Protein 4B0H (pdb70)

Radius of gyration: 20.7 Å; Cα contacts (8 Å, |Δi|>4): 1231; chains: 3; bounding box: 52×52×49 Å

Nearest PDB structures (foldseek):
  4aoo-assembly2_A  TM=1.004E+00  e=1.352E-23  Bacillus subtilis
  4aoz-assembly1_C  TM=9.860E-01  e=5.280E-23  Bacillus subtilis
  2xce-assembly2_E  TM=9.740E-01  e=2.600E-23  Bacillus subtilis
  2xx6-assembly1_C  TM=9.817E-01  e=6.566E-23  Bacillus subtilis
  2xy3-assembly1_C  TM=9.755E-01  e=2.565E-22  Bacillus subtilis

Organism: Bacillus subtilis (strain 168) (NCBI:txid224308)

B-factor: mean 17.42, std 17.68, range [3.16, 179.74]

Secondary structure (DSSP, 8-state):
-EEEEEEESSTTSPPP---TT-SSEEEE-SS-EEE-TT-EEEEE--EEEEPPTTEEEEEEE-TTHHHHH-EEETTSSEEE-TT--BTT---EEEEEESS-EEE-TT-EEEEEEEEEPPPPEEEEE-SS--/-EEEEEEESSTTSPPP---TT-SSEEEE-SS-EEE-TT-EEEEE--EEEEPPTTEEEEEEE-TTHHHHH-EEETTSSEEEETT--STT---EEEEEESS-EEE-TT-EEEEEEEEEPPPPEEEEE-S---------SSTT---/-EEEEEEESSTTSPP--S--SSS-EEEE-SS-EEE-TT-EEEEE--EEEEPPTTEEEEEEE-TTHHHHH-EEETTSSEEE-TT--STT---EEEEEESS-EEE-TT-EEEEEEEEEPPPPEEEEE-S---BPP---SSTT---

CATH classification: 2.70.40.10

Foldseek 3Di:
DFDKAKDFQDPPADDWDDDPPDPWTFFWFQFKDKDAAQDKDWGFRGIAIQGPPQKKKKKAWDPCLCVQFQWHQVVHIDIGDNVLHDPPSTDTGIIGHNHTGMGGGGDGTMTMDMDRDDDDDDDDDDPDDD/DFDKDKDFQDPPADDWDDDPPDPWTFFWFQAKDKDAAQDKDWGFRRMAIQGPPQKKKKKAWDPCLCVQFQWHQPVHIDIGDNVLHDPPSTHTTIIGGNHTGIGHRGDGTMTMDMDGDDDDDDDDDDPDDPDDDPDDDQPVPDD/DFDKDKDFQDPPADDFDDDDDPDWGWFWFQAKDWAAAQDKDWGFRGMAIQGGPQKKKKKAWDPCQCVQFQWHQPVHIDIGDNVLHDPPSTDTGIIGHNHTGMGHRHDTTMTMDMDGDDDDDDDDDDDDPPDDDPDDDQPVPDD

InterPro domains:
  IPR008181 Deoxyuridine triphosphate nucleotidohydrolase [PTHR11241] (4-143)
  IPR029054 dUTPase-like [PF00692] (27-140)
  IPR033704 dUTPase, trimeric [cd07557] (25-115)
  IPR036157 dUTPase-like superfamily [G3DSA:2.70.40.10] (1-144)
  IPR036157 dUTPase-like superfamily [SSF51283] (6-143)

Sequence (416 aa):
TMQIKKIIKYLDEETQTRISSKIEQQQGDWIDLRAAEDVTIKKDEFKKLLVPLGVAMELPEGYEAHVVPRSSTYKNFGVIQTNSMGVIDESYKGDNDFWFFFPAYALRDTEIKKKGDRICQFRIMMMKKKMPAVELVEVEHLGTMQQIKKIIKYLDEETQTRISKIEQQGDWIDLRAAEDVTIKKDEFKLLVPLGVAMELPEGYEAHVVPRSSTYKNFGVIQTNSMGVIDESYKGDNDFWFFPAYALRRDTEIKKGDRICQFRIMMKKMMPAVELVEVEHLGNEDRGGLGSTGTKKTMMQQIKKIIKYLDEETQTRISKIEQQGDWIDLRAAEDVTIKKDEFKLLVPLGVAMELPEGYEAHVVPRSSTYYKNFGVIQTNSSMGVIDESYKGDNDFWFFPAYALRRDTEIKKGDRRICQQFRIMMKKKKMPAVELLVEVEEEHHLGNEDRGGLGSTGTKK

Solvent-accessible surface area: 17444 Å² total; per-residue (Å²): 139,71,82,0,72,3,27,20,87,59,158,88,13,64,74,14,73,93,74,162,78,7,4,4,1,20,0,38,2,3,91,102,10,52,2,114,117,65,97,45,91,45,0,25,4,2,2,0,1,42,9,17,156,28,26,0,0,13,2,0,2,17,27,2,2,29,111,45,14,0,1,7,6,3,6,6,5,5,21,19,19,16,38,30,48,0,20,108,3,31,2,85,0,4,0,7,0,18,96,84,8,109,1,126,89,10,3,26,0,0,23,0,14,1,27,134,52,9,74,82,29,100,52,41,90,26,152,122,12,120,121,56,80,0,62,3,26,16,90,61,146,78,14,65,89,14,61,94,62,173,64,6,2,5,1,20,0,29,2,5,76,90,9,93,6,123,113,72,80,80,76,95,0,18,4,1,2,0,1,52,9,22,152,23,27,1,0,10,6,0,1,19,36,2,2,31,129,53,10,0,0,10,8,4,14,5,6,7,36,25,33,37,78,84,103,31,38,124,39,24,4,101,0,15,0,13,0,18,90,98,8,102,0,93,96,8,3,28,0,0,23,0,9,1,17,133,28,6,51,42,3,68,15,60,90,31,174,125,13,56,43,164,70,42,27,26,49,20,67,57,33,23,147,118,60,85,0,75,2,32,14,87,50,144,68,14,66,92,36,52,75,103,29,164,0,79,28,5,45,2,70,2,5,94,87,8,76,3,117,123,76,88,59,86,58,0,38,4,1,5,0,1,38,9,13,153,22,22,0,0,11,3,0,2,34,90,29,0,35,152,62,17,0,0,10,6,2,9,8,6,6,22,20,18,17,30,23,40,0,19,104,2,36,3,38,0,2,0,9,0,21,97,101,7,93,0,103,95,14,43,109,0,0,27,0,10,0,18,141,58,8,77,83,23,84,50,38,88,21,166,123,16,59,47,166,72,55,29,28,63,23,68,42,30,27,154

Structure (mmCIF, N/CA/C/O backbone):
data_4B0H
#
_entry.id   4B0H
#
_cell.length_a   70.030
_cell.length_b   71.310
_cell.length_c   91.880
_cell.angle_alpha   90.00
_cell.angle_beta   90.00
_cell.angle_gamma   90.00
#
_symmetry.space_group_name_H-M   'P 21 21 21'
#
loop_
_entity.id
_entity.type
_entity.pdbx_description
1 polymer "PROBABLE DEOXYURIDINE 5'-TRIPHOSPHATE NUCLEOTIDOHYDROLASE YNCF"
2 non-polymer "2'-DEOXYURIDINE"
3 non-polymer 'CHLORIDE ION'
4 non-polymer 'TETRAETHYLENE GLYCOL'
5 non-polymer 'PYROPHOSPHATE 2-'
6 non-polymer 'MAGNESIUM ION'
7 water water
#
loop_
_atom_site.group_PDB
_atom_site.id
_atom_site.type_symbol
_atom_site.label_atom_id
_atom_site.label_alt_id
_atom_site.label_comp_id
_atom_site.label_asym_id
_atom_site.label_entity_id
_atom_site.label_seq_id
_atom_site.pdbx_PDB_ins_code
_atom_site.Cartn_x
_atom_site.Cartn_y
_atom_site.Cartn_z
_atom_site.occupancy
_atom_site.B_iso_or_equiv
_atom_site.auth_seq_id
_atom_site.auth_comp_id
_atom_site.auth_asym_id
_atom_site.auth_atom_id
_atom_site.pdbx_PDB_model_num
ATOM 1 N N . THR A 1 2 ? -4.059 -8.115 -0.597 1.00 48.78 2 THR A N 1
ATOM 2 C CA . THR A 1 2 ? -3.783 -7.214 0.589 1.00 30.51 2 THR A CA 1
ATOM 3 C C . THR A 1 2 ? -3.176 -7.974 1.705 1.00 30.10 2 THR A C 1
ATOM 4 O O . THR A 1 2 ? -3.750 -8.919 2.225 1.00 39.78 2 THR A O 1
ATOM 8 N N . MET A 1 3 ? -2.000 -7.558 2.095 1.00 21.14 3 MET A N 1
ATOM 9 C CA . MET A 1 3 ? -1.328 -8.163 3.202 1.00 14.97 3 MET A CA 1
ATOM 10 C C . MET A 1 3 ? -1.965 -7.830 4.514 1.00 13.35 3 MET A C 1
ATOM 11 O O . MET A 1 3 ? -2.515 -6.788 4.698 1.00 17.02 3 MET A O 1
ATOM 16 N N . GLN A 1 4 ? -1.822 -8.764 5.443 1.00 13.36 4 GLN A N 1
ATOM 17 C CA . GLN A 1 4 ? -2.329 -8.637 6.808 1.00 12.61 4 GLN A CA 1
ATOM 18 C C . GLN A 1 4 ? -1.218 -8.477 7.815 1.00 10.46 4 GLN A C 1
ATOM 19 O O . GLN A 1 4 ? -0.194 -9.146 7.683 1.00 12.74 4 GLN A O 1
ATOM 25 N N . ILE A 1 5 ? -1.439 -7.626 8.804 1.00 9.73 5 ILE A N 1
ATOM 26 C CA . ILE A 1 5 ? -0.622 -7.574 9.984 1.00 9.63 5 ILE A CA 1
ATOM 27 C C . ILE A 1 5 ? -1.494 -8.006 11.156 1.00 10.19 5 ILE A C 1
ATOM 28 O O . ILE A 1 5 ? -2.542 -7.389 11.360 1.00 12.02 5 ILE A O 1
ATOM 33 N N . LYS A 1 6 ? -1.074 -9.048 11.863 1.00 10.27 6 LYS A N 1
ATOM 34 C CA A LYS A 1 6 ? -1.792 -9.556 13.020 0.50 9.28 6 LYS A CA 1
ATOM 35 C CA B LYS A 1 6 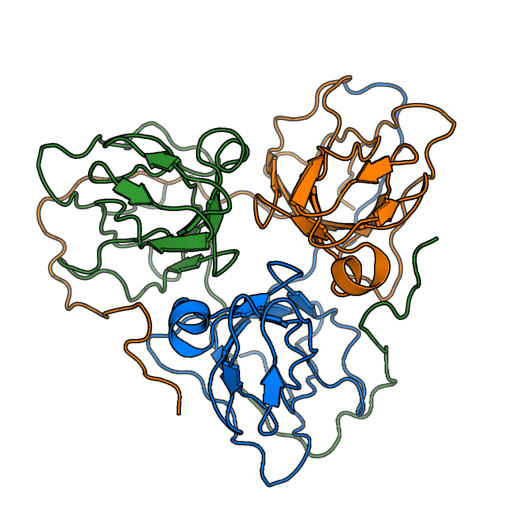? -1.807 -9.532 12.984 0.50 9.64 6 LYS A CA 1
ATOM 36 C C . LYS A 1 6 ? -1.275 -8.828 14.238 1.00 8.50 6 LYS A C 1
ATOM 37 O O . LYS A 1 6 ? -0.050 -8.814 14.457 1.00 10.35 6 LYS A O 1
ATOM 48 N N . ILE A 1 7 ? -2.156 -8.190 15.006 1.00 8.24 7 ILE A N 1
ATOM 49 C CA A ILE A 1 7 ? -1.757 -7.393 16.142 0.80 8.41 7 ILE A CA 1
ATOM 50 C CA B ILE A 1 7 ? -1.783 -7.361 16.138 0.20 9.05 7 ILE A CA 1
ATOM 51 C C . ILE A 1 7 ? -2.449 -7.909 17.390 1.00 7.75 7 ILE A C 1
ATOM 52 O O . ILE A 1 7 ? -3.682 -8.057 17.442 1.00 8.60 7 ILE A O 1
ATOM 61 N N . LYS A 1 8 ? -1.644 -8.163 18.392 1.00 7.42 8 LYS A N 1
ATOM 62 C CA . LYS A 1 8 ? -2.135 -8.594 19.699 1.00 9.31 8 LYS A CA 1
ATOM 63 C C . LYS A 1 8 ? -1.822 -7.466 20.679 1.00 9.94 8 LYS A C 1
ATOM 64 O O . LYS A 1 8 ? -0.656 -7.072 20.833 1.00 11.17 8 LYS A O 1
ATOM 70 N N . TYR A 1 9 ? -2.802 -6.932 21.364 1.00 8.46 9 TYR A N 1
ATOM 71 C CA . TYR A 1 9 ? -2.611 -5.890 22.322 1.00 7.90 9 TYR A CA 1
ATOM 72 C C . TYR A 1 9 ? -2.306 -6.437 23.722 1.00 9.16 9 TYR A C 1
ATOM 73 O O . TYR A 1 9 ? -2.761 -7.514 24.090 1.00 11.37 9 TYR A O 1
ATOM 82 N N . LEU A 1 10 ? -1.581 -5.642 24.475 1.00 9.41 10 LEU A N 1
ATOM 83 C CA . LEU A 1 10 ? -1.235 -5.992 25.861 1.00 9.83 10 LEU A CA 1
ATOM 84 C C . LEU A 1 10 ? -2.457 -6.249 26.687 1.00 11.15 10 LEU A C 1
ATOM 85 O O . LEU A 1 10 ? -2.478 -7.215 27.454 1.00 13.36 10 LEU A O 1
ATOM 90 N N . ASP A 1 11 ? -3.479 -5.432 26.543 1.00 11.19 11 ASP A N 1
ATOM 91 C CA . ASP A 1 11 ? -4.691 -5.558 27.310 1.00 11.67 11 ASP A CA 1
ATOM 92 C C . ASP A 1 11 ? -5.755 -4.703 26.680 1.00 12.20 11 ASP A C 1
ATOM 93 O O . ASP A 1 11 ? -5.529 -4.014 25.696 1.00 12.42 11 ASP A O 1
ATOM 98 N N . GLU A 1 12 ? -6.957 -4.750 27.251 1.00 14.51 12 GLU A N 1
ATOM 99 C CA A GLU A 1 12 ? -8.129 -4.120 26.679 0.60 14.42 12 GLU A CA 1
ATOM 100 C CA B GLU A 1 12 ? -8.096 -4.094 26.649 0.40 15.22 12 GLU A CA 1
ATOM 101 C C . GLU A 1 12 ? -8.027 -2.567 26.793 1.00 13.08 12 GLU A C 1
ATOM 102 O O . GLU A 1 12 ? -8.783 -1.852 26.113 1.00 16.80 12 GLU A O 1
ATOM 113 N N . THR A 1 13 ? -7.148 -2.048 27.666 1.00 13.41 13 THR A N 1
ATOM 114 C CA . THR A 1 13 ? -7.058 -0.626 27.865 1.00 13.51 13 THR A CA 1
ATOM 115 C C . THR A 1 13 ? -6.192 0.056 26.805 1.00 11.66 13 THR A C 1
ATOM 116 O O . THR A 1 13 ? -6.111 1.283 26.754 1.00 13.17 13 THR A O 1
ATOM 120 N N . GLN A 1 14 ? -5.418 -0.739 26.042 1.00 11.19 14 GLN A N 1
ATOM 121 C CA . GLN A 1 14 ? -4.588 -0.154 24.976 1.00 9.21 14 GLN A CA 1
ATOM 122 C C . GLN A 1 14 ? -5.526 0.479 23.932 1.00 9.04 14 GLN A C 1
ATOM 123 O O . GLN A 1 14 ? -6.551 -0.081 23.565 1.00 9.93 14 GLN A O 1
ATOM 129 N N . THR A 1 15 ? -5.135 1.631 23.418 1.00 9.47 15 THR A N 1
ATOM 130 C CA . THR A 1 15 ? -5.894 2.243 22.312 1.00 10.17 15 THR A CA 1
ATOM 131 C C . THR A 1 15 ? -5.506 1.603 21.002 1.00 9.57 15 THR A C 1
ATOM 132 O O . THR A 1 15 ? -4.330 1.597 20.623 1.00 10.41 15 THR A O 1
ATOM 136 N N . ARG A 1 16 ? -6.473 1.042 20.312 1.00 9.39 16 ARG A N 1
ATOM 137 C CA . ARG A 1 16 ? -6.223 0.326 19.074 1.00 8.93 16 ARG A CA 1
ATOM 138 C C . ARG A 1 16 ? -5.657 1.284 18.041 1.00 10.95 16 ARG A C 1
ATOM 139 O O . ARG A 1 16 ? -6.105 2.399 17.919 1.00 12.78 16 ARG A O 1
ATOM 147 N N . ILE A 1 17 ? -4.625 0.834 17.345 1.00 9.92 17 ILE A N 1
ATOM 148 C CA . ILE A 1 17 ? -3.950 1.663 16.382 1.00 8.12 17 ILE A CA 1
ATOM 149 C C . ILE A 1 17 ? -4.726 1.717 15.104 1.00 10.35 17 ILE A C 1
ATOM 150 O O . ILE A 1 17 ? -5.577 0.874 14.821 1.00 12.28 17 ILE A O 1
ATOM 155 N N . SER A 1 18 ? -4.460 2.767 14.317 1.00 8.85 18 SER A N 1
ATOM 156 C CA A SER A 1 18 ? -5.198 2.982 13.055 0.40 10.97 18 SER A CA 1
ATOM 157 C CA B SER A 1 18 ? -5.196 2.960 13.054 0.60 9.46 18 SER A CA 1
ATOM 158 C C . SER A 1 18 ? -4.340 3.684 12.017 1.00 8.93 18 SER A C 1
ATOM 159 O O . SER A 1 18 ? -3.534 4.497 12.378 1.00 10.20 18 SER A O 1
ATOM 164 N N . LYS A 1 19 ? -4.608 3.406 10.787 1.00 10.16 19 LYS A N 1
ATOM 165 C CA . LYS A 1 19 ? -4.080 4.097 9.604 1.00 9.25 19 LYS A CA 1
ATOM 166 C C . LYS A 1 19 ? -4.867 5.329 9.353 1.00 9.85 19 LYS A C 1
ATOM 167 O O . LYS A 1 19 ? -6.101 5.309 9.426 1.00 13.06 19 LYS A O 1
ATOM 173 N N . ILE A 1 20 ? -4.189 6.451 9.087 1.00 8.46 20 ILE A N 1
ATOM 174 C CA . ILE A 1 20 ? -4.817 7.631 8.659 1.00 9.22 20 ILE A CA 1
ATOM 175 C C . ILE A 1 20 ? -4.446 7.946 7.211 1.00 9.13 20 ILE A C 1
ATOM 176 O O . ILE A 1 20 ? -3.344 7.597 6.756 1.00 9.02 20 ILE A O 1
ATOM 181 N N . GLU A 1 21 ? -5.338 8.640 6.512 1.00 11.13 21 GLU A N 1
ATOM 182 C CA . GLU A 1 21 ? -5.170 8.784 5.071 1.00 11.69 21 GLU A CA 1
ATOM 183 C C . GLU A 1 21 ? -3.863 9.500 4.710 1.00 9.29 21 GLU A C 1
ATOM 184 O O . GLU A 1 21 ? -3.258 9.133 3.753 1.00 10.28 21 GLU A O 1
ATOM 190 N N . GLN A 1 22 ? -3.493 10.506 5.489 1.00 7.93 22 GLN A N 1
ATOM 191 C CA A GLN A 1 22 ? -2.315 11.277 5.139 0.50 7.22 22 GLN A CA 1
ATOM 192 C CA B GLN A 1 22 ? -2.354 11.389 5.234 0.25 7.36 22 GLN A CA 1
ATOM 193 C CA C GLN A 1 22 ? -2.403 11.446 5.309 0.25 8.47 22 GLN A CA 1
ATOM 194 C C . GLN A 1 22 ? -1.092 10.924 5.969 1.00 7.13 22 GLN A C 1
ATOM 195 O O . GLN A 1 22 ? -0.114 11.648 5.952 1.00 7.03 22 GLN A O 1
ATOM 211 N N . GLY A 1 23 ? -1.132 9.729 6.539 1.00 6.55 23 GLY A N 1
ATOM 212 C CA . GLY A 1 23 ? 0.025 9.198 7.253 1.00 6.61 23 GLY A CA 1
ATOM 213 C C . GLY A 1 23 ? 0.523 7.956 6.554 1.00 6.60 23 GLY A C 1
ATOM 214 O O . GLY A 1 23 ? -0.102 6.880 6.654 1.00 7.93 23 GLY A O 1
ATOM 215 N N . ASP A 1 24 ? 1.677 8.030 5.905 1.00 6.10 24 ASP A N 1
ATOM 216 C CA . ASP A 1 24 ? 2.191 6.893 5.208 1.00 6.66 24 ASP A CA 1
ATOM 217 C C . ASP A 1 24 ? 2.743 5.813 6.129 1.00 5.51 24 ASP A C 1
ATOM 218 O O . ASP A 1 24 ? 2.849 4.666 5.695 1.00 5.99 24 ASP A O 1
ATOM 223 N N . TRP A 1 25 ? 3.119 6.181 7.317 1.00 5.59 25 TRP A N 1
ATOM 224 C CA . TRP A 1 25 ? 3.474 5.234 8.391 1.00 5.01 25 TRP A CA 1
ATOM 225 C C . TRP A 1 25 ? 2.388 5.311 9.432 1.00 5.44 25 TRP A C 1
ATOM 226 O O . TRP A 1 25 ? 1.594 6.262 9.464 1.00 6.98 25 TRP A O 1
ATOM 237 N N . ILE A 1 26 ? 2.281 4.263 10.259 1.00 5.09 26 ILE A N 1
ATOM 238 C CA . ILE A 1 26 ? 1.187 4.127 11.232 1.00 5.69 26 ILE A CA 1
ATOM 239 C C . ILE A 1 26 ? 1.692 4.477 12.621 1.00 5.08 26 ILE A C 1
ATOM 240 O O . ILE A 1 26 ? 2.706 3.992 13.092 1.00 5.48 26 ILE A O 1
ATOM 245 N N . ASP A 1 27 ? 0.890 5.327 13.329 1.00 5.77 27 ASP A N 1
ATOM 246 C CA . ASP A 1 27 ? 1.279 5.779 14.639 1.00 6.06 27 ASP A CA 1
ATOM 247 C C . ASP A 1 27 ? 1.079 4.717 15.750 1.00 5.34 27 ASP A C 1
ATOM 248 O O . ASP A 1 27 ? 0.023 4.074 15.803 1.00 7.32 27 ASP A O 1
ATOM 253 N N . LEU A 1 28 ? 2.092 4.597 16.590 1.00 5.20 28 LEU A N 1
ATOM 254 C CA . LEU A 1 28 ? 2.070 3.732 17.745 1.00 4.97 28 LEU A CA 1
ATOM 255 C C . LEU A 1 28 ? 2.011 4.529 19.023 1.00 5.56 28 LEU A C 1
ATOM 256 O O . LEU A 1 28 ? 2.423 5.707 19.050 1.00 6.66 28 LEU A O 1
ATOM 261 N N . ARG A 1 29 ? 1.541 3.907 20.093 1.00 5.47 29 ARG A N 1
ATOM 262 C CA . ARG A 1 29 ? 1.054 4.590 21.269 1.00 5.82 29 ARG A CA 1
ATOM 263 C C . ARG A 1 29 ? 1.700 4.083 22.535 1.00 6.66 29 ARG A C 1
ATOM 264 O O . ARG A 1 29 ? 1.866 2.889 22.729 1.00 5.96 29 ARG A O 1
ATOM 272 N N . ALA A 1 30 ? 1.937 4.999 23.481 1.00 6.26 30 ALA A N 1
ATOM 273 C CA . ALA A 1 30 ? 2.406 4.584 24.806 1.00 6.19 30 ALA A CA 1
ATOM 274 C C . ALA A 1 30 ? 1.412 3.730 25.538 1.00 5.79 30 ALA A C 1
ATOM 275 O O . ALA A 1 30 ? 0.209 4.032 25.605 1.00 6.80 30 ALA A O 1
ATOM 277 N N . ALA A 1 31 ? 1.909 2.604 26.060 1.00 6.07 31 ALA A N 1
ATOM 278 C CA . ALA A 1 31 ? 1.000 1.609 26.750 1.00 6.93 31 ALA A CA 1
ATOM 279 C C . ALA A 1 31 ? 0.561 1.995 28.109 1.00 7.47 31 ALA A C 1
ATOM 280 O O . ALA A 1 31 ? -0.350 1.382 28.670 1.00 9.27 31 ALA A O 1
ATOM 282 N N . GLU A 1 32 ? 1.263 2.950 28.697 1.00 7.27 32 GLU A N 1
ATOM 283 C CA . GLU A 1 32 ? 1.017 3.437 30.068 1.00 7.70 32 GLU A CA 1
ATOM 284 C C . GLU A 1 32 ? 1.621 4.800 30.207 1.00 7.57 32 GLU A C 1
ATOM 285 O O . GLU A 1 32 ? 2.434 5.214 29.350 1.00 8.06 32 GLU A O 1
ATOM 291 N N . ASP A 1 33 ? 1.314 5.526 31.273 1.00 7.67 33 ASP A N 1
ATOM 292 C CA . ASP A 1 33 ? 1.974 6.787 31.588 1.00 8.64 33 ASP A CA 1
ATOM 293 C C . ASP A 1 33 ? 3.456 6.495 31.876 1.00 8.68 33 ASP A C 1
ATOM 294 O O . ASP A 1 33 ? 3.769 5.496 32.583 1.00 10.10 33 ASP A O 1
ATOM 299 N N . VAL A 1 34 ? 4.350 7.337 31.380 1.00 8.12 34 VAL A N 1
ATOM 300 C CA . VAL A 1 34 ? 5.764 7.210 31.592 1.00 8.39 34 VAL A CA 1
ATOM 301 C C . VAL A 1 34 ? 6.313 8.585 31.965 1.00 8.52 34 VAL A C 1
ATOM 302 O O . VAL A 1 34 ? 6.088 9.527 31.250 1.00 10.95 34 VAL A O 1
ATOM 306 N N . THR A 1 35 ? 7.105 8.621 33.022 1.00 7.41 35 THR A N 1
ATOM 307 C CA . THR A 1 35 ? 7.868 9.800 33.421 1.00 8.03 35 THR A CA 1
ATOM 308 C C . THR A 1 35 ? 9.336 9.502 33.132 1.00 7.44 35 THR A C 1
ATOM 309 O O . THR A 1 35 ? 9.855 8.453 33.502 1.00 9.33 35 THR A O 1
ATOM 313 N N . ILE A 1 36 ? 10.025 10.437 32.469 1.00 7.71 36 ILE A N 1
ATOM 314 C CA . ILE A 1 36 ? 11.460 10.281 32.235 1.00 7.56 36 ILE A CA 1
ATOM 315 C C . ILE A 1 36 ? 12.126 11.577 32.646 1.00 7.87 36 ILE A C 1
ATOM 316 O O . ILE A 1 36 ? 11.641 12.666 32.270 1.00 9.44 36 ILE A O 1
ATOM 321 N N . LYS A 1 37 ? 13.162 11.503 33.451 1.00 7.84 37 LYS A N 1
ATOM 322 C CA . LYS A 1 37 ? 13.886 12.677 33.873 1.00 9.31 37 LYS A CA 1
ATOM 323 C C . LYS A 1 37 ? 14.971 13.028 32.849 1.00 8.39 37 LYS A C 1
ATOM 324 O O . LYS A 1 37 ? 15.420 12.189 32.061 1.00 8.30 37 LYS A O 1
ATOM 330 N N . LYS A 1 38 ? 15.390 14.264 32.872 1.00 7.91 38 LYS A N 1
ATOM 331 C CA . LYS A 1 38 ? 16.452 14.801 32.008 1.00 8.92 38 LYS A CA 1
ATOM 332 C C . LYS A 1 38 ? 17.667 13.934 32.046 1.00 9.25 38 LYS A C 1
ATOM 333 O O . LYS A 1 38 ? 18.132 13.543 33.130 1.00 9.23 38 LYS A O 1
ATOM 339 N N . ASP A 1 39 ? 18.176 13.585 30.866 1.00 8.81 39 ASP A N 1
ATOM 340 C CA . ASP A 1 39 ? 19.397 12.797 30.704 1.00 9.20 39 ASP A CA 1
ATOM 341 C C . ASP A 1 39 ? 19.274 11.390 31.213 1.00 9.08 39 ASP A C 1
ATOM 342 O O . ASP A 1 39 ? 20.262 10.772 31.603 1.00 12.84 39 ASP A O 1
ATOM 347 N N . GLU A 1 40 ? 18.092 10.826 31.108 1.00 9.39 40 GLU A N 1
ATOM 348 C CA . GLU A 1 40 ? 17.827 9.435 31.476 1.00 9.21 40 GLU A CA 1
ATOM 349 C C . GLU A 1 40 ? 17.160 8.746 30.295 1.00 7.69 40 GLU A C 1
ATOM 350 O O . GLU A 1 40 ? 16.534 9.340 29.427 1.00 8.12 40 GLU A O 1
ATOM 356 N N . PHE A 1 41 ? 17.305 7.438 30.288 1.00 10.87 41 PHE A N 1
ATOM 357 C CA . PHE A 1 41 ? 16.776 6.526 29.298 1.00 9.84 41 PHE A CA 1
ATOM 358 C C . PHE A 1 41 ? 15.628 5.742 29.844 1.00 9.28 41 PHE A C 1
ATOM 359 O O . PHE A 1 41 ? 15.694 5.264 31.032 1.00 10.38 41 PHE A O 1
ATOM 367 N N . LYS A 1 42 ? 14.599 5.428 29.048 1.00 7.98 42 LYS A N 1
ATOM 368 C CA A LYS A 1 42 ? 13.565 4.509 29.426 0.50 8.24 42 LYS A CA 1
ATOM 369 C CA B LYS A 1 42 ? 13.584 4.511 29.449 0.50 8.38 42 LYS A CA 1
ATOM 370 C C . LYS A 1 42 ? 13.005 3.882 28.165 1.00 9.53 42 LYS A C 1
ATOM 371 O O . LYS A 1 42 ? 12.766 4.543 27.161 1.00 10.50 42 LYS A O 1
ATOM 382 N N A LEU A 1 43 ? 12.787 2.580 28.214 0.50 9.48 43 LEU A N 1
ATOM 383 N N B LEU A 1 43 ? 12.795 2.585 28.235 0.50 9.28 43 LEU A N 1
ATOM 384 C CA A LEU A 1 43 ? 12.108 1.814 27.155 0.50 12.16 43 LEU A CA 1
ATOM 385 C CA B LEU A 1 43 ? 11.975 1.894 27.280 0.50 12.11 43 LEU A CA 1
ATOM 386 C C A LEU A 1 43 ? 10.608 2.007 27.297 0.50 13.69 43 LEU A C 1
ATOM 387 C C B LEU A 1 43 ? 10.526 2.458 27.488 0.50 12.66 43 LEU A C 1
ATOM 388 O O A LEU A 1 43 ? 10.062 1.296 28.197 0.50 18.32 43 LEU A O 1
ATOM 389 O O B LEU A 1 43 ? 9.896 2.636 28.585 0.50 17.53 43 LEU A O 1
ATOM 398 N N . VAL A 1 44 ? 9.947 2.845 26.397 1.00 9.04 44 VAL A N 1
ATOM 399 C CA . VAL A 1 44 ? 8.555 3.211 26.455 1.00 9.22 44 VAL A CA 1
ATOM 400 C C . VAL A 1 44 ? 7.798 2.047 25.831 1.00 6.83 44 VAL A C 1
ATOM 401 O O . VAL A 1 44 ? 7.933 1.776 24.634 1.00 7.29 44 VAL A O 1
ATOM 405 N N . PRO A 1 45 ? 6.957 1.346 26.615 1.00 6.35 45 PRO A N 1
ATOM 406 C CA . PRO A 1 45 ? 6.223 0.225 26.049 1.00 5.85 45 PRO A CA 1
ATOM 407 C C . PRO A 1 45 ? 5.172 0.723 25.079 1.00 6.00 45 PRO A C 1
ATOM 408 O O . PRO A 1 45 ? 4.502 1.725 25.322 1.00 6.21 45 PRO A O 1
ATOM 412 N N . LEU A 1 46 ? 4.985 0.002 23.983 1.00 6.29 46 LEU A N 1
ATOM 413 C CA . LEU A 1 46 ? 4.000 0.335 22.975 1.00 6.04 46 LEU A CA 1
ATOM 414 C C . LEU A 1 46 ? 2.742 -0.531 22.957 1.00 6.33 46 LEU A C 1
ATOM 415 O O . LEU A 1 46 ? 1.774 -0.265 22.269 1.00 6.80 46 LEU A O 1
ATOM 420 N N . GLY A 1 47 ? 2.747 -1.580 23.789 1.00 6.95 47 GLY A N 1
ATOM 421 C CA . GLY A 1 47 ? 1.472 -2.311 24.046 1.00 8.24 47 GLY A CA 1
ATOM 422 C C . GLY A 1 47 ? 0.982 -3.195 22.951 1.00 6.93 47 GLY A C 1
ATOM 423 O O . GLY A 1 47 ? -0.164 -3.641 23.002 1.00 7.73 47 GLY A O 1
ATOM 424 N N . VAL A 1 48 ? 1.831 -3.492 21.948 1.00 7.01 48 VAL A N 1
ATOM 425 C CA . VAL A 1 48 ? 1.537 -4.265 20.797 1.00 6.50 48 VAL A CA 1
ATOM 426 C C . VAL A 1 48 ? 2.595 -5.340 20.569 1.00 6.81 48 VAL A C 1
ATOM 427 O O . VAL A 1 48 ? 3.770 -5.052 20.712 1.00 6.77 48 VAL A O 1
ATOM 431 N N . ALA A 1 49 ? 2.122 -6.506 20.154 1.00 7.05 49 ALA A N 1
ATOM 432 C CA . ALA A 1 49 ? 2.945 -7.573 19.578 1.00 7.56 49 ALA A CA 1
ATOM 433 C C . ALA A 1 49 ? 2.313 -7.890 18.231 1.00 6.46 49 ALA A C 1
ATOM 434 O O . ALA A 1 49 ? 1.082 -7.799 18.098 1.00 8.57 49 ALA A O 1
ATOM 436 N N . MET A 1 50 ? 3.120 -8.160 17.211 1.00 6.80 50 MET A N 1
ATOM 437 C CA . MET A 1 50 ? 2.572 -8.363 15.889 1.00 7.47 50 MET A CA 1
ATOM 438 C C . MET A 1 50 ? 3.240 -9.536 15.193 1.00 6.99 50 MET A C 1
ATOM 439 O O . MET A 1 50 ? 4.408 -9.850 15.449 1.00 7.89 50 MET A O 1
ATOM 444 N N . GLU A 1 51 ? 2.489 -10.143 14.269 1.00 7.56 51 GLU A N 1
ATOM 445 C CA . GLU A 1 51 ? 3.060 -11.036 13.267 1.00 7.35 51 GLU A CA 1
ATOM 446 C C . GLU A 1 51 ? 2.917 -10.370 11.907 1.00 7.67 51 GLU A C 1
ATOM 447 O O . GLU A 1 51 ? 1.798 -10.080 11.467 1.00 8.51 51 GLU A O 1
ATOM 453 N N . LEU A 1 52 ? 4.049 -10.027 11.332 1.00 8.13 52 LEU A N 1
ATOM 454 C CA . LEU A 1 52 ? 4.105 -9.357 10.054 1.00 8.98 52 LEU A CA 1
ATOM 455 C C . LEU A 1 52 ? 3.964 -10.374 8.932 1.00 9.35 52 LEU A C 1
ATOM 456 O O . LEU A 1 52 ? 4.165 -11.588 9.121 1.00 10.38 52 LEU A O 1
ATOM 461 N N . PRO A 1 53 ? 3.647 -9.916 7.728 1.00 10.14 53 PRO A N 1
ATOM 462 C CA . PRO A 1 53 ? 3.610 -10.815 6.589 1.00 10.32 53 PRO A CA 1
ATOM 463 C C . PRO A 1 53 ? 4.932 -11.530 6.375 1.00 10.46 53 PRO A C 1
ATOM 464 O O . PRO A 1 53 ? 5.997 -11.038 6.701 1.00 10.30 53 PRO A O 1
ATOM 468 N N . GLU A 1 54 ? 4.846 -12.732 5.845 1.00 11.54 54 GLU A N 1
ATOM 469 C CA . GLU A 1 54 ? 6.008 -13.549 5.603 1.00 12.18 54 GLU A CA 1
ATOM 470 C C . GLU A 1 54 ? 7.077 -12.772 4.821 1.00 10.53 54 GLU A C 1
ATOM 471 O O . GLU A 1 54 ? 6.806 -12.242 3.761 1.00 11.79 54 GLU A O 1
ATOM 477 N N . GLY A 1 55 ? 8.273 -12.800 5.344 1.00 10.56 55 GLY A N 1
ATOM 478 C CA . GLY A 1 55 ? 9.387 -12.103 4.672 1.00 10.52 55 GLY A CA 1
ATOM 479 C C . GLY A 1 55 ? 9.578 -10.608 4.948 1.00 9.13 55 GLY A C 1
ATOM 480 O O . GLY A 1 55 ? 10.412 -9.969 4.336 1.00 9.70 55 GLY A O 1
ATOM 481 N N . TYR A 1 56 ? 8.774 -10.084 5.866 1.00 8.16 56 TYR A N 1
ATOM 482 C CA . TYR A 1 56 ? 8.838 -8.647 6.182 1.00 7.80 56 TYR A CA 1
ATOM 483 C C . TYR A 1 56 ? 9.373 -8.355 7.569 1.00 7.56 56 TYR A C 1
ATOM 484 O O . TYR A 1 56 ? 9.228 -9.144 8.493 1.00 10.19 56 TYR A O 1
ATOM 493 N N . GLU A 1 57 ? 10.077 -7.208 7.670 1.00 5.88 57 GLU A N 1
ATOM 494 C CA . GLU A 1 57 ? 10.458 -6.571 8.900 1.00 5.45 57 GLU A CA 1
ATOM 495 C C . GLU A 1 57 ? 9.667 -5.300 9.075 1.00 5.29 57 GLU A C 1
ATOM 496 O O . GLU A 1 57 ? 8.970 -4.859 8.166 1.00 7.09 57 GLU A O 1
ATOM 502 N N . ALA A 1 58 ? 9.757 -4.709 10.222 1.00 5.53 58 ALA A N 1
ATOM 503 C CA . ALA A 1 58 ? 9.176 -3.361 10.446 1.00 5.23 58 ALA A CA 1
ATOM 504 C C . ALA A 1 58 ? 10.243 -2.397 10.870 1.00 4.62 58 ALA A C 1
ATOM 505 O O . ALA A 1 58 ? 11.259 -2.772 11.456 1.00 4.91 58 ALA A O 1
ATOM 507 N N . HIS A 1 59 ? 10.007 -1.112 10.596 1.00 5.37 59 HIS A N 1
ATOM 508 C CA . HIS A 1 59 ? 10.874 -0.018 10.993 1.00 4.79 59 HIS A CA 1
ATOM 509 C C . HIS A 1 59 ? 10.046 0.937 11.820 1.00 5.03 59 HIS A C 1
ATOM 510 O O . HIS A 1 59 ? 8.876 1.188 11.538 1.00 5.99 59 HIS A O 1
ATOM 517 N N . VAL A 1 60 ? 10.648 1.474 12.888 1.00 5.08 60 VAL A N 1
ATOM 518 C CA . VAL A 1 60 ? 10.033 2.391 13.818 1.00 5.42 60 VAL A CA 1
ATOM 519 C C . VAL A 1 60 ? 10.885 3.629 13.977 1.00 5.16 60 VAL A C 1
ATOM 520 O O . VAL A 1 60 ? 12.086 3.494 14.250 1.00 5.43 60 VAL A O 1
ATOM 524 N N . VAL A 1 61 ? 10.290 4.793 13.761 1.00 4.58 61 VAL A N 1
ATOM 525 C CA . VAL A 1 61 ? 10.999 6.051 13.982 1.00 5.03 61 VAL A CA 1
ATOM 526 C C . VAL A 1 61 ? 10.088 7.000 14.792 1.00 4.61 61 VAL A C 1
ATOM 527 O O . VAL A 1 61 ? 8.877 6.799 14.875 1.00 5.14 61 VAL A O 1
ATOM 531 N N . PRO A 1 62 ? 10.654 8.047 15.388 1.00 4.80 62 PRO A N 1
ATOM 532 C CA . PRO A 1 62 ? 9.794 9.047 16.032 1.00 5.41 62 PRO A CA 1
ATOM 533 C C . PRO A 1 62 ? 8.887 9.727 15.067 1.00 5.57 62 PRO A C 1
ATOM 534 O O . PRO A 1 62 ? 9.108 9.766 13.864 1.00 7.00 62 PRO A O 1
ATOM 538 N N . ARG A 1 63 ? 7.834 10.315 15.580 1.00 6.07 63 ARG A N 1
ATOM 539 C CA . ARG A 1 63 ? 7.124 11.357 14.854 1.00 6.44 63 ARG A CA 1
ATOM 540 C C . ARG A 1 63 ? 7.952 12.601 14.866 1.00 6.74 63 ARG A C 1
ATOM 541 O O . ARG A 1 63 ? 8.755 12.834 15.785 1.00 8.36 63 ARG A O 1
ATOM 549 N N . SER A 1 64 ? 7.744 13.485 13.890 1.00 7.81 64 SER A N 1
ATOM 550 C CA . SER A 1 64 ? 8.463 14.743 13.910 1.00 7.61 64 SER A CA 1
ATOM 551 C C . SER A 1 64 ? 8.153 15.621 15.168 1.00 7.37 64 SER A C 1
ATOM 552 O O . SER A 1 64 ? 9.052 16.390 15.539 1.00 9.28 64 SER A O 1
ATOM 555 N N . SER A 1 65 ? 6.957 15.458 15.677 1.00 6.68 65 SER A N 1
ATOM 556 C CA . SER A 1 65 ? 6.555 16.255 16.835 1.00 8.93 65 SER A CA 1
ATOM 557 C C . SER A 1 65 ? 6.933 15.596 18.166 1.00 7.64 65 SER A C 1
ATOM 558 O O . SER A 1 65 ? 6.723 16.216 19.215 1.00 9.08 65 SER A O 1
ATOM 561 N N . THR A 1 66 ? 7.516 14.389 18.153 1.00 7.21 66 THR A N 1
ATOM 562 C CA . THR A 1 66 ? 7.864 13.739 19.407 1.00 7.22 66 THR A CA 1
ATOM 563 C C . THR A 1 66 ? 8.829 14.541 20.278 1.00 6.14 66 THR A C 1
ATOM 564 O O . THR A 1 66 ? 8.678 14.622 21.488 1.00 5.96 66 THR A O 1
ATOM 568 N N . TYR A 1 67 ? 9.826 15.127 19.679 1.00 6.90 67 TYR A N 1
ATOM 569 C CA . TYR A 1 67 ? 10.780 15.903 20.454 1.00 6.59 67 TYR A CA 1
ATOM 570 C C . TYR A 1 67 ? 10.107 17.140 21.063 1.00 7.19 67 TYR A C 1
ATOM 571 O O . TYR A 1 67 ? 10.262 17.397 22.297 1.00 6.87 67 TYR A O 1
ATOM 580 N N . LYS A 1 68 ? 9.394 17.926 20.290 1.00 8.78 68 LYS A N 1
ATOM 581 C CA . LYS A 1 68 ? 8.719 19.098 20.922 1.00 11.75 68 LYS A CA 1
ATOM 582 C C . LYS A 1 68 ? 7.780 18.660 21.977 1.00 9.31 68 LYS A C 1
ATOM 583 O O . LYS A 1 68 ? 7.719 19.280 23.086 1.00 13.39 68 LYS A O 1
ATOM 589 N N . ASN A 1 69 ? 6.946 17.660 21.707 1.00 6.92 69 ASN A N 1
ATOM 590 C CA . ASN A 1 69 ? 5.903 17.310 22.656 1.00 7.52 69 ASN A CA 1
ATOM 591 C C . ASN A 1 69 ? 6.410 16.613 23.877 1.00 8.29 69 ASN A C 1
ATOM 592 O O . ASN A 1 69 ? 5.858 16.829 24.960 1.00 9.72 69 ASN A O 1
ATOM 597 N N . PHE A 1 70 ? 7.389 15.778 23.702 1.00 6.37 70 PHE A N 1
ATOM 598 C CA . PHE A 1 70 ? 7.820 14.875 24.740 1.00 7.54 70 PHE A CA 1
ATOM 599 C C . PHE A 1 70 ? 9.289 14.922 25.114 1.00 7.67 70 PHE A C 1
ATOM 600 O O . PHE A 1 70 ? 9.684 14.276 26.100 1.00 10.31 70 PHE A O 1
ATOM 608 N N . GLY A 1 71 ? 10.104 15.635 24.411 1.00 6.80 71 GLY A N 1
ATOM 609 C CA . GLY A 1 71 ? 11.466 15.893 24.814 1.00 8.09 71 GLY A CA 1
ATOM 610 C C . GLY A 1 71 ? 12.428 14.707 24.764 1.00 6.15 71 GLY A C 1
ATOM 611 O O . GLY A 1 71 ? 13.418 14.730 25.439 1.00 8.04 71 GLY A O 1
ATOM 612 N N . VAL A 1 72 ? 12.075 13.725 23.923 1.00 5.00 72 VAL A N 1
ATOM 613 C CA . VAL A 1 72 ? 12.876 12.518 23.775 1.00 5.29 72 VAL A CA 1
ATOM 614 C C . VAL A 1 72 ? 13.347 12.303 22.371 1.00 4.92 72 VAL A C 1
ATOM 615 O O . VAL A 1 72 ? 12.713 12.754 21.406 1.00 5.51 72 VAL A O 1
ATOM 619 N N . ILE A 1 73 ? 14.512 11.635 22.294 1.00 4.91 73 ILE A N 1
ATOM 620 C CA . ILE A 1 73 ? 15.051 11.082 21.031 1.00 4.66 73 ILE A CA 1
ATOM 621 C C . ILE A 1 73 ? 15.012 9.574 21.170 1.00 4.66 73 ILE A C 1
ATOM 622 O O . ILE A 1 73 ? 14.908 8.996 22.262 1.00 6.22 73 ILE A O 1
ATOM 627 N N . GLN A 1 74 ? 15.068 8.914 20.001 1.00 4.94 74 GLN A N 1
ATOM 628 C CA . GLN A 1 74 ? 15.039 7.446 19.924 1.00 5.13 74 GLN A CA 1
ATOM 629 C C . GLN A 1 74 ? 16.487 6.995 19.789 1.00 5.72 74 GLN A C 1
ATOM 630 O O . GLN A 1 74 ? 17.179 7.298 18.800 1.00 6.85 74 GLN A O 1
ATOM 636 N N . THR A 1 75 ? 17.002 6.271 20.789 1.00 6.36 75 THR A N 1
ATOM 637 C CA . THR A 1 75 ? 18.434 6.008 20.813 1.00 6.68 75 THR A CA 1
ATOM 638 C C . THR A 1 75 ? 18.966 5.184 19.677 1.00 6.75 75 THR A C 1
ATOM 639 O O . THR A 1 75 ? 20.133 5.321 19.307 1.00 7.34 75 THR A O 1
ATOM 643 N N . ASN A 1 76 ? 18.166 4.290 19.137 1.00 6.35 76 ASN A N 1
ATOM 644 C CA . ASN A 1 76 ? 18.570 3.477 18.018 1.00 7.75 76 ASN A CA 1
ATOM 645 C C . ASN A 1 76 ? 18.245 4.043 16.663 1.00 7.50 76 ASN A C 1
ATOM 646 O O . ASN A 1 76 ? 18.360 3.298 15.655 1.00 9.26 76 ASN A O 1
ATOM 651 N N . SER A 1 77 ? 17.814 5.321 16.601 1.00 7.08 77 SER A N 1
ATOM 652 C CA . SER A 1 77 ? 17.566 6.061 15.370 1.00 8.35 77 SER A CA 1
ATOM 653 C C . SER A 1 77 ? 16.322 5.562 14.698 1.00 8.44 77 SER A C 1
ATOM 654 O O . SER A 1 77 ? 15.296 6.238 14.663 1.00 10.40 77 SER A O 1
ATOM 657 N N . MET A 1 78 ? 16.444 4.396 14.057 1.00 9.36 78 MET A N 1
ATOM 658 C CA . MET A 1 78 ? 15.308 3.711 13.413 1.00 10.45 78 MET A CA 1
ATOM 659 C C . MET A 1 78 ? 15.341 2.309 13.995 1.00 9.24 78 MET A C 1
ATOM 660 O O . MET A 1 78 ? 16.335 1.576 13.795 1.00 11.78 78 MET A O 1
ATOM 665 N N . GLY A 1 79 ? 14.305 1.892 14.707 1.00 7.35 79 GLY A N 1
ATOM 666 C CA . GLY A 1 79 ? 14.251 0.599 15.230 1.00 7.49 79 GLY A CA 1
ATOM 667 C C . GLY A 1 79 ? 13.874 -0.413 14.167 1.00 6.57 79 GLY A C 1
ATOM 668 O O . GLY A 1 79 ? 13.085 -0.102 13.276 1.00 8.84 79 GLY A O 1
ATOM 669 N N . VAL A 1 80 ? 14.454 -1.581 14.240 1.00 5.87 80 VAL A N 1
ATOM 670 C CA . VAL A 1 80 ? 14.166 -2.667 13.343 1.00 6.41 80 VAL A CA 1
ATOM 671 C C . VAL A 1 80 ? 13.492 -3.774 14.141 1.00 5.83 80 VAL A C 1
ATOM 672 O O . VAL A 1 80 ? 14.078 -4.336 15.064 1.00 7.43 80 VAL A O 1
ATOM 676 N N . ILE A 1 81 ? 12.282 -4.085 13.728 1.00 6.36 81 ILE A N 1
ATOM 677 C CA . ILE A 1 81 ? 11.525 -5.201 14.320 1.00 6.09 81 ILE A CA 1
ATOM 678 C C . ILE A 1 81 ? 11.763 -6.417 13.386 1.00 5.88 81 ILE A C 1
ATOM 679 O O . ILE A 1 81 ? 11.335 -6.426 12.243 1.00 6.77 81 ILE A O 1
ATOM 684 N N . ASP A 1 82 ? 12.554 -7.338 13.899 1.00 6.71 82 ASP A N 1
ATOM 685 C CA . ASP A 1 82 ? 12.825 -8.515 13.130 1.00 7.60 82 ASP A CA 1
ATOM 686 C C . ASP A 1 82 ? 11.574 -9.339 12.941 1.00 7.36 82 ASP A C 1
ATOM 687 O O . ASP A 1 82 ? 10.720 -9.439 13.801 1.00 7.92 82 ASP A O 1
ATOM 692 N N . GLU A 1 83 ? 11.470 -10.025 11.812 1.00 8.71 83 GLU A N 1
ATOM 693 C CA . GLU A 1 83 ? 10.279 -10.840 11.485 1.00 8.05 83 GLU A CA 1
ATOM 694 C C . GLU A 1 83 ? 10.031 -11.880 12.620 1.00 8.11 83 GLU A C 1
ATOM 695 O O . GLU A 1 83 ? 8.882 -12.192 12.944 1.00 9.42 83 GLU A O 1
ATOM 701 N N . SER A 1 84 ? 11.104 -12.413 13.183 1.00 7.74 84 SER A N 1
ATOM 702 C CA . SER A 1 84 ? 10.976 -13.423 14.212 1.00 7.41 84 SER A CA 1
ATOM 703 C C . SER A 1 84 ? 10.442 -12.922 15.534 1.00 6.54 84 SER A C 1
ATOM 704 O O . SER A 1 84 ? 10.114 -13.709 16.429 1.00 7.64 84 SER A O 1
ATOM 707 N N . TYR A 1 85 ? 10.360 -11.600 15.719 1.00 7.15 85 TYR A N 1
ATOM 708 C CA . TYR A 1 85 ? 9.807 -10.974 16.950 1.00 6.57 85 TYR A CA 1
ATOM 709 C C . TYR A 1 85 ? 8.322 -10.966 16.853 1.00 7.09 85 TYR A C 1
ATOM 710 O O . TYR A 1 85 ? 7.692 -9.932 16.618 1.00 7.42 85 TYR A O 1
ATOM 719 N N . LYS A 1 86 ? 7.699 -12.158 17.002 1.00 6.97 86 LYS A N 1
ATOM 720 C CA . LYS A 1 86 ? 6.299 -12.331 16.763 1.00 7.36 86 LYS A CA 1
ATOM 721 C C . LYS A 1 86 ? 5.696 -13.284 17.820 1.00 6.66 86 LYS A C 1
ATOM 722 O O . LYS A 1 86 ? 4.598 -13.807 17.612 1.00 8.34 86 LYS A O 1
ATOM 728 N N . GLY A 1 87 ? 6.388 -13.494 18.929 1.00 7.35 87 GLY A N 1
ATOM 729 C CA . GLY A 1 87 ? 5.838 -14.274 20.032 1.00 8.57 87 GLY A CA 1
ATOM 730 C C . GLY A 1 87 ? 4.807 -13.475 20.820 1.00 8.42 87 GLY A C 1
ATOM 731 O O . GLY A 1 87 ? 4.731 -12.253 20.800 1.00 8.55 87 GLY A O 1
ATOM 732 N N . ASP A 1 88 ? 4.017 -14.172 21.631 1.00 9.54 88 ASP A N 1
ATOM 733 C CA . ASP A 1 88 ? 3.028 -13.592 22.491 1.00 10.37 88 ASP A CA 1
ATOM 734 C C . ASP A 1 88 ? 3.561 -12.676 23.589 1.00 9.70 88 ASP A C 1
ATOM 735 O O . ASP A 1 88 ? 2.758 -11.893 24.097 1.00 11.88 88 ASP A O 1
ATOM 740 N N . ASN A 1 89 ? 4.846 -12.721 23.914 1.00 9.05 89 ASN A N 1
ATOM 741 C CA . ASN A 1 89 ? 5.431 -11.784 24.830 1.00 9.83 89 ASN A CA 1
ATOM 742 C C . ASN A 1 89 ? 6.392 -10.802 24.160 1.00 7.98 89 ASN A C 1
ATOM 743 O O . ASN A 1 89 ? 7.047 -10.019 24.830 1.00 10.30 89 ASN A O 1
ATOM 748 N N . ASP A 1 90 ? 6.455 -10.821 22.835 1.00 7.82 90 ASP A N 1
ATOM 749 C CA . ASP A 1 90 ? 7.337 -9.930 22.076 1.00 6.98 90 ASP A CA 1
ATOM 750 C C . ASP A 1 90 ? 6.678 -8.586 21.831 1.00 7.29 90 ASP A C 1
ATOM 751 O O . ASP A 1 90 ? 6.237 -8.231 20.720 1.00 8.28 90 ASP A O 1
ATOM 756 N N . PHE A 1 91 ? 6.500 -7.822 22.877 1.00 7.83 91 PHE A N 1
ATOM 757 C CA . PHE A 1 91 ? 5.825 -6.519 22.787 1.00 7.64 91 PHE A CA 1
ATOM 758 C C . PHE A 1 91 ? 6.861 -5.483 22.337 1.00 6.23 91 PHE A C 1
ATOM 759 O O . PHE A 1 91 ? 7.996 -5.462 22.754 1.00 7.78 91 PHE A O 1
ATOM 767 N N . TRP A 1 92 ? 6.423 -4.586 21.491 1.00 6.23 92 TRP A N 1
ATOM 768 C CA . TRP A 1 92 ? 7.298 -3.532 20.914 1.00 5.63 92 TRP A CA 1
ATOM 769 C C . TRP A 1 92 ? 7.540 -2.437 21.943 1.00 5.23 92 TRP A C 1
ATOM 770 O O . TRP A 1 92 ? 6.684 -2.131 22.787 1.00 5.79 92 TRP A O 1
ATOM 781 N N . PHE A 1 93 ? 8.716 -1.830 21.832 1.00 5.75 93 PHE A N 1
ATOM 782 C CA A PHE A 1 93 ? 9.149 -0.749 22.731 0.40 5.48 93 PHE A CA 1
ATOM 783 C CA B PHE A 1 93 ? 9.046 -0.699 22.668 0.60 5.54 93 PHE A CA 1
ATOM 784 C C . PHE A 1 93 ? 9.724 0.391 21.857 1.00 5.51 93 PHE A C 1
ATOM 785 O O . PHE A 1 93 ? 10.240 0.181 20.759 1.00 6.75 93 PHE A O 1
ATOM 800 N N . PHE A 1 94 ? 9.694 1.602 22.431 1.00 5.35 94 PHE A N 1
ATOM 801 C CA . PHE A 1 94 ? 10.359 2.767 21.877 1.00 5.13 94 PHE A CA 1
ATOM 802 C C . PHE A 1 94 ? 11.503 3.144 22.810 1.00 5.15 94 PHE A C 1
ATOM 803 O O . PHE A 1 94 ? 11.244 3.544 23.955 1.00 6.30 94 PHE A O 1
ATOM 811 N N . PRO A 1 95 ? 12.772 3.016 22.438 1.00 5.46 95 PRO A N 1
ATOM 812 C CA . PRO A 1 95 ? 13.884 3.283 23.346 1.00 5.78 95 PRO A CA 1
ATOM 813 C C . PRO A 1 95 ? 14.181 4.776 23.402 1.00 5.63 95 PRO A C 1
ATOM 814 O O . PRO A 1 95 ? 14.723 5.383 22.475 1.00 7.73 95 PRO A O 1
ATOM 818 N N . ALA A 1 96 ? 13.739 5.441 24.478 1.00 5.72 96 ALA A N 1
ATOM 819 C CA . ALA A 1 96 ? 13.747 6.905 24.604 1.00 6.03 96 ALA A CA 1
ATOM 820 C C . ALA A 1 96 ? 14.839 7.393 25.485 1.00 6.10 96 ALA A C 1
ATOM 821 O O . ALA A 1 96 ? 15.051 6.877 26.600 1.00 9.16 96 ALA A O 1
ATOM 823 N N . TYR A 1 97 ? 15.492 8.469 25.073 1.00 5.07 97 TYR A N 1
ATOM 824 C CA . TYR A 1 97 ? 16.408 9.203 25.896 1.00 5.62 97 TYR A CA 1
ATOM 825 C C . TYR A 1 97 ? 15.832 10.615 26.030 1.00 6.00 97 TYR A C 1
ATOM 826 O O . TYR A 1 97 ? 15.600 11.268 25.010 1.00 5.51 97 TYR A O 1
ATOM 835 N N . ALA A 1 98 ? 15.638 11.069 27.261 1.00 5.08 98 ALA A N 1
ATOM 836 C CA . ALA A 1 98 ? 15.047 12.385 27.510 1.00 5.42 98 ALA A CA 1
ATOM 837 C C . ALA A 1 98 ? 16.111 13.458 27.615 1.00 6.11 98 ALA A C 1
ATOM 838 O O . ALA A 1 98 ? 17.024 13.353 28.391 1.00 7.26 98 ALA A O 1
ATOM 840 N N . LEU A 1 99 ? 15.889 14.531 26.834 1.00 7.08 99 LEU A N 1
ATOM 841 C CA . LEU A 1 99 ? 16.743 15.725 26.891 1.00 7.93 99 LEU A CA 1
ATOM 842 C C . LEU A 1 99 ? 16.205 16.771 27.841 1.00 8.40 99 LEU A C 1
ATOM 843 O O . LEU A 1 99 ? 16.936 17.756 28.100 1.00 11.37 99 LEU A O 1
ATOM 848 N N . ARG A 1 100 ? 15.037 16.554 28.445 1.00 8.37 100 ARG A N 1
ATOM 849 C CA . ARG A 1 100 ? 14.457 17.370 29.477 1.00 8.83 100 ARG A CA 1
ATOM 850 C C . ARG A 1 100 ? 13.512 16.455 30.267 1.00 8.15 100 ARG A C 1
ATOM 851 O O . ARG A 1 100 ? 13.128 15.406 29.776 1.00 8.67 100 ARG A O 1
ATOM 859 N N . ASP A 1 101 ? 13.154 16.901 31.468 1.00 8.71 101 ASP A N 1
ATOM 860 C CA . ASP A 1 101 ? 12.121 16.151 32.214 1.00 8.40 101 ASP A CA 1
ATOM 861 C C . ASP A 1 101 ? 10.879 16.108 31.347 1.00 7.37 101 ASP A C 1
ATOM 862 O O . ASP A 1 101 ? 10.459 17.121 30.728 1.00 9.59 101 ASP A O 1
ATOM 867 N N . THR A 1 102 ? 10.203 15.005 31.371 1.00 7.64 102 THR A N 1
ATOM 868 C CA . THR A 1 102 ? 9.043 14.774 30.556 1.00 8.31 102 THR A CA 1
ATOM 869 C C . THR A 1 102 ? 8.048 13.775 31.173 1.00 7.66 102 THR A C 1
ATOM 870 O O . THR A 1 102 ? 8.422 12.956 32.026 1.00 8.66 102 THR A O 1
ATOM 874 N N . GLU A 1 103 ? 6.822 13.869 30.692 1.00 7.89 103 GLU A N 1
ATOM 875 C CA . GLU A 1 103 ? 5.745 12.983 30.957 1.00 8.65 103 GLU A CA 1
ATOM 876 C C . GLU A 1 103 ? 5.058 12.596 29.658 1.00 7.47 103 GLU A C 1
ATOM 877 O O . GLU A 1 103 ? 4.716 13.457 28.845 1.00 10.25 103 GLU A O 1
ATOM 883 N N . ILE A 1 104 ? 4.862 11.318 29.457 1.00 7.12 104 ILE A N 1
ATOM 884 C CA . ILE A 1 104 ? 4.148 10.767 28.319 1.00 7.54 104 ILE A CA 1
ATOM 885 C C . ILE A 1 104 ? 2.909 10.113 28.917 1.00 7.68 104 ILE A C 1
ATOM 886 O O . ILE A 1 104 ? 2.969 9.440 29.937 1.00 10.26 104 ILE A O 1
ATOM 891 N N . LYS A 1 105 ? 1.768 10.269 28.313 1.00 7.14 105 LYS A N 1
ATOM 892 C CA . LYS A 1 105 ? 0.519 9.731 28.811 1.00 8.19 105 LYS A CA 1
ATOM 893 C C . LYS A 1 105 ? 0.118 8.471 28.004 1.00 7.37 105 LYS A C 1
ATOM 894 O O . LYS A 1 105 ? 0.340 8.366 26.785 1.00 7.11 105 LYS A O 1
ATOM 900 N N . LYS A 1 106 ? -0.516 7.521 28.681 1.00 7.74 106 LYS A N 1
ATOM 901 C CA A LYS A 1 106 ? -1.091 6.370 28.083 0.50 7.40 106 LYS A CA 1
ATOM 902 C CA B LYS A 1 106 ? -1.055 6.366 28.071 0.50 7.46 106 LYS A CA 1
ATOM 903 C C . LYS A 1 106 ? -1.892 6.742 26.860 1.00 7.37 106 LYS A C 1
ATOM 904 O O . LYS A 1 106 ? -2.743 7.613 26.934 1.00 7.91 106 LYS A O 1
ATOM 915 N N . GLY A 1 107 ? -1.652 6.100 25.736 1.00 7.44 107 GLY A N 1
ATOM 916 C CA . GLY A 1 107 ? -2.366 6.364 24.520 1.00 6.82 107 GLY A CA 1
ATOM 917 C C . GLY A 1 107 ? -1.744 7.370 23.555 1.00 6.74 107 GLY A C 1
ATOM 918 O O . GLY A 1 107 ? -2.142 7.465 22.436 1.00 8.18 107 GLY A O 1
ATOM 919 N N . ASP A 1 108 ? -0.795 8.132 24.055 1.00 6.99 108 ASP A N 1
ATOM 920 C CA . ASP A 1 108 ? -0.195 9.166 23.225 1.00 7.13 108 ASP A CA 1
ATOM 921 C C . ASP A 1 108 ? 0.571 8.576 22.047 1.00 6.43 108 ASP A C 1
ATOM 922 O O . ASP A 1 108 ? 1.333 7.574 22.212 1.00 6.55 108 ASP A O 1
ATOM 927 N N . ARG A 1 109 ? 0.381 9.138 20.880 1.00 6.20 109 ARG A N 1
ATOM 928 C CA . ARG A 1 109 ? 1.061 8.732 19.663 1.00 6.00 109 ARG A CA 1
ATOM 929 C C . ARG A 1 109 ? 2.451 9.292 19.652 1.00 5.32 109 ARG A C 1
ATOM 930 O O . ARG A 1 109 ? 2.646 10.528 19.481 1.00 7.40 109 ARG A O 1
ATOM 938 N N . ILE A 1 110 ? 3.471 8.469 19.826 1.00 5.88 110 ILE A N 1
ATOM 939 C CA . ILE A 1 110 ? 4.811 8.921 20.013 1.00 7.27 110 ILE A CA 1
ATOM 940 C C . ILE A 1 110 ? 5.800 8.497 18.922 1.00 7.22 110 ILE A C 1
ATOM 941 O O . ILE A 1 110 ? 6.915 9.019 18.840 1.00 8.75 110 ILE A O 1
ATOM 946 N N . CYS A 1 111 ? 5.453 7.511 18.152 1.00 5.65 111 CYS A N 1
ATOM 947 C CA . CYS A 1 111 ? 6.322 7.031 17.064 1.00 4.97 111 CYS A CA 1
ATOM 948 C C . CYS A 1 111 ? 5.434 6.440 15.992 1.00 5.03 111 CYS A C 1
ATOM 949 O O . CYS A 1 111 ? 4.240 6.435 16.091 1.00 5.44 111 CYS A O 1
ATOM 952 N N . GLN A 1 112 ? 6.074 6.019 14.893 1.00 4.88 112 GLN A N 1
ATOM 953 C CA . GLN A 1 112 ? 5.389 5.551 13.729 1.00 4.58 112 GLN A CA 1
ATOM 954 C C . GLN A 1 112 ? 6.168 4.395 13.129 1.00 4.59 112 GLN A C 1
ATOM 955 O O . GLN A 1 112 ? 7.382 4.316 13.230 1.00 5.37 112 GLN A O 1
ATOM 961 N N . PHE A 1 113 ? 5.451 3.504 12.446 1.00 4.69 113 PHE A N 1
ATOM 962 C CA . PHE A 1 113 ? 6.058 2.323 11.855 1.00 4.86 113 PHE A CA 1
ATOM 963 C C . PHE A 1 113 ? 5.551 2.050 10.451 1.00 4.98 113 PHE A C 1
ATOM 964 O O . PHE A 1 113 ? 4.454 2.446 10.039 1.00 5.14 113 PHE A O 1
ATOM 972 N N . ARG A 1 114 ? 6.374 1.277 9.727 1.00 5.01 114 ARG A N 1
ATOM 973 C CA . ARG A 1 114 ? 5.969 0.673 8.477 1.00 5.28 114 ARG A CA 1
ATOM 974 C C . ARG A 1 114 ? 6.625 -0.695 8.376 1.00 5.05 114 ARG A C 1
ATOM 975 O O . ARG A 1 114 ? 7.549 -0.995 9.098 1.00 6.03 114 ARG A O 1
ATOM 983 N N . ILE A 1 115 ? 6.140 -1.475 7.403 1.00 5.79 115 ILE A N 1
ATOM 984 C CA . ILE A 1 115 ? 6.758 -2.723 7.065 1.00 6.25 115 ILE A CA 1
ATOM 985 C C . ILE A 1 115 ? 7.562 -2.594 5.782 1.00 6.92 115 ILE A C 1
ATOM 986 O O . ILE A 1 115 ? 7.310 -1.680 4.970 1.00 8.61 115 ILE A O 1
ATOM 991 N N . MET A 1 116 ? 8.492 -3.493 5.583 1.00 7.30 116 MET A N 1
ATOM 992 C CA A MET A 1 116 ? 9.307 -3.532 4.361 0.25 8.20 116 MET A CA 1
ATOM 993 C CA B MET A 1 116 ? 9.097 -3.646 4.263 0.25 7.53 116 MET A CA 1
ATOM 994 C CA C MET A 1 116 ? 9.465 -3.473 4.493 0.50 8.92 116 MET A CA 1
ATOM 995 C C . MET A 1 116 ? 9.853 -4.959 4.225 1.00 7.19 116 MET A C 1
ATOM 996 O O . MET A 1 116 ? 10.148 -5.614 5.215 1.00 7.62 116 MET A O 1
ATOM 1009 N N . LYS A 1 117 ? 10.034 -5.398 3.004 1.00 8.14 117 LYS A N 1
ATOM 1010 C CA . LYS A 1 117 ? 10.670 -6.667 2.762 1.00 8.36 117 LYS A CA 1
ATOM 1011 C C . LYS A 1 117 ? 12.046 -6.675 3.381 1.00 7.22 117 LYS A C 1
ATOM 1012 O O . LYS A 1 117 ? 12.790 -5.715 3.230 1.00 7.65 117 LYS A O 1
ATOM 1018 N N . LYS A 1 118 ? 12.413 -7.759 4.052 1.00 8.20 118 LYS A N 1
ATOM 1019 C CA A LYS A 1 118 ? 13.746 -7.971 4.565 0.50 8.84 118 LYS A CA 1
ATOM 1020 C CA B LYS A 1 118 ? 13.748 -7.849 4.615 0.50 7.57 118 LYS A CA 1
ATOM 1021 C C . LYS A 1 118 ? 14.749 -8.057 3.462 1.00 7.92 118 LYS A C 1
ATOM 1022 O O . LYS A 1 118 ? 14.419 -8.446 2.327 1.00 9.51 118 LYS A O 1
ATOM 1033 N N . MET A 1 119 ? 16.011 -7.799 3.772 1.00 7.82 119 MET A N 1
ATOM 1034 C CA . MET A 1 119 ? 17.070 -8.137 2.873 1.00 10.19 119 MET A CA 1
ATOM 1035 C C . MET A 1 119 ? 16.999 -9.656 2.566 1.00 8.30 119 MET A C 1
ATOM 1036 O O . MET A 1 119 ? 16.943 -10.416 3.507 1.00 10.29 119 MET A O 1
ATOM 1041 N N . PRO A 1 120 ? 17.121 -10.039 1.331 1.00 11.12 120 PRO A N 1
ATOM 1042 C CA . PRO A 1 120 ? 17.226 -11.464 0.972 1.00 12.90 120 PRO A CA 1
ATOM 1043 C C . PRO A 1 120 ? 18.479 -12.084 1.541 1.00 11.08 120 PRO A C 1
ATOM 1044 O O . PRO A 1 120 ? 19.410 -11.358 1.927 1.00 11.67 120 PRO A O 1
ATOM 1048 N N . ALA A 1 121 ? 18.513 -13.402 1.476 1.00 13.96 121 ALA A N 1
ATOM 1049 C CA . ALA A 1 121 ? 19.703 -14.089 1.828 1.00 13.77 121 ALA A CA 1
ATOM 1050 C C . ALA A 1 121 ? 20.853 -13.514 0.929 1.00 14.07 121 ALA A C 1
ATOM 1051 O O . ALA A 1 121 ? 20.697 -13.377 -0.289 1.00 18.47 121 ALA A O 1
ATOM 1053 N N . VAL A 1 122 ? 22.008 -13.289 1.504 1.00 13.38 122 VAL A N 1
ATOM 1054 C CA . VAL A 1 122 ? 23.166 -12.829 0.756 1.00 13.57 122 VAL A CA 1
ATOM 1055 C C . VAL A 1 122 ? 24.387 -13.685 1.151 1.00 14.27 122 VAL A C 1
ATOM 1056 O O . VAL A 1 122 ? 24.388 -14.260 2.231 1.00 15.74 122 VAL A O 1
ATOM 1060 N N . GLU A 1 123 ? 25.346 -13.794 0.268 1.00 13.52 123 GLU A N 1
ATOM 1061 C CA . GLU A 1 123 ? 26.625 -14.455 0.569 1.00 13.21 123 GLU A CA 1
ATOM 1062 C C . GLU A 1 123 ? 27.676 -13.454 0.881 1.00 13.65 123 GLU A C 1
ATOM 1063 O O . GLU A 1 123 ? 27.952 -12.637 0.081 1.00 16.51 123 GLU A O 1
ATOM 1069 N N . LEU A 1 124 ? 28.236 -13.544 2.072 1.00 13.59 124 LEU A N 1
ATOM 1070 C CA . LEU A 1 124 ? 29.386 -12.705 2.483 1.00 15.86 124 LEU A CA 1
ATOM 1071 C C . LEU A 1 124 ? 30.673 -13.404 2.075 1.00 15.11 124 LEU A C 1
ATOM 1072 O O . LEU A 1 124 ? 31.006 -14.469 2.639 1.00 21.86 124 LEU A O 1
ATOM 1077 N N . VAL A 1 125 ? 31.338 -12.886 1.065 1.00 16.37 125 VAL A N 1
ATOM 1078 C CA . VAL A 1 125 ? 32.540 -13.527 0.515 1.00 17.33 125 VAL A CA 1
ATOM 1079 C C . VAL A 1 125 ? 33.756 -12.664 0.941 1.00 16.34 125 VAL A C 1
ATOM 1080 O O . VAL A 1 125 ? 33.830 -11.520 0.524 1.00 18.25 125 VAL A O 1
ATOM 1084 N N . GLU A 1 126 ? 34.601 -13.206 1.816 1.00 15.39 126 GLU A N 1
ATOM 1085 C CA . GLU A 1 126 ? 35.725 -12.541 2.224 1.00 14.53 126 GLU A CA 1
ATOM 1086 C C . GLU A 1 126 ? 36.756 -12.523 1.140 1.00 15.01 126 GLU A C 1
ATOM 1087 O O . GLU A 1 126 ? 37.039 -13.572 0.537 1.00 16.57 126 GLU A O 1
ATOM 1093 N N . VAL A 1 127 ? 37.355 -11.378 0.883 1.00 14.45 127 VAL A N 1
ATOM 1094 C CA . VAL A 1 127 ? 38.361 -11.173 -0.116 1.00 13.77 127 VAL A CA 1
ATOM 1095 C C . VAL A 1 127 ? 39.578 -10.485 0.508 1.00 13.22 127 VAL A C 1
ATOM 1096 O O . VAL A 1 127 ? 39.470 -9.771 1.461 1.00 13.38 127 VAL A O 1
ATOM 1100 N N . GLU A 1 128 ? 40.746 -10.720 -0.059 1.00 14.53 128 GLU A N 1
ATOM 1101 C CA . GLU A 1 128 ? 41.950 -10.035 0.368 1.00 18.20 128 GLU A CA 1
ATOM 1102 C C . GLU A 1 128 ? 42.073 -8.594 -0.055 1.00 17.63 128 GLU A C 1
ATOM 1103 O O . GLU A 1 128 ? 42.636 -7.764 0.681 1.00 19.67 128 GLU A O 1
ATOM 1109 N N . HIS A 1 129 ? 41.579 -8.305 -1.247 1.00 17.00 129 HIS A N 1
ATOM 1110 C CA . HIS A 1 129 ? 41.541 -6.936 -1.774 1.00 17.05 129 HIS A CA 1
ATOM 1111 C C . HIS A 1 129 ? 40.282 -6.692 -2.536 1.00 17.75 129 HIS A C 1
ATOM 1112 O O . HIS A 1 129 ? 39.733 -7.613 -3.190 1.00 19.89 129 HIS A O 1
ATOM 1119 N N . LEU A 1 130 ? 39.858 -5.430 -2.521 1.00 18.06 130 LEU A N 1
ATOM 1120 C CA . LEU A 1 130 ? 38.751 -5.021 -3.347 1.00 17.73 130 LEU A CA 1
ATOM 1121 C C . LEU A 1 130 ? 39.385 -4.322 -4.575 1.00 27.87 130 LEU A C 1
ATOM 1122 O O . LEU A 1 130 ? 40.562 -3.886 -4.548 1.00 32.59 130 LEU A O 1
ATOM 1127 N N . GLY A 1 131 ? 38.597 -4.323 -5.656 1.00 40.15 131 GLY A N 1
ATOM 1128 C CA . GLY A 1 131 ? 38.980 -4.662 -7.120 1.00 44.38 131 GLY A CA 1
ATOM 1129 C C . GLY A 1 131 ? 40.184 -4.096 -7.850 1.00 43.13 131 GLY A C 1
ATOM 1130 O O . GLY A 1 131 ? 40.072 -3.471 -8.967 1.00 42.61 131 GLY A O 1
ATOM 1131 N N . THR B 1 2 ? 22.755 -15.664 -2.405 1.00 33.58 2 THR B N 1
ATOM 1132 C CA . THR B 1 2 ? 22.278 -15.421 -3.865 1.00 29.55 2 THR B CA 1
ATOM 1133 C C . THR B 1 2 ? 23.040 -14.217 -4.532 1.00 18.73 2 THR B C 1
ATOM 1134 O O . THR B 1 2 ? 23.843 -14.427 -5.416 1.00 21.22 2 THR B O 1
ATOM 1136 N N . MET B 1 3 ? 22.742 -12.991 -4.153 1.00 17.86 3 MET B N 1
ATOM 1137 C CA . MET B 1 3 ? 23.681 -11.901 -4.312 1.00 15.51 3 MET B CA 1
ATOM 1138 C C . MET B 1 3 ? 24.824 -12.022 -3.310 1.00 14.12 3 MET B C 1
ATOM 1139 O O . MET B 1 3 ? 24.740 -12.597 -2.218 1.00 19.88 3 MET B O 1
ATOM 1144 N N . GLN B 1 4 ? 25.918 -11.522 -3.730 1.00 15.35 4 GLN B N 1
ATOM 1145 C CA A GLN B 1 4 ? 27.228 -11.571 -3.105 0.50 15.94 4 GLN B CA 1
ATOM 1146 C CA B GLN B 1 4 ? 27.124 -11.563 -2.920 0.50 14.25 4 GLN B CA 1
ATOM 1147 C C . GLN B 1 4 ? 27.563 -10.165 -2.533 1.00 15.44 4 GLN B C 1
ATOM 1148 O O . GLN B 1 4 ? 27.387 -9.193 -3.258 1.00 16.52 4 GLN B O 1
ATOM 1159 N N . ILE B 1 5 ? 28.087 -10.096 -1.333 1.00 13.50 5 ILE B N 1
ATOM 1160 C CA . ILE B 1 5 ? 28.750 -8.918 -0.814 1.00 13.33 5 ILE B CA 1
ATOM 1161 C C . ILE B 1 5 ? 30.207 -9.352 -0.579 1.00 14.10 5 ILE B C 1
ATOM 1162 O O . ILE B 1 5 ? 30.474 -10.312 0.108 1.00 15.60 5 ILE B O 1
ATOM 1167 N N . LYS B 1 6 ? 31.141 -8.689 -1.248 1.00 14.26 6 LYS B N 1
ATOM 1168 C CA A LYS B 1 6 ? 32.589 -8.922 -1.097 0.50 12.84 6 LYS B CA 1
ATOM 1169 C CA B LYS B 1 6 ? 32.525 -8.975 -0.960 0.50 11.65 6 LYS B CA 1
ATOM 1170 C C . LYS B 1 6 ? 32.999 -8.089 0.150 1.00 11.97 6 LYS B C 1
ATOM 1171 O O . LYS B 1 6 ? 32.705 -6.905 0.193 1.00 11.78 6 LYS B O 1
ATOM 1182 N N . ILE B 1 7 ? 33.665 -8.706 1.110 1.00 11.72 7 ILE B N 1
ATOM 1183 C CA A ILE B 1 7 ? 34.101 -8.070 2.323 0.50 10.34 7 ILE B CA 1
ATOM 1184 C CA B ILE B 1 7 ? 34.108 -8.032 2.296 0.50 10.79 7 ILE B CA 1
ATOM 1185 C C . ILE B 1 7 ? 35.594 -8.199 2.500 1.00 8.73 7 ILE B C 1
ATOM 1186 O O . ILE B 1 7 ? 36.113 -9.309 2.473 1.00 11.87 7 ILE B O 1
ATOM 1195 N N . LYS B 1 8 ? 36.217 -7.126 2.799 1.00 8.89 8 LYS B N 1
ATOM 1196 C CA . LYS B 1 8 ? 37.633 -7.060 3.098 1.00 8.38 8 LYS B CA 1
ATOM 1197 C C . LYS B 1 8 ? 37.806 -6.557 4.539 1.00 8.74 8 LYS B C 1
ATOM 1198 O O . LYS B 1 8 ? 37.297 -5.495 4.873 1.00 10.46 8 LYS B O 1
ATOM 1204 N N . TYR B 1 9 ? 38.501 -7.271 5.392 1.00 8.82 9 TYR B N 1
ATOM 1205 C CA . TYR B 1 9 ? 38.760 -6.898 6.737 1.00 8.56 9 TYR B CA 1
ATOM 1206 C C . TYR B 1 9 ? 40.034 -6.095 6.848 1.00 8.93 9 TYR B C 1
ATOM 1207 O O . TYR B 1 9 ? 40.992 -6.251 6.106 1.00 10.44 9 TYR B O 1
ATOM 1216 N N . LEU B 1 10 ? 40.059 -5.215 7.876 1.00 8.90 10 LEU B N 1
ATOM 1217 C CA . LEU B 1 10 ? 41.205 -4.390 8.093 1.00 10.95 10 LEU B CA 1
ATOM 1218 C C . LEU B 1 10 ? 42.465 -5.241 8.286 1.00 11.09 10 LEU B C 1
ATOM 1219 O O . LEU B 1 10 ? 43.529 -4.832 7.822 1.00 13.62 10 LEU B O 1
ATOM 1224 N N . ASP B 1 11 ? 42.335 -6.335 9.017 1.00 11.43 11 ASP B N 1
ATOM 1225 C CA . ASP B 1 11 ? 43.428 -7.246 9.275 1.00 12.78 11 ASP B CA 1
ATOM 1226 C C . ASP B 1 11 ? 42.855 -8.551 9.814 1.00 12.39 11 ASP B C 1
ATOM 1227 O O . ASP B 1 11 ? 41.641 -8.722 10.013 1.00 11.34 11 ASP B O 1
ATOM 1232 N N . GLU B 1 12 ? 43.751 -9.492 10.069 1.00 12.99 12 GLU B N 1
ATOM 1233 C CA A GLU B 1 12 ? 43.391 -10.815 10.473 0.50 14.45 12 GLU B CA 1
ATOM 1234 C CA B GLU B 1 12 ? 43.361 -10.795 10.440 0.50 13.35 12 GLU B CA 1
ATOM 1235 C C . GLU B 1 12 ? 42.765 -10.871 11.865 1.00 15.47 12 GLU B C 1
ATOM 1236 O O . GLU B 1 12 ? 42.076 -11.859 12.238 1.00 16.89 12 GLU B O 1
ATOM 1247 N N . THR B 1 13 ? 43.016 -9.857 12.647 1.00 12.75 13 THR B N 1
ATOM 1248 C CA . THR B 1 13 ? 42.511 -9.819 14.024 1.00 12.41 13 THR B CA 1
ATOM 1249 C C . THR B 1 13 ? 41.037 -9.374 14.169 1.00 9.83 13 THR B C 1
ATOM 1250 O O . THR B 1 13 ? 40.477 -9.493 15.261 1.00 11.17 13 THR B O 1
ATOM 1254 N N . GLN B 1 14 ? 40.466 -8.782 13.130 1.00 10.19 14 GLN B N 1
ATOM 1255 C CA . GLN B 1 14 ? 39.060 -8.437 13.140 1.00 8.96 14 GLN B CA 1
ATOM 1256 C C . GLN B 1 14 ? 38.224 -9.685 13.311 1.00 8.71 14 GLN B C 1
ATOM 1257 O O . GLN B 1 14 ? 38.485 -10.733 12.702 1.00 10.67 14 GLN B O 1
ATOM 1263 N N . THR B 1 15 ? 37.166 -9.576 14.107 1.00 9.07 15 THR B N 1
ATOM 1264 C CA . THR B 1 15 ? 36.193 -10.642 14.236 1.00 9.10 15 THR B CA 1
ATOM 1265 C C . THR B 1 15 ? 35.259 -10.683 13.034 1.00 8.73 15 THR B C 1
ATOM 1266 O O . THR B 1 15 ? 34.563 -9.716 12.767 1.00 10.62 15 THR B O 1
ATOM 1270 N N . ARG B 1 16 ? 35.274 -11.779 12.287 1.00 10.14 16 ARG B N 1
ATOM 1271 C CA . ARG B 1 16 ? 34.431 -11.863 11.118 1.00 10.29 16 ARG B CA 1
ATOM 1272 C C . ARG B 1 16 ? 32.937 -11.784 11.444 1.00 9.48 16 ARG B C 1
ATOM 1273 O O . ARG B 1 16 ? 32.503 -12.333 12.443 1.00 11.06 16 ARG B O 1
ATOM 1281 N N . ILE B 1 17 ? 32.243 -10.989 10.652 1.00 9.11 17 ILE B N 1
ATOM 1282 C CA . ILE B 1 17 ? 30.787 -10.761 10.842 1.00 8.61 17 ILE B CA 1
ATOM 1283 C C . ILE B 1 17 ? 30.016 -11.945 10.345 1.00 9.55 17 ILE B C 1
ATOM 1284 O O . ILE B 1 17 ? 30.510 -12.717 9.505 1.00 12.46 17 ILE B O 1
ATOM 1289 N N . SER B 1 18 ? 28.774 -12.088 10.845 1.00 10.32 18 SER B N 1
ATOM 1290 C CA . SER B 1 18 ? 27.951 -13.221 10.499 1.00 11.66 18 SER B CA 1
ATOM 1291 C C . SER B 1 18 ? 26.490 -12.859 10.582 1.00 9.39 18 SER B C 1
ATOM 1292 O O . SER B 1 18 ? 26.081 -12.018 11.389 1.00 11.05 18 SER B O 1
ATOM 1295 N N . LYS B 1 19 ? 25.670 -13.512 9.756 1.00 10.50 19 LYS B N 1
ATOM 1296 C CA . LYS B 1 19 ? 24.192 -13.480 9.798 1.00 10.13 19 LYS B CA 1
ATOM 1297 C C . LYS B 1 19 ? 23.706 -14.450 10.812 1.00 10.79 19 LYS B C 1
ATOM 1298 O O . LYS B 1 19 ? 24.175 -15.580 10.835 1.00 15.38 19 LYS B O 1
ATOM 1304 N N . ILE B 1 20 ? 22.794 -14.060 11.703 1.00 9.93 20 ILE B N 1
ATOM 1305 C CA . ILE B 1 20 ? 22.088 -14.924 12.596 1.00 10.85 20 ILE B CA 1
ATOM 1306 C C . ILE B 1 20 ? 20.657 -15.071 12.177 1.00 10.57 20 ILE B C 1
ATOM 1307 O O . ILE B 1 20 ? 20.057 -14.181 11.597 1.00 10.39 20 ILE B O 1
ATOM 1312 N N . GLU B 1 21 ? 20.081 -16.212 12.479 1.00 11.59 21 GLU B N 1
ATOM 1313 C CA . GLU B 1 21 ? 18.764 -16.583 11.968 1.00 11.63 21 GLU B CA 1
ATOM 1314 C C . GLU B 1 21 ? 17.685 -15.572 12.350 1.00 11.01 21 GLU B C 1
ATOM 1315 O O . GLU B 1 21 ? 16.784 -15.282 11.521 1.00 13.01 21 GLU B O 1
ATOM 1321 N N . GLN B 1 22 ? 17.737 -15.037 13.560 1.00 9.92 22 GLN B N 1
ATOM 1322 C CA A GLN B 1 22 ? 16.726 -14.169 14.115 0.50 8.31 22 GLN B CA 1
ATOM 1323 C CA B GLN B 1 22 ? 16.676 -14.171 14.045 0.50 9.47 22 GLN B CA 1
ATOM 1324 C C . GLN B 1 22 ? 17.052 -12.697 13.938 1.00 8.87 22 GLN B C 1
ATOM 1325 O O . GLN B 1 22 ? 16.336 -11.835 14.468 1.00 8.95 22 GLN B O 1
ATOM 1336 N N . GLY B 1 23 ? 18.125 -12.383 13.198 1.00 8.16 23 GLY B N 1
ATOM 1337 C CA . GLY B 1 23 ? 18.520 -11.024 12.902 1.00 8.98 23 GLY B CA 1
ATOM 1338 C C . GLY B 1 23 ? 18.380 -10.702 11.445 1.00 8.84 23 GLY B C 1
ATOM 1339 O O . GLY B 1 23 ? 19.151 -11.170 10.609 1.00 9.23 23 GLY B O 1
ATOM 1340 N N . ASP B 1 24 ? 17.405 -9.832 11.126 1.00 7.40 24 ASP B N 1
ATOM 1341 C CA . ASP B 1 24 ? 17.150 -9.462 9.752 1.00 8.04 24 ASP B CA 1
ATOM 1342 C C . ASP B 1 24 ? 18.236 -8.537 9.175 1.00 6.84 24 ASP B C 1
ATOM 1343 O O . ASP B 1 24 ? 18.413 -8.499 7.954 1.00 7.35 24 ASP B O 1
ATOM 1348 N N . TRP B 1 25 ? 18.919 -7.820 10.049 1.00 7.30 25 TRP B N 1
ATOM 1349 C CA . TRP B 1 25 ? 20.139 -7.004 9.702 1.00 6.64 25 TRP B CA 1
ATOM 1350 C C . TRP B 1 25 ? 21.326 -7.725 10.284 1.00 6.37 25 TRP B C 1
ATOM 1351 O O . TRP B 1 25 ? 21.203 -8.568 11.194 1.00 8.92 25 TRP B O 1
ATOM 1362 N N . ILE B 1 26 ? 22.537 -7.361 9.821 1.00 5.63 26 ILE B N 1
ATOM 1363 C CA . ILE B 1 26 ? 23.771 -8.055 10.210 1.00 6.21 26 ILE B CA 1
ATOM 1364 C C . ILE B 1 26 ? 24.579 -7.127 11.117 1.00 6.11 26 ILE B C 1
ATOM 1365 O O . ILE B 1 26 ? 24.808 -5.939 10.798 1.00 6.19 26 ILE B O 1
ATOM 1370 N N . ASP B 1 27 ? 24.988 -7.659 12.256 1.00 6.55 27 ASP B N 1
ATOM 1371 C CA . ASP B 1 27 ? 25.764 -6.865 13.217 1.00 6.51 27 ASP B CA 1
ATOM 1372 C C . ASP B 1 27 ? 27.204 -6.624 12.805 1.00 6.42 27 ASP B C 1
ATOM 1373 O O . ASP B 1 27 ? 27.901 -7.504 12.360 1.00 7.95 27 ASP B O 1
ATOM 1378 N N . LEU B 1 28 ? 27.610 -5.365 12.966 1.00 6.15 28 LEU B N 1
ATOM 1379 C CA . LEU B 1 28 ? 28.949 -4.902 12.786 1.00 5.86 28 LEU B CA 1
ATOM 1380 C C . LEU B 1 28 ? 29.664 -4.643 14.088 1.00 5.94 28 LEU B C 1
ATOM 1381 O O . LEU B 1 28 ? 29.024 -4.401 15.107 1.00 7.81 28 LEU B O 1
ATOM 1386 N N . ARG B 1 29 ? 31.007 -4.687 14.038 1.00 6.12 29 ARG B N 1
ATOM 1387 C CA . ARG B 1 29 ? 31.824 -4.798 15.236 1.00 6.35 29 ARG B CA 1
ATOM 1388 C C . ARG B 1 29 ? 32.910 -3.749 15.322 1.00 6.73 29 ARG B C 1
ATOM 1389 O O . ARG B 1 29 ? 33.525 -3.413 14.329 1.00 6.62 29 ARG B O 1
ATOM 1397 N N . ALA B 1 30 ? 33.194 -3.272 16.547 1.00 7.03 30 ALA B N 1
ATOM 1398 C CA . ALA B 1 30 ? 34.268 -2.382 16.763 1.00 6.64 30 ALA B CA 1
ATOM 1399 C C . ALA B 1 30 ? 35.624 -2.980 16.358 1.00 7.53 30 ALA B C 1
ATOM 1400 O O . ALA B 1 30 ? 35.958 -4.087 16.789 1.00 8.42 30 ALA B O 1
ATOM 1402 N N . ALA B 1 31 ? 36.416 -2.237 15.643 1.00 7.15 31 ALA B N 1
ATOM 1403 C CA . ALA B 1 31 ? 37.706 -2.702 15.138 1.00 7.04 31 ALA B CA 1
ATOM 1404 C C . ALA B 1 31 ? 38.821 -2.614 16.124 1.00 7.37 31 ALA B C 1
ATOM 1405 O O . ALA B 1 31 ? 39.889 -3.190 15.892 1.00 9.10 31 ALA B O 1
ATOM 1407 N N . GLU B 1 32 ? 38.589 -1.946 17.223 1.00 8.96 32 GLU B N 1
ATOM 1408 C CA . GLU B 1 32 ? 39.593 -1.688 18.272 1.00 9.62 32 GLU B CA 1
ATOM 1409 C C . GLU B 1 32 ? 38.815 -1.325 19.554 1.00 8.01 32 GLU B C 1
ATOM 1410 O O . GLU B 1 32 ? 37.673 -0.919 19.477 1.00 9.08 32 GLU B O 1
ATOM 1416 N N . ASP B 1 33 ? 39.491 -1.399 20.673 1.00 8.99 33 ASP B N 1
ATOM 1417 C CA . ASP B 1 33 ? 38.954 -0.836 21.904 1.00 8.89 33 ASP B CA 1
ATOM 1418 C C . ASP B 1 33 ? 38.849 0.708 21.736 1.00 10.62 33 ASP B C 1
ATOM 1419 O O . ASP B 1 33 ? 39.762 1.344 21.201 1.00 11.28 33 ASP B O 1
ATOM 1424 N N . VAL B 1 34 ? 37.763 1.290 22.239 1.00 10.33 34 VAL B N 1
ATOM 1425 C CA . VAL B 1 34 ? 37.539 2.721 22.210 1.00 11.87 34 VAL B CA 1
ATOM 1426 C C . VAL B 1 34 ? 37.001 3.138 23.564 1.00 13.00 34 VAL B C 1
ATOM 1427 O O . VAL B 1 34 ? 36.100 2.535 24.109 1.00 15.68 34 VAL B O 1
ATOM 1431 N N . THR B 1 35 ? 37.570 4.208 24.082 1.00 11.28 35 THR B N 1
ATOM 1432 C CA . THR B 1 35 ? 37.143 4.942 25.262 1.00 11.36 35 THR B CA 1
ATOM 1433 C C . THR B 1 35 ? 36.600 6.297 24.812 1.00 11.31 35 THR B C 1
ATOM 1434 O O . THR B 1 35 ? 37.297 7.017 24.098 1.00 13.05 35 THR B O 1
ATOM 1438 N N . ILE B 1 36 ? 35.365 6.623 25.217 1.00 10.03 36 ILE B N 1
ATOM 1439 C CA . ILE B 1 36 ? 34.778 7.889 24.905 1.00 9.09 36 ILE B CA 1
ATOM 1440 C C . ILE B 1 36 ? 34.295 8.529 26.208 1.00 10.92 36 ILE B C 1
ATOM 1441 O O . ILE B 1 36 ? 33.639 7.870 27.029 1.00 12.26 36 ILE B O 1
ATOM 1446 N N . LYS B 1 37 ? 34.661 9.792 26.427 1.00 10.67 37 LYS B N 1
ATOM 1447 C CA . LYS B 1 37 ? 34.164 10.533 27.606 1.00 11.22 37 LYS B CA 1
ATOM 1448 C C . LYS B 1 37 ? 32.707 11.016 27.346 1.00 9.96 37 LYS B C 1
ATOM 1449 O O . LYS B 1 37 ? 32.335 11.300 26.205 1.00 9.97 37 LYS B O 1
ATOM 1455 N N . LYS B 1 38 ? 31.975 11.161 28.405 1.00 10.56 38 LYS B N 1
ATOM 1456 C CA . LYS B 1 38 ? 30.713 11.823 28.334 1.00 10.97 38 LYS B CA 1
ATOM 1457 C C . LYS B 1 38 ? 30.737 13.109 27.559 1.00 10.86 38 LYS B C 1
ATOM 1458 O O . LYS B 1 38 ? 31.580 13.962 27.763 1.00 12.36 38 LYS B O 1
ATOM 1464 N N . ASP B 1 39 ? 29.778 13.249 26.664 1.00 10.08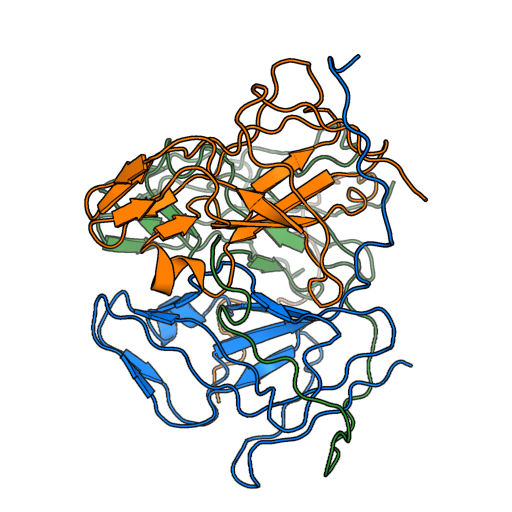 39 ASP B N 1
ATOM 1465 C CA . ASP B 1 39 ? 29.598 14.401 25.847 1.00 10.76 39 ASP B CA 1
ATOM 1466 C C . ASP B 1 39 ? 30.747 14.660 24.899 1.00 10.58 39 ASP B C 1
ATOM 1467 O O . ASP B 1 39 ? 30.972 15.780 24.514 1.00 12.76 39 ASP B O 1
ATOM 1472 N N . GLU B 1 40 ? 31.389 13.591 24.442 1.00 10.55 40 GLU B N 1
ATOM 1473 C CA . GLU B 1 40 ? 32.388 13.679 23.433 1.00 9.93 40 GLU B CA 1
ATOM 1474 C C . GLU B 1 40 ? 32.054 12.694 22.298 1.00 8.96 40 GLU B C 1
ATOM 1475 O O . GLU B 1 40 ? 31.214 11.809 22.441 1.00 8.60 40 GLU B O 1
ATOM 1481 N N . PHE B 1 41 ? 32.735 12.880 21.184 1.00 10.43 41 PHE B N 1
ATOM 1482 C CA . PHE B 1 41 ? 32.488 12.205 19.944 1.00 9.84 41 PHE B CA 1
ATOM 1483 C C . PHE B 1 41 ? 33.658 11.346 19.507 1.00 10.11 41 PHE B C 1
ATOM 1484 O O . PHE B 1 41 ? 34.828 11.732 19.723 1.00 13.15 41 PHE B O 1
ATOM 1492 N N . LYS B 1 42 ? 33.410 10.220 18.858 1.00 9.43 42 LYS B N 1
ATOM 1493 C CA . LYS B 1 42 ? 34.424 9.418 18.235 1.00 9.64 42 LYS B CA 1
ATOM 1494 C C . LYS B 1 42 ? 33.908 8.679 17.054 1.00 7.67 42 LYS B C 1
ATOM 1495 O O . LYS B 1 42 ? 32.838 8.076 17.110 1.00 9.98 42 LYS B O 1
ATOM 1501 N N A LEU B 1 43 ? 34.682 8.696 15.957 0.50 9.33 43 LEU B N 1
ATOM 1502 N N B LEU B 1 43 ? 34.731 8.694 15.980 0.50 9.33 43 LEU B N 1
ATOM 1503 C CA A LEU B 1 43 ? 34.379 7.862 14.767 0.50 10.43 43 LEU B CA 1
ATOM 1504 C CA B LEU B 1 43 ? 34.456 7.855 14.791 0.50 10.98 43 LEU B CA 1
ATOM 1505 C C A LEU B 1 43 ? 34.931 6.474 14.995 0.50 8.97 43 LEU B C 1
ATOM 1506 C C B LEU B 1 43 ? 34.979 6.488 15.171 0.50 11.98 43 LEU B C 1
ATOM 1507 O O A LEU B 1 43 ? 36.181 6.282 14.875 0.50 8.89 43 LEU B O 1
ATOM 1508 O O B LEU B 1 43 ? 36.237 6.318 15.362 0.50 16.51 43 LEU B O 1
ATOM 1517 N N . VAL B 1 44 ? 34.071 5.522 15.379 1.00 7.64 44 VAL B N 1
ATOM 1518 C CA . VAL B 1 44 ? 34.516 4.155 15.775 1.00 7.28 44 VAL B CA 1
ATOM 1519 C C . VAL B 1 44 ? 34.744 3.348 14.515 1.00 6.32 44 VAL B C 1
ATOM 1520 O O . VAL B 1 44 ? 33.815 3.105 13.736 1.00 7.03 44 VAL B O 1
ATOM 1524 N N . PRO B 1 45 ? 35.971 2.875 14.281 1.00 5.75 45 PRO B N 1
ATOM 1525 C CA . PRO B 1 45 ? 36.182 2.030 13.108 1.00 5.69 45 PRO B CA 1
ATOM 1526 C C . PRO B 1 45 ? 35.398 0.680 13.246 1.00 6.36 45 PRO B C 1
ATOM 1527 O O . PRO B 1 45 ? 35.435 0.092 14.322 1.00 6.68 45 PRO B O 1
ATOM 1531 N N . LEU B 1 46 ? 34.855 0.218 12.138 1.00 5.61 46 LEU B N 1
ATOM 1532 C CA . LEU B 1 46 ? 34.178 -1.072 12.054 1.00 6.09 46 LEU B CA 1
ATOM 1533 C C . LEU B 1 46 ? 35.036 -2.160 11.393 1.00 6.23 46 LEU B C 1
ATOM 1534 O O . LEU B 1 46 ? 34.680 -3.306 11.429 1.00 7.21 46 LEU B O 1
ATOM 1539 N N . GLY B 1 47 ? 36.162 -1.751 10.768 1.00 6.53 47 GLY B N 1
ATOM 1540 C CA . GLY B 1 47 ? 37.162 -2.710 10.306 1.00 7.24 47 GLY B CA 1
ATOM 1541 C C . GLY B 1 47 ? 36.752 -3.527 9.066 1.00 7.05 47 GLY B C 1
ATOM 1542 O O . GLY B 1 47 ? 37.429 -4.509 8.792 1.00 8.29 47 GLY B O 1
ATOM 1543 N N . VAL B 1 48 ? 35.762 -3.083 8.339 1.00 6.78 48 VAL B N 1
ATOM 1544 C CA . VAL B 1 48 ? 35.262 -3.701 7.134 1.00 6.60 48 VAL B CA 1
ATOM 1545 C C . VAL B 1 48 ? 35.204 -2.680 6.011 1.00 6.11 48 VAL B C 1
ATOM 1546 O O . VAL B 1 48 ? 34.827 -1.536 6.224 1.00 6.54 48 VAL B O 1
ATOM 1550 N N . ALA B 1 49 ? 35.522 -3.176 4.808 1.00 6.61 49 ALA B N 1
ATOM 1551 C CA . ALA B 1 49 ? 35.284 -2.499 3.520 1.00 7.14 49 ALA B CA 1
ATOM 1552 C C . ALA B 1 49 ? 34.502 -3.513 2.698 1.00 7.03 49 ALA B C 1
ATOM 1553 O O . ALA B 1 49 ? 34.774 -4.720 2.789 1.00 8.36 49 ALA B O 1
ATOM 1555 N N . MET B 1 50 ? 33.573 -3.034 1.878 1.00 7.14 50 MET B N 1
ATOM 1556 C CA . MET B 1 50 ? 32.706 -3.940 1.116 1.00 7.21 50 MET B CA 1
ATOM 1557 C C . MET B 1 50 ? 32.491 -3.463 -0.297 1.00 8.11 50 MET B C 1
ATOM 1558 O O . MET B 1 50 ? 32.450 -2.270 -0.546 1.00 8.63 50 MET B O 1
ATOM 1563 N N . GLU B 1 51 ? 32.295 -4.427 -1.223 1.00 8.57 51 GLU B N 1
ATOM 1564 C CA . GLU B 1 51 ? 31.771 -4.162 -2.552 1.00 7.54 51 GLU B CA 1
ATOM 1565 C C . GLU B 1 51 ? 30.378 -4.722 -2.584 1.00 8.42 51 GLU B C 1
ATOM 1566 O O . GLU B 1 51 ? 30.148 -5.900 -2.561 1.00 10.22 51 GLU B O 1
ATOM 1572 N N . LEU B 1 52 ? 29.401 -3.826 -2.573 1.00 9.09 52 LEU B N 1
ATOM 1573 C CA . LEU B 1 52 ? 27.990 -4.150 -2.571 1.00 9.48 52 LEU B CA 1
ATOM 1574 C C . LEU B 1 52 ? 27.556 -4.515 -4.014 1.00 9.12 52 LEU B C 1
ATOM 1575 O O . LEU B 1 52 ? 28.183 -4.085 -4.967 1.00 9.65 52 LEU B O 1
ATOM 1580 N N . PRO B 1 53 ? 26.436 -5.207 -4.168 1.00 10.38 53 PRO B N 1
ATOM 1581 C CA . PRO B 1 53 ? 25.954 -5.414 -5.484 1.00 11.71 53 PRO B CA 1
ATOM 1582 C C . PRO B 1 53 ? 25.654 -4.112 -6.229 1.00 9.26 53 PRO B C 1
ATOM 1583 O O . PRO B 1 53 ? 25.210 -3.141 -5.635 1.00 10.27 53 PRO B O 1
ATOM 1587 N N . GLU B 1 54 ? 25.783 -4.118 -7.547 1.00 10.89 54 GLU B N 1
ATOM 1588 C CA . GLU B 1 54 ? 25.559 -2.920 -8.360 1.00 10.50 54 GLU B CA 1
ATOM 1589 C C . GLU B 1 54 ? 24.155 -2.483 -8.142 1.00 9.85 54 GLU B C 1
ATOM 1590 O O . GLU B 1 54 ? 23.242 -3.300 -8.144 1.00 9.58 54 GLU B O 1
ATOM 1596 N N . GLY B 1 55 ? 23.918 -1.205 -7.989 1.00 9.26 55 GLY B N 1
ATOM 1597 C CA . GLY B 1 55 ? 22.575 -0.657 -7.845 1.00 9.76 55 GLY B CA 1
ATOM 1598 C C . GLY B 1 55 ? 22.060 -0.652 -6.401 1.00 7.62 55 GLY B C 1
ATOM 1599 O O . GLY B 1 55 ? 20.931 -0.256 -6.199 1.00 8.68 55 GLY B O 1
ATOM 1600 N N . TYR B 1 56 ? 22.879 -1.096 -5.454 1.00 7.70 56 TYR B N 1
ATOM 1601 C CA . TYR B 1 56 ? 22.517 -1.166 -4.044 1.00 7.21 56 TYR B CA 1
ATOM 1602 C C . TYR B 1 56 ? 23.238 -0.175 -3.175 1.00 6.70 56 TYR B C 1
ATOM 1603 O O . TYR B 1 56 ? 24.324 0.342 -3.577 1.00 7.86 56 TYR B O 1
ATOM 1612 N N . GLU B 1 57 ? 22.702 0.085 -1.987 1.00 5.40 57 GLU B N 1
ATOM 1613 C CA . GLU B 1 57 ? 23.373 0.829 -0.943 1.00 5.19 57 GLU B CA 1
ATOM 1614 C C . GLU B 1 57 ? 23.186 0.073 0.356 1.00 4.94 57 GLU B C 1
ATOM 1615 O O . GLU B 1 57 ? 22.290 -0.745 0.487 1.00 5.72 57 GLU B O 1
ATOM 1621 N N . ALA B 1 58 ? 24.011 0.392 1.323 1.00 4.68 58 ALA B N 1
ATOM 1622 C CA . ALA B 1 58 ? 23.884 -0.123 2.682 1.00 4.52 58 ALA B CA 1
ATOM 1623 C C . ALA B 1 58 ? 23.433 0.974 3.601 1.00 3.96 58 ALA B C 1
ATOM 1624 O O . ALA B 1 58 ? 23.767 2.157 3.433 1.00 5.14 58 ALA B O 1
ATOM 1626 N N . HIS B 1 59 ? 22.645 0.577 4.613 1.00 4.35 59 HIS B N 1
ATOM 1627 C CA . HIS B 1 59 ? 22.247 1.462 5.715 1.00 4.25 59 HIS B CA 1
ATOM 1628 C C . HIS B 1 59 ? 22.775 0.889 7.002 1.00 4.70 59 HIS B C 1
ATOM 1629 O O . HIS B 1 59 ? 22.697 -0.341 7.209 1.00 5.40 59 HIS B O 1
ATOM 1636 N N . VAL B 1 60 ? 23.289 1.750 7.864 1.00 4.34 60 VAL B N 1
ATOM 1637 C CA . VAL B 1 60 ? 23.852 1.354 9.151 1.00 4.62 60 VAL B CA 1
ATOM 1638 C C . VAL B 1 60 ? 23.124 2.127 10.246 1.00 4.61 60 VAL B C 1
ATOM 1639 O O . VAL B 1 60 ? 23.021 3.380 10.211 1.00 5.17 60 VAL B O 1
ATOM 1643 N N . VAL B 1 61 ? 22.600 1.425 11.266 1.00 4.93 61 VAL B N 1
ATOM 1644 C CA . VAL B 1 61 ? 21.948 2.021 12.436 1.00 5.14 61 VAL B CA 1
ATOM 1645 C C . VAL B 1 61 ? 22.446 1.341 13.685 1.00 4.76 61 VAL B C 1
ATOM 1646 O O . VAL B 1 61 ? 22.972 0.228 13.622 1.00 5.85 61 VAL B O 1
ATOM 1650 N N . PRO B 1 62 ? 22.210 1.943 14.848 1.00 4.94 62 PRO B N 1
ATOM 1651 C CA . PRO B 1 62 ? 22.545 1.250 16.101 1.00 5.23 62 PRO B CA 1
ATOM 1652 C C . PRO B 1 62 ? 21.654 0.033 16.300 1.00 5.75 62 PRO B C 1
ATOM 1653 O O . PRO B 1 62 ? 20.606 -0.091 15.701 1.00 7.49 62 PRO B O 1
ATOM 1657 N N . ARG B 1 63 ? 22.059 -0.810 17.206 1.00 6.69 63 ARG B N 1
ATOM 1658 C CA . ARG B 1 63 ? 21.148 -1.802 17.824 1.00 6.60 63 ARG B CA 1
ATOM 1659 C C . ARG B 1 63 ? 20.271 -1.173 18.827 1.00 7.50 63 ARG B C 1
ATOM 1660 O O . ARG 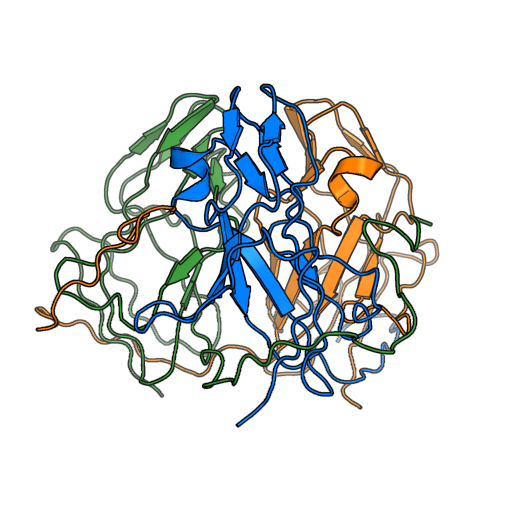B 1 63 ? 20.586 -0.120 19.383 1.00 8.95 63 ARG B O 1
ATOM 1668 N N . SER B 1 64 ? 19.129 -1.807 19.187 1.00 7.07 64 SER B N 1
ATOM 1669 C CA . SER B 1 64 ? 18.290 -1.262 20.232 1.00 7.79 64 SER B CA 1
ATOM 1670 C C . SER B 1 64 ? 19.025 -1.132 21.571 1.00 7.72 64 SER B C 1
ATOM 1671 O O . SER B 1 64 ? 18.721 -0.233 22.330 1.00 10.25 64 SER B O 1
ATOM 1674 N N . SER B 1 65 ? 19.917 -2.085 21.761 1.00 8.24 65 SER B N 1
ATOM 1675 C CA . SER B 1 65 ? 20.674 -2.165 23.020 1.00 9.03 65 SER B CA 1
ATOM 1676 C C . SER B 1 65 ? 21.946 -1.319 23.007 1.00 7.76 65 SER B C 1
ATOM 1677 O O . SER B 1 65 ? 22.704 -1.343 24.009 1.00 9.20 65 SER B O 1
ATOM 1680 N N . THR B 1 66 ? 22.260 -0.632 21.915 1.00 7.41 66 THR B N 1
ATOM 1681 C CA . THR B 1 66 ? 23.549 0.105 21.859 1.00 7.47 66 THR B CA 1
ATOM 1682 C C . THR B 1 66 ? 23.606 1.101 22.962 1.00 7.12 66 THR B C 1
ATOM 1683 O O . THR B 1 66 ? 24.715 1.289 23.569 1.00 8.00 66 THR B O 1
ATOM 1687 N N . TYR B 1 67 ? 22.585 1.849 23.256 1.00 7.45 67 TYR B N 1
ATOM 1688 C CA . TYR B 1 67 ? 22.679 2.814 24.310 1.00 6.85 67 TYR B CA 1
ATOM 1689 C C . TYR B 1 67 ? 22.844 2.157 25.658 1.00 7.82 67 TYR B C 1
ATOM 1690 O O . TYR B 1 67 ? 23.733 2.552 26.445 1.00 8.46 67 TYR B O 1
ATOM 1699 N N . LYS B 1 68 ? 22.004 1.179 25.986 1.00 8.75 68 LYS B N 1
ATOM 1700 C CA . LYS B 1 68 ? 22.138 0.516 27.283 1.00 10.63 68 LYS B CA 1
ATOM 1701 C C . LYS B 1 68 ? 23.544 -0.055 27.439 1.00 10.31 68 LYS B C 1
ATOM 1702 O O . LYS B 1 68 ? 24.125 0.014 28.524 1.00 12.78 68 LYS B O 1
ATOM 1708 N N . ASN B 1 69 ? 24.087 -0.707 26.429 1.00 8.46 69 ASN B N 1
ATOM 1709 C CA . ASN B 1 69 ? 25.354 -1.406 26.556 1.00 10.08 69 ASN B CA 1
ATOM 1710 C C . ASN B 1 69 ? 26.555 -0.486 26.453 1.00 9.44 69 ASN B C 1
ATOM 1711 O O . ASN B 1 69 ? 27.559 -0.705 27.103 1.00 12.28 69 ASN B O 1
ATOM 1716 N N . PHE B 1 70 ? 26.474 0.551 25.618 1.00 8.67 70 PHE B N 1
ATOM 1717 C CA . PHE B 1 70 ? 27.614 1.376 25.316 1.00 9.39 70 PHE B CA 1
ATOM 1718 C C . PHE B 1 70 ? 27.430 2.873 25.488 1.00 9.19 70 PHE B C 1
ATOM 1719 O O . PHE B 1 70 ? 28.465 3.596 25.340 1.00 12.67 70 PHE B O 1
ATOM 1727 N N . GLY B 1 71 ? 26.235 3.344 25.775 1.00 7.91 71 GLY B N 1
ATOM 1728 C CA . GLY B 1 71 ? 26.123 4.758 26.134 1.00 8.51 71 GLY B CA 1
ATOM 1729 C C . GLY B 1 71 ? 26.243 5.788 25.002 1.00 7.96 71 GLY B C 1
ATOM 1730 O O . GLY B 1 71 ? 26.422 6.936 25.307 1.00 8.45 71 GLY B O 1
ATOM 1731 N N . VAL B 1 72 ? 26.104 5.321 23.760 1.00 6.49 72 VAL B N 1
ATOM 1732 C CA . VAL B 1 72 ? 26.287 6.157 22.608 1.00 5.96 72 VAL B CA 1
ATOM 1733 C C . VAL B 1 72 ? 25.020 6.195 21.753 1.00 5.88 72 VAL B C 1
ATOM 1734 O O . VAL B 1 72 ? 24.237 5.250 21.729 1.00 6.78 72 VAL B O 1
ATOM 1738 N N . ILE B 1 73 ? 24.928 7.303 21.019 1.00 5.54 73 ILE B N 1
ATOM 1739 C CA . ILE B 1 73 ? 23.984 7.461 19.893 1.00 5.19 73 ILE B CA 1
ATOM 1740 C C . ILE B 1 73 ? 24.832 7.658 18.628 1.00 5.18 73 ILE B C 1
ATOM 1741 O O . ILE B 1 73 ? 26.011 8.007 18.669 1.00 6.28 73 ILE B O 1
ATOM 1746 N N . GLN B 1 74 ? 24.175 7.464 17.483 1.00 5.09 74 GLN B N 1
ATOM 1747 C CA . GLN B 1 74 ? 24.807 7.625 16.179 1.00 4.81 74 GLN B CA 1
ATOM 1748 C C . GLN B 1 74 ? 24.449 9.007 15.614 1.00 5.03 74 GLN B C 1
ATOM 1749 O O . GLN B 1 74 ? 23.301 9.312 15.351 1.00 5.73 74 GLN B O 1
ATOM 1755 N N . THR B 1 75 ? 25.465 9.855 15.464 1.00 4.94 75 THR B N 1
ATOM 1756 C CA . THR B 1 75 ? 25.190 11.285 15.225 1.00 5.94 75 THR B CA 1
ATOM 1757 C C . THR B 1 75 ? 24.557 11.552 13.856 1.00 5.36 75 THR B C 1
ATOM 1758 O O . THR B 1 75 ? 23.835 12.519 13.732 1.00 6.52 75 THR B O 1
ATOM 1762 N N . ASN B 1 76 ? 24.840 10.717 12.858 1.00 4.63 76 ASN B N 1
ATOM 1763 C CA . ASN B 1 76 ? 24.250 10.882 11.542 1.00 5.56 76 ASN B CA 1
ATOM 1764 C C . ASN B 1 76 ? 22.913 10.133 11.386 1.00 5.45 76 ASN B C 1
ATOM 1765 O O . ASN B 1 76 ? 22.379 10.054 10.275 1.00 5.85 76 ASN B O 1
ATOM 1770 N N . SER B 1 77 ? 22.402 9.593 12.488 1.00 5.76 77 SER B N 1
ATOM 1771 C CA . SER B 1 77 ? 21.136 8.842 12.545 1.00 6.07 77 SER B CA 1
ATOM 1772 C C . SER B 1 77 ? 21.268 7.467 11.939 1.00 5.10 77 SER B C 1
ATOM 1773 O O . SER B 1 77 ? 21.243 6.418 12.585 1.00 7.22 77 SER B O 1
ATOM 1776 N N . MET B 1 78 ? 21.372 7.475 10.619 1.00 6.10 78 MET B N 1
ATOM 1777 C CA . MET B 1 78 ? 21.538 6.290 9.792 1.00 5.89 78 MET B CA 1
ATOM 1778 C C . MET B 1 78 ? 22.622 6.606 8.772 1.00 5.40 78 MET B C 1
ATOM 1779 O O . MET B 1 78 ? 22.515 7.640 8.086 1.00 6.87 78 MET B O 1
ATOM 1784 N N . GLY B 1 79 ? 23.621 5.763 8.711 1.00 5.20 79 GLY B N 1
ATOM 1785 C CA . GLY B 1 79 ? 24.661 5.948 7.682 1.00 5.26 79 GLY B CA 1
ATOM 1786 C C . GLY B 1 79 ? 24.283 5.299 6.387 1.00 5.03 79 GLY B C 1
ATOM 1787 O O . GLY B 1 79 ? 23.717 4.220 6.355 1.00 6.88 79 GLY B O 1
ATOM 1788 N N . VAL B 1 80 ? 24.611 5.977 5.283 1.00 4.63 80 VAL B N 1
ATOM 1789 C CA . VAL B 1 80 ? 24.396 5.478 3.959 1.00 4.93 80 VAL B CA 1
ATOM 1790 C C . VAL B 1 80 ? 25.757 5.164 3.331 1.00 5.47 80 VAL B C 1
ATOM 1791 O O . VAL B 1 80 ? 26.624 6.028 3.292 1.00 6.31 80 VAL B O 1
ATOM 1795 N N . ILE B 1 81 ? 25.908 3.931 2.861 1.00 5.37 81 ILE B N 1
ATOM 1796 C CA . ILE B 1 81 ? 27.114 3.507 2.174 1.00 4.96 81 ILE B CA 1
ATOM 1797 C C . ILE B 1 81 ? 26.692 3.201 0.700 1.00 5.59 81 ILE B C 1
ATOM 1798 O O . ILE B 1 81 ? 25.998 2.231 0.436 1.00 6.26 81 ILE B O 1
ATOM 1803 N N . ASP B 1 82 ? 27.075 4.075 -0.204 1.00 6.08 82 ASP B N 1
ATOM 1804 C CA . ASP B 1 82 ? 26.759 3.909 -1.606 1.00 6.12 82 ASP B CA 1
ATOM 1805 C C . ASP B 1 82 ? 27.569 2.797 -2.191 1.00 6.59 82 ASP B C 1
ATOM 1806 O O . ASP B 1 82 ? 28.719 2.548 -1.765 1.00 7.78 82 ASP B O 1
ATOM 1811 N N . GLU B 1 83 ? 27.057 2.181 -3.268 1.00 7.73 83 GLU B N 1
ATOM 1812 C CA . GLU B 1 83 ? 27.800 1.181 -4.019 1.00 7.78 83 GLU B CA 1
ATOM 1813 C C . GLU B 1 83 ? 29.184 1.632 -4.447 1.00 7.89 83 GLU B C 1
ATOM 1814 O O . GLU B 1 83 ? 30.103 0.817 -4.553 1.00 9.58 83 GLU B O 1
ATOM 1820 N N . SER B 1 84 ? 29.389 2.905 -4.677 1.00 8.04 84 SER B N 1
ATOM 1821 C CA . SER B 1 84 ? 30.655 3.432 -5.130 1.00 8.40 84 SER B CA 1
ATOM 1822 C C . SER B 1 84 ? 31.725 3.422 -4.055 1.00 7.40 84 SER B C 1
ATOM 1823 O O . SER B 1 84 ? 32.898 3.617 -4.371 1.00 9.55 84 SER B O 1
ATOM 1826 N N . TYR B 1 85 ? 31.366 3.279 -2.797 1.00 7.48 85 TYR B N 1
ATOM 1827 C CA . TYR B 1 85 ? 32.327 3.283 -1.691 1.00 7.30 85 TYR B CA 1
ATOM 1828 C C . TYR B 1 85 ? 32.878 1.845 -1.536 1.00 7.83 85 TYR B C 1
ATOM 1829 O O . TYR B 1 85 ? 32.468 1.095 -0.659 1.00 7.89 85 TYR B O 1
ATOM 1838 N N . LYS B 1 86 ? 33.742 1.424 -2.454 1.00 8.23 86 LYS B N 1
ATOM 1839 C CA . LYS B 1 86 ? 34.114 0.017 -2.706 1.00 8.72 86 LYS B CA 1
ATOM 1840 C C . LYS B 1 86 ? 35.599 -0.165 -2.877 1.00 8.78 86 LYS B C 1
ATOM 1841 O O . LYS B 1 86 ? 36.036 -1.248 -3.276 1.00 12.29 86 LYS B O 1
ATOM 1847 N N . GLY B 1 87 ? 36.393 0.881 -2.613 1.00 9.36 87 GLY B N 1
ATOM 1848 C CA . GLY B 1 87 ? 37.807 0.761 -2.735 1.00 10.21 87 GLY B CA 1
ATOM 1849 C C . GLY B 1 87 ? 38.474 -0.071 -1.630 1.0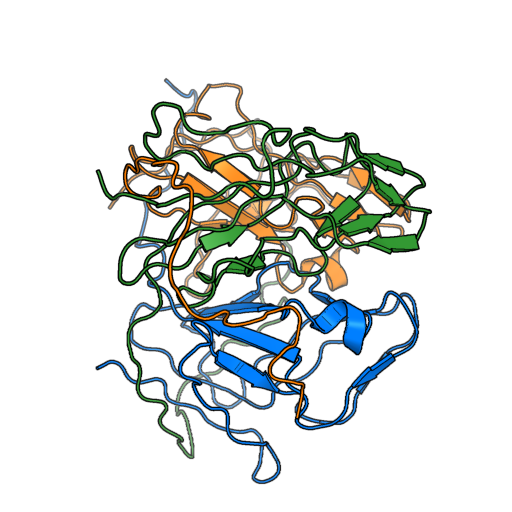0 10.39 87 GLY B C 1
ATOM 1850 O O . GLY B 1 87 ? 37.894 -0.311 -0.565 1.00 10.05 87 GLY B O 1
ATOM 1851 N N . ASP B 1 88 ? 39.696 -0.505 -1.908 1.00 11.10 88 ASP B N 1
ATOM 1852 C CA . ASP B 1 88 ? 40.481 -1.326 -1.019 1.00 11.91 88 ASP B CA 1
ATOM 1853 C C . ASP B 1 88 ? 40.740 -0.692 0.330 1.00 11.82 88 ASP B C 1
ATOM 1854 O O . ASP B 1 88 ? 41.021 -1.382 1.296 1.00 12.74 88 ASP B O 1
ATOM 1859 N N . ASN B 1 89 ? 40.597 0.621 0.410 1.00 10.77 89 ASN B N 1
ATOM 1860 C CA . ASN B 1 89 ? 40.828 1.336 1.672 1.00 9.80 89 ASN B CA 1
ATOM 1861 C C . ASN B 1 89 ? 39.579 2.080 2.105 1.00 9.34 89 ASN B C 1
ATOM 1862 O O . ASN B 1 89 ? 39.658 3.001 2.885 1.00 11.42 89 ASN B O 1
ATOM 1867 N N . ASP B 1 90 ? 38.386 1.707 1.633 1.00 7.24 90 ASP B N 1
ATOM 1868 C CA . ASP B 1 90 ? 37.122 2.333 1.993 1.00 5.95 90 ASP B CA 1
ATOM 1869 C C . ASP B 1 90 ? 36.450 1.605 3.150 1.00 5.82 90 ASP B C 1
ATOM 1870 O O . ASP B 1 90 ? 35.437 0.926 3.009 1.00 7.86 90 ASP B O 1
ATOM 1875 N N . PHE B 1 91 ? 37.030 1.778 4.329 1.00 6.83 91 PHE B N 1
ATOM 1876 C CA . PHE B 1 91 ? 36.537 1.189 5.551 1.00 6.59 91 PHE B CA 1
ATOM 1877 C C . PHE B 1 91 ? 35.365 1.971 6.123 1.00 6.14 91 PHE B C 1
ATOM 1878 O O . PHE B 1 91 ? 35.208 3.172 5.891 1.00 6.51 91 PHE B O 1
ATOM 1886 N N . TRP B 1 92 ? 34.496 1.234 6.833 1.00 5.53 92 TRP B N 1
ATOM 1887 C CA . TRP B 1 92 ? 33.295 1.807 7.422 1.00 5.14 92 TRP B CA 1
ATOM 1888 C C . TRP B 1 92 ? 33.525 2.250 8.852 1.00 5.09 92 TRP B C 1
ATOM 1889 O O . TRP B 1 92 ? 34.310 1.620 9.601 1.00 6.31 92 TRP B O 1
ATOM 1900 N N . PHE B 1 93 ? 32.854 3.306 9.262 1.00 5.45 93 PHE B N 1
ATOM 1901 C CA . PHE B 1 93 ? 32.963 3.889 10.617 1.00 5.32 93 PHE B CA 1
ATOM 1902 C C . PHE B 1 93 ? 31.569 4.192 11.143 1.00 5.27 93 PHE B C 1
ATOM 1903 O O . PHE B 1 93 ? 30.644 4.547 10.422 1.00 7.59 93 PHE B O 1
ATOM 1911 N N . PHE B 1 94 ? 31.507 4.096 12.488 1.00 5.54 94 PHE B N 1
ATOM 1912 C CA . PHE B 1 94 ? 30.279 4.408 13.203 1.00 5.28 94 PHE B CA 1
ATOM 1913 C C . PHE B 1 94 ? 30.491 5.706 13.979 1.00 5.53 94 PHE B C 1
ATOM 1914 O O . PHE B 1 94 ? 31.355 5.762 14.879 1.00 6.77 94 PHE B O 1
ATOM 1922 N N . PRO B 1 95 ? 29.739 6.774 13.679 1.00 5.34 95 PRO B N 1
ATOM 1923 C CA . PRO B 1 95 ? 29.922 8.060 14.342 1.00 5.49 95 PRO B CA 1
ATOM 1924 C C . PRO B 1 95 ? 29.164 8.105 15.665 1.00 6.09 95 PRO B C 1
ATOM 1925 O O . PRO B 1 95 ? 27.957 8.245 15.696 1.00 6.89 95 PRO B O 1
ATOM 1929 N N . ALA B 1 96 ? 29.910 8.007 16.759 1.00 6.18 96 ALA B N 1
ATOM 1930 C CA . ALA B 1 96 ? 29.343 7.837 18.094 1.00 6.09 96 ALA B CA 1
ATOM 1931 C C . ALA B 1 96 ? 29.478 9.122 18.919 1.00 6.85 96 ALA B C 1
ATOM 1932 O O . ALA B 1 96 ? 30.574 9.671 19.072 1.00 9.15 96 ALA B O 1
ATOM 1934 N N . TYR B 1 97 ? 28.399 9.544 19.522 1.00 5.81 97 TYR B N 1
ATOM 1935 C CA . TYR B 1 97 ? 28.372 10.569 20.582 1.00 5.84 97 TYR B CA 1
ATOM 1936 C C . TYR B 1 97 ? 28.008 9.863 21.878 1.00 5.56 97 TYR B C 1
ATOM 1937 O O . TYR B 1 97 ? 26.972 9.227 21.963 1.00 6.17 97 TYR B O 1
ATOM 1946 N N . ALA B 1 98 ? 28.862 10.036 22.888 1.00 6.22 98 ALA B N 1
ATOM 1947 C CA . ALA B 1 98 ? 28.658 9.393 24.166 1.00 6.57 98 ALA B CA 1
ATOM 1948 C C . ALA B 1 98 ? 27.863 10.274 25.069 1.00 6.88 98 ALA B C 1
ATOM 1949 O O . ALA B 1 98 ? 28.219 11.403 25.366 1.00 8.37 98 ALA B O 1
ATOM 1951 N N . LEU B 1 99 ? 26.794 9.719 25.606 1.00 7.74 99 LEU B N 1
ATOM 1952 C CA . LEU B 1 99 ? 25.964 10.368 26.605 1.00 9.12 99 LEU B CA 1
ATOM 1953 C C . LEU B 1 99 ? 26.406 10.046 28.053 1.00 11.57 99 LEU B C 1
ATOM 1954 O O . LEU B 1 99 ? 25.912 10.641 28.987 1.00 13.93 99 LEU B O 1
ATOM 1959 N N . ARG B 1 100 ? 27.358 9.135 28.168 1.00 11.26 100 ARG B N 1
ATOM 1960 C CA A ARG B 1 100 ? 28.031 8.796 29.435 0.50 13.03 100 ARG B CA 1
ATOM 1961 C CA B ARG B 1 100 ? 28.036 8.849 29.434 0.50 13.24 100 ARG B CA 1
ATOM 1962 C C . ARG B 1 100 ? 29.399 8.315 29.119 1.00 11.86 100 ARG B C 1
ATOM 1963 O O . ARG B 1 100 ? 29.685 7.922 27.955 1.00 13.78 100 ARG B O 1
ATOM 1978 N N . ASP B 1 101 ? 30.290 8.349 30.097 1.00 12.23 101 ASP B N 1
ATOM 1979 C CA . ASP B 1 101 ? 31.629 7.774 29.861 1.00 12.95 101 ASP B CA 1
ATOM 1980 C C . ASP B 1 101 ? 31.417 6.308 29.486 1.00 12.16 101 ASP B C 1
ATOM 1981 O O . ASP B 1 101 ? 30.574 5.571 30.053 1.00 15.17 101 ASP B O 1
ATOM 1986 N N . THR B 1 102 ? 32.183 5.843 28.492 1.00 11.51 102 THR B N 1
ATOM 1987 C CA . THR B 1 102 ? 32.007 4.463 27.977 1.00 12.10 102 THR B CA 1
ATOM 1988 C C . THR B 1 102 ? 33.308 3.843 27.476 1.00 12.03 102 THR B C 1
ATOM 1989 O O . THR B 1 102 ? 34.215 4.543 27.058 1.00 11.79 102 THR B O 1
ATOM 1993 N N . GLU B 1 103 ? 33.309 2.540 27.526 1.00 12.06 103 GLU B N 1
ATOM 1994 C CA . GLU B 1 103 ? 34.356 1.672 26.964 1.00 14.96 103 GLU B CA 1
ATOM 1995 C C . GLU B 1 103 ? 33.633 0.707 25.987 1.00 13.30 103 GLU B C 1
ATOM 1996 O O . GLU B 1 103 ? 32.657 0.052 26.328 1.00 18.02 103 GLU B O 1
ATOM 2002 N N . ILE B 1 104 ? 34.139 0.708 24.769 1.00 10.33 104 ILE B N 1
ATOM 2003 C CA . ILE B 1 104 ? 33.756 -0.271 23.765 1.00 9.11 104 ILE B CA 1
ATOM 2004 C C . ILE B 1 104 ? 34.980 -1.178 23.550 1.00 8.61 104 ILE B C 1
ATOM 2005 O O . ILE B 1 104 ? 36.054 -0.699 23.453 1.00 10.50 104 ILE B O 1
ATOM 2010 N N . LYS B 1 105 ? 34.758 -2.460 23.498 1.00 8.77 105 LYS B N 1
ATOM 2011 C CA . LYS B 1 105 ?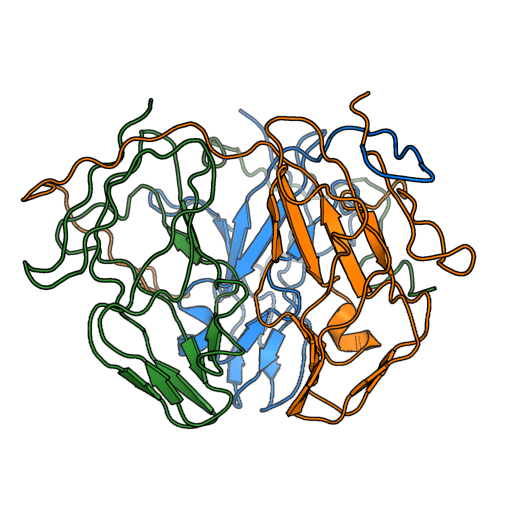 35.819 -3.403 23.296 1.00 8.64 105 LYS B CA 1
ATOM 2012 C C . LYS B 1 105 ? 35.872 -3.872 21.862 1.00 8.67 105 LYS B C 1
ATOM 2013 O O . LYS B 1 105 ? 34.863 -4.072 21.208 1.00 9.02 105 LYS B O 1
ATOM 2019 N N . LYS B 1 106 ? 37.086 -4.149 21.420 1.00 8.68 106 LYS B N 1
ATOM 2020 C CA . LYS B 1 106 ? 37.350 -4.757 20.124 1.00 8.54 106 LYS B CA 1
ATOM 2021 C C . LYS B 1 106 ? 36.496 -5.994 19.903 1.00 7.88 106 LYS B C 1
ATOM 2022 O O . LYS B 1 106 ? 36.424 -6.855 20.802 1.00 8.80 106 LYS B O 1
ATOM 2028 N N . GLY B 1 107 ? 35.736 -6.033 18.796 1.00 7.83 107 GLY B N 1
ATOM 2029 C CA . GLY B 1 107 ? 34.855 -7.078 18.504 1.00 7.52 107 GLY B CA 1
ATOM 2030 C C . GLY B 1 107 ? 33.405 -6.893 18.935 1.00 8.14 107 GLY B C 1
ATOM 2031 O O . GLY B 1 107 ? 32.514 -7.663 18.533 1.00 9.48 107 GLY B O 1
ATOM 2032 N N . ASP B 1 108 ? 33.103 -5.901 19.793 1.00 8.05 108 ASP B N 1
ATOM 2033 C CA . ASP B 1 108 ? 31.741 -5.696 20.258 1.00 7.66 108 ASP B CA 1
ATOM 2034 C C . ASP B 1 108 ? 30.816 -5.332 19.139 1.00 7.47 108 ASP B C 1
ATOM 2035 O O . ASP B 1 108 ? 31.136 -4.493 18.282 1.00 7.50 108 ASP B O 1
ATOM 2040 N N . ARG B 1 109 ? 29.637 -5.923 19.111 1.00 7.56 109 ARG B N 1
ATOM 2041 C CA . ARG B 1 109 ? 28.582 -5.672 18.149 1.00 7.14 109 ARG B CA 1
ATOM 2042 C C . ARG B 1 109 ? 27.789 -4.423 18.559 1.00 7.34 109 ARG B C 1
ATOM 2043 O O . ARG B 1 109 ? 26.921 -4.439 19.433 1.00 8.68 109 ARG B O 1
ATOM 2051 N N . ILE B 1 110 ? 28.125 -3.296 17.882 1.00 7.47 110 ILE B N 1
ATOM 2052 C CA . ILE B 1 110 ? 27.559 -1.974 18.250 1.00 6.97 110 ILE B CA 1
ATOM 2053 C C . ILE B 1 110 ? 26.542 -1.438 17.304 1.00 6.39 110 ILE B C 1
ATOM 2054 O O . ILE B 1 110 ? 25.883 -0.468 17.654 1.00 8.79 110 ILE B O 1
ATOM 2059 N N . CYS B 1 111 ? 26.422 -1.991 16.104 1.00 6.68 111 CYS B N 1
ATOM 2060 C CA . CYS B 1 111 ? 25.509 -1.449 15.101 1.00 5.74 111 CYS B CA 1
ATOM 2061 C C . CYS B 1 111 ? 25.114 -2.597 14.165 1.00 6.22 111 CYS B C 1
ATOM 2062 O O . CYS B 1 111 ? 25.663 -3.694 14.278 1.00 6.91 111 CYS B O 1
ATOM 2065 N N . GLN B 1 112 ? 24.236 -2.300 13.231 1.00 5.51 112 GLN B N 1
ATOM 2066 C CA . GLN B 1 112 ? 23.748 -3.305 12.295 1.00 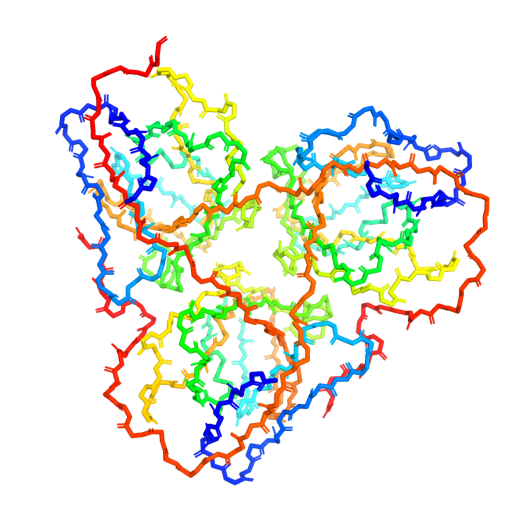5.58 112 GLN B CA 1
ATOM 2067 C C . GLN B 1 112 ? 23.529 -2.684 10.918 1.00 5.31 112 GLN B C 1
ATOM 2068 O O . GLN B 1 112 ? 23.286 -1.485 10.825 1.00 5.71 112 GLN B O 1
ATOM 2074 N N . PHE B 1 113 ? 23.594 -3.504 9.881 1.00 5.31 113 PHE B N 1
ATOM 2075 C CA . PHE B 1 113 ? 23.439 -3.045 8.512 1.00 4.65 113 PHE B CA 1
ATOM 2076 C C . PHE B 1 113 ? 22.580 -3.961 7.692 1.00 4.44 113 PHE B C 1
ATOM 2077 O O . PHE B 1 113 ? 22.460 -5.167 7.937 1.00 5.11 113 PHE B O 1
ATOM 2085 N N . ARG B 1 114 ? 22.031 -3.379 6.613 1.00 4.79 114 ARG B N 1
ATOM 2086 C CA . ARG B 1 114 ? 21.443 -4.152 5.542 1.00 4.89 114 ARG B CA 1
ATOM 2087 C C . ARG B 1 114 ? 21.722 -3.432 4.239 1.00 5.03 114 ARG B C 1
ATOM 2088 O O . ARG B 1 114 ? 22.130 -2.284 4.229 1.00 5.28 114 ARG B O 1
ATOM 2096 N N . ILE B 1 115 ? 21.463 -4.122 3.122 1.00 5.39 115 ILE B N 1
ATOM 2097 C CA . ILE B 1 115 ? 21.467 -3.522 1.806 1.00 5.46 115 ILE B CA 1
ATOM 2098 C C . ILE B 1 115 ? 20.044 -3.394 1.317 1.00 6.04 115 ILE B C 1
ATOM 2099 O O . ILE B 1 115 ? 19.108 -4.084 1.716 1.00 7.60 115 ILE B O 1
ATOM 2104 N N . MET B 1 116 ? 19.912 -2.475 0.340 1.00 6.91 116 MET B N 1
ATOM 2105 C CA A MET B 1 116 ? 18.669 -2.379 -0.406 0.50 8.10 116 MET B CA 1
ATOM 2106 C CA B MET B 1 116 ? 18.662 -2.148 -0.309 0.50 9.24 116 MET B CA 1
ATOM 2107 C C . MET B 1 116 ? 18.950 -1.546 -1.662 1.00 7.72 116 MET B C 1
ATOM 2108 O O . MET B 1 116 ? 19.960 -0.900 -1.825 1.00 7.35 116 MET B O 1
ATOM 2117 N N . LYS B 1 117 ? 18.013 -1.648 -2.593 1.00 7.96 117 LYS B N 1
ATOM 2118 C CA . LYS B 1 117 ? 18.211 -0.992 -3.842 1.00 7.93 117 LYS B CA 1
ATOM 2119 C C . LYS B 1 117 ? 18.253 0.530 -3.623 1.00 6.97 117 LYS B C 1
ATOM 2120 O O . LYS B 1 117 ? 17.518 1.074 -2.823 1.00 7.46 117 LYS B O 1
ATOM 2126 N N . LYS B 1 118 ? 19.076 1.180 -4.409 1.00 6.98 118 LYS B N 1
ATOM 2127 C CA . LYS B 1 118 ? 19.081 2.635 -4.488 1.00 6.87 118 LYS B CA 1
ATOM 2128 C C . LYS B 1 118 ? 17.742 3.099 -5.061 1.00 8.56 118 LYS B C 1
ATOM 2129 O O . LYS B 1 118 ? 17.052 2.387 -5.764 1.00 10.16 118 LYS B O 1
ATOM 2135 N N . MET B 1 119 ? 17.426 4.348 -4.777 1.00 8.43 119 MET B N 1
ATOM 2136 C CA A MET B 1 119 ? 16.228 4.954 -5.323 0.50 9.45 119 MET B CA 1
ATOM 2137 C CA B MET B 1 119 ? 16.179 4.871 -5.330 0.50 8.97 119 MET B CA 1
ATOM 2138 C C . MET B 1 119 ? 16.249 4.936 -6.831 1.00 10.74 119 MET B C 1
ATOM 2139 O O . MET B 1 119 ? 17.349 5.004 -7.421 1.00 11.84 119 MET B O 1
ATOM 2148 N N . PRO B 1 120 ? 15.005 4.933 -7.473 1.00 13.35 120 PRO B N 1
ATOM 2149 C CA . PRO B 1 120 ? 15.008 5.031 -8.874 1.00 16.28 120 PRO B CA 1
ATOM 2150 C C . PRO B 1 120 ? 15.609 6.339 -9.388 1.00 16.71 120 PRO B C 1
ATOM 2151 O O . PRO B 1 120 ? 15.653 7.310 -8.688 1.00 14.27 120 PRO B O 1
ATOM 2155 N N . ALA B 1 121 ? 16.014 6.399 -10.645 1.00 22.47 121 ALA B N 1
ATOM 2156 C CA . ALA B 1 121 ? 16.430 7.694 -11.297 1.00 19.87 121 ALA B CA 1
ATOM 2157 C C . ALA B 1 121 ? 15.306 8.678 -11.282 1.00 18.28 121 ALA B C 1
ATOM 2158 O O . ALA B 1 121 ? 14.170 8.316 -11.569 1.00 18.45 121 ALA B O 1
ATOM 2160 N N . VAL B 1 122 ? 15.608 9.923 -10.904 1.00 15.79 122 VAL B N 1
ATOM 2161 C CA . VAL B 1 122 ? 14.545 10.920 -10.805 1.00 14.21 122 VAL B CA 1
ATOM 2162 C C . VAL B 1 122 ? 14.981 12.105 -11.586 1.00 15.47 122 VAL B C 1
ATOM 2163 O O . VAL B 1 122 ? 16.169 12.297 -11.819 1.00 17.32 122 VAL B O 1
ATOM 2167 N N . GLU B 1 123 ? 14.014 12.911 -12.004 1.00 15.27 123 GLU B N 1
ATOM 2168 C CA . GLU B 1 123 ? 14.339 14.278 -12.427 1.00 19.33 123 GLU B CA 1
ATOM 2169 C C . GLU B 1 123 ? 13.561 15.327 -11.669 1.00 12.83 123 GLU B C 1
ATOM 2170 O O . GLU B 1 123 ? 12.341 15.151 -11.503 1.00 14.97 123 GLU B O 1
ATOM 2176 N N . LEU B 1 124 ? 14.297 16.304 -11.131 1.00 13.14 124 LEU B N 1
ATOM 2177 C CA . LEU B 1 124 ? 13.703 17.366 -10.363 1.00 14.77 124 LEU B CA 1
ATOM 2178 C C . LEU B 1 124 ? 13.320 18.439 -11.364 1.00 14.81 124 LEU B C 1
ATOM 2179 O O . LEU B 1 124 ? 14.204 18.932 -12.112 1.00 21.11 124 LEU B O 1
ATOM 2184 N N . VAL B 1 125 ? 12.032 18.787 -11.392 1.00 11.08 1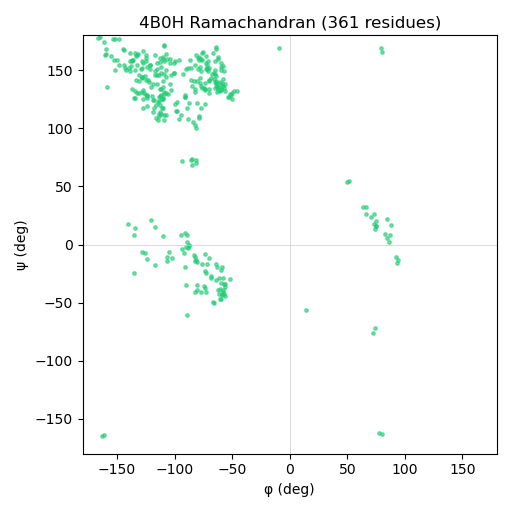25 VAL B N 1
ATOM 2185 C CA . VAL B 1 125 ? 11.548 19.802 -12.329 1.00 12.84 125 VAL B CA 1
ATOM 2186 C C . VAL B 1 125 ? 11.002 20.921 -11.512 1.00 9.32 125 VAL B C 1
ATOM 2187 O O . VAL B 1 125 ? 10.072 20.731 -10.703 1.00 10.03 125 VAL B O 1
ATOM 2191 N N . GLU B 1 126 ? 11.619 22.091 -11.644 1.00 10.17 126 GLU B N 1
ATOM 2192 C CA . GLU B 1 126 ? 11.157 23.279 -10.894 1.00 10.17 126 GLU B CA 1
ATOM 2193 C C . GLU B 1 126 ? 9.816 23.785 -11.401 1.00 9.22 126 GLU B C 1
ATOM 2194 O O . GLU B 1 126 ? 9.626 23.897 -12.633 1.00 11.59 126 GLU B O 1
ATOM 2200 N N . VAL B 1 127 ? 8.901 24.074 -10.490 1.00 9.07 127 VAL B N 1
ATOM 2201 C CA . VAL B 1 127 ? 7.623 24.675 -10.800 1.00 8.95 127 VAL B CA 1
ATOM 2202 C C . VAL B 1 127 ? 7.514 25.946 -9.952 1.00 7.73 127 VAL B C 1
ATOM 2203 O O . VAL B 1 127 ? 8.140 26.078 -8.885 1.00 9.48 127 VAL B O 1
ATOM 2207 N N . GLU B 1 128 ? 6.624 26.825 -10.393 1.00 8.28 128 GLU B N 1
ATOM 2208 C CA . GLU B 1 128 ? 6.346 28.048 -9.671 1.00 8.58 128 GLU B CA 1
ATOM 2209 C C . GLU B 1 128 ? 5.199 27.872 -8.662 1.00 7.44 128 GLU B C 1
ATOM 2210 O O . GLU B 1 128 ? 5.083 28.644 -7.744 1.00 9.18 128 GLU B O 1
ATOM 2216 N N . HIS B 1 129 ? 4.391 26.855 -8.838 1.00 7.06 129 HIS B N 1
ATOM 2217 C CA . HIS B 1 129 ? 3.192 26.676 -8.027 1.00 7.04 129 HIS B CA 1
ATOM 2218 C C . HIS B 1 129 ? 2.835 25.172 -8.123 1.00 7.52 129 HIS B C 1
ATOM 2219 O O . HIS B 1 129 ? 2.881 24.616 -9.215 1.00 9.03 129 HIS B O 1
ATOM 2226 N N . LEU B 1 130 ? 2.493 24.559 -6.987 1.00 7.91 130 LEU B N 1
ATOM 2227 C CA . LEU B 1 130 ? 2.111 23.159 -6.956 1.00 8.93 130 LEU B CA 1
ATOM 2228 C C . LEU B 1 130 ? 0.633 22.961 -7.152 1.00 8.85 130 LEU B C 1
ATOM 2229 O O . LEU B 1 130 ? 0.230 21.964 -7.784 1.00 11.23 130 LEU B O 1
ATOM 2234 N N . GLY B 1 131 ? -0.217 23.833 -6.664 1.00 10.53 131 GLY B N 1
ATOM 2235 C CA . GLY B 1 131 ? -1.693 23.735 -6.821 1.00 9.79 131 GLY B CA 1
ATOM 2236 C C . GLY B 1 131 ? -2.339 22.678 -5.989 1.00 9.99 131 GLY B C 1
ATOM 2237 O O . GLY B 1 131 ? -3.312 22.108 -6.451 1.00 13.40 131 GLY B O 1
ATOM 2238 N N . ASN B 1 132 ? -1.766 22.311 -4.880 1.00 9.93 132 ASN B N 1
ATOM 2239 C CA . ASN B 1 132 ? -2.291 21.335 -3.958 1.00 10.86 132 ASN B CA 1
ATOM 2240 C C . ASN B 1 132 ? -2.635 21.987 -2.625 1.00 10.06 132 ASN B C 1
ATOM 2241 O O . ASN B 1 132 ? -1.907 22.920 -2.196 1.00 9.72 132 ASN B O 1
ATOM 2246 N N . GLU B 1 133 ? -3.611 21.441 -1.930 1.00 11.84 133 GLU B N 1
ATOM 2247 C CA . GLU B 1 133 ? -3.930 21.799 -0.555 1.00 10.64 133 GLU B CA 1
ATOM 2248 C C . GLU B 1 133 ? -2.788 21.409 0.323 1.00 8.72 133 GLU B C 1
ATOM 2249 O O . GLU B 1 133 ? -2.127 20.411 0.083 1.00 12.07 133 GLU B O 1
ATOM 2255 N N . ASP B 1 134 ? -2.547 22.173 1.359 1.00 8.11 134 ASP B N 1
ATOM 2256 C CA . ASP B 1 134 ? -1.526 21.853 2.333 1.00 7.79 134 ASP B CA 1
ATOM 2257 C C . ASP B 1 134 ? -1.998 20.679 3.210 1.00 8.35 134 ASP B C 1
ATOM 2258 O O . ASP B 1 134 ? -3.113 20.667 3.747 1.00 11.55 134 ASP B O 1
ATOM 2263 N N . ARG B 1 135 ? -1.057 19.763 3.487 1.00 6.90 135 ARG B N 1
ATOM 2264 C CA . ARG B 1 135 ? -1.269 18.735 4.541 1.00 7.54 135 ARG B CA 1
ATOM 2265 C C . ARG B 1 135 ? -1.087 19.350 5.927 1.00 8.30 135 ARG B C 1
ATOM 2266 O O . ARG B 1 135 ? -1.784 18.958 6.876 1.00 9.41 135 ARG B O 1
ATOM 2274 N N . GLY B 1 136 ? -0.071 20.226 6.074 1.00 8.44 136 GLY B N 1
ATOM 2275 C CA . GLY B 1 136 ? 0.479 20.508 7.356 1.00 9.49 136 GLY B CA 1
ATOM 2276 C C . GLY B 1 136 ? 1.454 19.414 7.804 1.00 7.45 136 GLY B C 1
ATOM 2277 O O . GLY B 1 136 ? 1.506 18.335 7.201 1.00 7.92 136 GLY B O 1
ATOM 2278 N N . GLY B 1 137 ? 2.156 19.687 8.849 1.00 8.16 137 GLY B N 1
ATOM 2279 C CA . GLY B 1 137 ? 3.145 18.759 9.392 1.00 7.66 137 GLY B CA 1
ATOM 2280 C C . GLY B 1 137 ? 3.525 19.101 10.804 1.00 7.82 137 GLY B C 1
ATOM 2281 O O . GLY B 1 137 ? 2.847 19.856 11.479 1.00 9.81 137 GLY B O 1
ATOM 2282 N N . LEU B 1 138 ? 4.609 18.537 11.299 1.00 9.16 138 LEU B N 1
ATOM 2283 C CA . LEU B 1 138 ? 5.101 18.841 12.646 1.00 8.83 138 LEU B CA 1
ATOM 2284 C C . LEU B 1 138 ? 4.057 18.757 13.679 1.00 8.79 138 LEU B C 1
ATOM 2285 O O . LEU B 1 138 ? 3.841 19.674 14.478 1.00 11.90 138 LEU B O 1
ATOM 2290 N N . GLY B 1 139 ? 3.382 17.659 13.750 1.00 8.21 139 GLY B N 1
ATOM 2291 C CA . GLY B 1 139 ? 2.416 17.418 14.766 1.00 7.46 139 GLY B CA 1
ATOM 2292 C C . GLY B 1 139 ? 1.029 17.944 14.534 1.00 7.19 139 GLY B C 1
ATOM 2293 O O . GLY B 1 139 ? 0.189 18.023 15.459 1.00 10.17 139 GLY B O 1
ATOM 2294 N N . SER B 1 140 ? 0.684 18.187 13.263 1.00 8.16 140 SER B N 1
ATOM 2295 C CA . SER B 1 140 ? -0.631 18.642 12.846 1.00 8.12 140 SER B CA 1
ATOM 2296 C C . SER B 1 140 ? -1.724 17.733 13.241 1.00 9.81 140 SER B C 1
ATOM 2297 O O . SER B 1 140 ? -2.878 18.185 13.358 1.00 12.61 140 SER B O 1
ATOM 2300 N N . THR B 1 141 ? -1.465 16.444 13.372 1.00 8.06 141 THR B N 1
ATOM 2301 C CA . THR B 1 141 ? -2.503 15.467 13.690 1.00 9.27 141 THR B CA 1
ATOM 2302 C C . THR B 1 141 ? -2.656 15.354 15.210 1.00 9.16 141 THR B C 1
ATOM 2303 O O . THR B 1 141 ? -3.514 14.547 15.647 1.00 11.29 141 THR B O 1
ATOM 2307 N N . GLY B 1 142 ? -1.893 16.083 16.047 1.00 9.12 142 GLY B N 1
ATOM 2308 C CA . GLY B 1 142 ? -2.074 15.984 17.485 1.00 9.83 142 GLY B CA 1
ATOM 2309 C C . GLY B 1 142 ? -1.369 14.731 18.043 1.00 7.94 142 GLY B C 1
ATOM 2310 O O . GLY B 1 142 ? -0.519 14.135 17.417 1.00 10.31 142 GLY B O 1
ATOM 2311 N N . THR B 1 143 ? -1.764 14.378 19.257 1.00 8.91 143 THR B N 1
ATOM 2312 C CA . THR B 1 143 ? -1.137 13.245 19.933 1.00 9.01 143 THR B CA 1
ATOM 2313 C C . THR B 1 143 ? -2.106 12.207 20.469 1.00 8.02 143 THR B C 1
ATOM 2314 O O . THR B 1 143 ? -1.733 11.091 20.711 1.00 9.89 143 THR B O 1
ATOM 2318 N N A LYS B 1 144 ? -3.344 12.575 20.704 0.50 9.46 144 LYS B N 1
ATOM 2319 N N B LYS B 1 144 ? -3.350 12.578 20.662 0.50 9.60 144 LYS B N 1
ATOM 2320 C CA A LYS B 1 144 ? -4.281 11.669 21.359 0.50 8.80 144 LYS B CA 1
ATOM 2321 C CA B LYS B 1 144 ? -4.313 11.770 21.401 0.50 10.84 144 LYS B CA 1
ATOM 2322 C C A LYS B 1 144 ? -4.899 10.664 20.363 0.50 10.00 144 LYS B C 1
ATOM 2323 C C B LYS B 1 144 ? -4.904 10.689 20.508 0.50 12.80 144 LYS B C 1
ATOM 2324 O O A LYS B 1 144 ? -4.779 10.749 19.128 0.50 5.86 144 LYS B O 1
ATOM 2325 O O B LYS B 1 144 ? -5.532 9.719 20.972 0.50 5.24 144 LYS B O 1
ATOM 2336 N N . THR C 1 2 ? 12.937 8.208 -16.323 1.00 41.65 2 THR C N 1
ATOM 2337 C CA . THR C 1 2 ? 12.958 8.803 -14.988 1.00 33.57 2 THR C CA 1
ATOM 2338 C C . THR C 1 2 ? 11.527 9.218 -14.471 1.00 28.43 2 THR C C 1
ATOM 2339 O O . THR C 1 2 ? 10.570 9.526 -15.189 1.00 29.08 2 THR C O 1
ATOM 2343 N N . MET C 1 3 ? 11.414 9.155 -13.165 1.00 26.14 3 MET C N 1
ATOM 2344 C CA A MET C 1 3 ? 10.220 9.635 -12.497 0.50 16.23 3 MET C CA 1
ATOM 2345 C CA B MET C 1 3 ? 10.303 9.615 -12.370 0.50 21.39 3 MET C CA 1
ATOM 2346 C C . MET C 1 3 ? 10.516 11.082 -12.180 1.00 16.23 3 MET C C 1
ATOM 2347 O O . MET C 1 3 ? 11.591 11.470 -11.842 1.00 24.78 3 MET C O 1
ATOM 2356 N N . GLN C 1 4 ? 9.490 11.865 -12.246 1.00 16.03 4 GLN C N 1
ATOM 2357 C CA A GLN C 1 4 ? 9.644 13.290 -11.987 0.40 14.43 4 GLN C CA 1
ATOM 2358 C CA B GLN C 1 4 ? 9.587 13.261 -12.020 0.60 15.12 4 GLN C CA 1
ATOM 2359 C C . GLN C 1 4 ? 9.232 13.629 -10.574 1.00 10.88 4 GLN C C 1
ATOM 2360 O O . GLN C 1 4 ? 8.240 13.106 -10.042 1.00 12.51 4 GLN C O 1
ATOM 2371 N N . ILE C 1 5 ? 10.017 14.519 -9.979 1.00 9.80 5 ILE C N 1
ATOM 2372 C CA . ILE C 1 5 ? 9.650 15.200 -8.759 1.00 9.60 5 ILE C CA 1
ATOM 2373 C C . ILE C 1 5 ? 9.450 16.676 -9.118 1.00 9.18 5 ILE C C 1
ATOM 2374 O O . ILE C 1 5 ? 10.348 17.267 -9.709 1.00 10.20 5 ILE C O 1
ATOM 2379 N N . LYS C 1 6 ? 8.318 17.250 -8.754 1.00 8.19 6 LYS C N 1
ATOM 2380 C CA A LYS C 1 6 ? 8.035 18.680 -8.957 0.50 7.32 6 LYS C CA 1
ATOM 2381 C CA B LYS C 1 6 ? 8.109 18.665 -8.953 0.50 7.61 6 LYS C CA 1
ATOM 2382 C C . LYS C 1 6 ? 8.573 19.361 -7.709 1.00 6.93 6 LYS C C 1
ATOM 2383 O O . LYS C 1 6 ? 8.230 18.994 -6.607 1.00 8.56 6 LYS C O 1
ATOM 2394 N N . ILE C 1 7 ? 9.414 20.364 -7.881 1.00 6.99 7 ILE C N 1
ATOM 2395 C CA A ILE C 1 7 ? 9.993 21.107 -6.774 0.90 7.56 7 ILE C CA 1
ATOM 2396 C CA B ILE C 1 7 ? 9.936 21.122 -6.750 0.10 7.44 7 ILE C CA 1
ATOM 2397 C C . ILE C 1 7 ? 9.681 22.602 -6.883 1.00 7.32 7 ILE C C 1
ATOM 2398 O O . ILE C 1 7 ? 9.863 23.203 -7.949 1.00 7.93 7 ILE C O 1
ATOM 2407 N N . LYS C 1 8 ? 9.233 23.152 -5.778 1.00 6.19 8 LYS C N 1
ATOM 2408 C CA . LYS C 1 8 ? 8.962 24.578 -5.696 1.00 7.74 8 LYS C CA 1
ATOM 2409 C C . LYS C 1 8 ? 9.876 25.124 -4.602 1.00 7.18 8 LYS C C 1
ATOM 2410 O O . LYS C 1 8 ? 9.889 24.633 -3.460 1.00 9.97 8 LYS C O 1
ATOM 2416 N N . TYR C 1 9 ? 10.628 26.165 -4.901 1.00 8.77 9 TYR C N 1
ATOM 2417 C CA . TYR C 1 9 ? 11.412 26.841 -3.932 1.00 9.49 9 TYR C CA 1
ATOM 2418 C C . TYR C 1 9 ? 10.678 27.934 -3.156 1.00 9.55 9 TYR C C 1
ATOM 2419 O O . TYR C 1 9 ? 9.822 28.607 -3.724 1.00 13.44 9 TYR C O 1
ATOM 2428 N N . LEU C 1 10 ? 11.104 28.200 -1.933 1.00 9.54 10 LEU C N 1
ATOM 2429 C CA . LEU C 1 10 ? 10.399 29.199 -1.128 1.00 11.35 10 LEU C CA 1
ATOM 2430 C C . LEU C 1 10 ? 10.459 30.590 -1.787 1.00 13.17 10 LEU C C 1
ATOM 2431 O O . LEU C 1 10 ? 9.514 31.321 -1.791 1.00 18.11 10 LEU C O 1
ATOM 2436 N N . ASP C 1 11 ? 11.609 30.881 -2.340 1.00 12.04 11 ASP C N 1
ATOM 2437 C CA . ASP C 1 11 ? 11.886 32.175 -3.000 1.00 13.82 11 ASP C CA 1
ATOM 2438 C C . ASP C 1 11 ? 13.068 32.059 -3.915 1.00 14.66 11 ASP C C 1
ATOM 2439 O O . ASP C 1 11 ? 13.753 31.010 -4.017 1.00 14.02 11 ASP C O 1
ATOM 2444 N N . GLU C 1 12 ? 13.326 33.139 -4.646 1.00 16.97 12 GLU C N 1
ATOM 2445 C CA A GLU C 1 12 ? 14.333 33.140 -5.639 0.70 19.34 12 GLU C CA 1
ATOM 2446 C CA B GLU C 1 12 ? 14.358 33.149 -5.672 0.30 21.39 12 GLU C CA 1
ATOM 2447 C C . GLU C 1 12 ? 15.748 33.051 -5.078 1.00 22.41 12 GLU C C 1
ATOM 2448 O O . GLU C 1 12 ? 16.705 32.725 -5.786 1.00 23.41 12 GLU C O 1
ATOM 2459 N N . THR C 1 13 ? 15.893 33.320 -3.777 1.00 20.01 13 THR C N 1
ATOM 2460 C CA . THR C 1 13 ? 17.213 33.250 -3.159 1.00 21.43 13 THR C CA 1
ATOM 2461 C C . THR C 1 13 ? 17.646 31.859 -2.738 1.00 18.62 13 THR C C 1
ATOM 2462 O O . THR C 1 13 ? 18.804 31.700 -2.326 1.00 21.22 13 THR C O 1
ATOM 2466 N N . GLN C 1 14 ? 16.776 30.883 -2.785 1.00 13.89 14 GLN C N 1
ATOM 2467 C CA . GLN C 1 14 ? 17.120 29.524 -2.362 1.00 12.98 14 GLN C CA 1
ATOM 2468 C C . GLN C 1 14 ? 18.080 28.982 -3.398 1.00 15.42 14 GLN C C 1
ATOM 2469 O O . GLN C 1 14 ? 17.886 29.176 -4.600 1.00 16.56 14 GLN C O 1
ATOM 2475 N N . THR C 1 15 ? 19.065 28.258 -2.912 1.00 17.69 15 THR C N 1
ATOM 2476 C CA . THR C 1 15 ? 20.004 27.623 -3.767 1.00 15.70 15 THR C CA 1
ATOM 2477 C C . THR C 1 15 ? 19.335 26.371 -4.489 1.00 17.33 15 THR C C 1
ATOM 2478 O O . THR C 1 15 ? 18.839 25.437 -3.809 1.00 21.36 15 THR C O 1
ATOM 2482 N N . ARG C 1 16 ? 19.296 26.352 -5.817 1.00 20.85 16 AR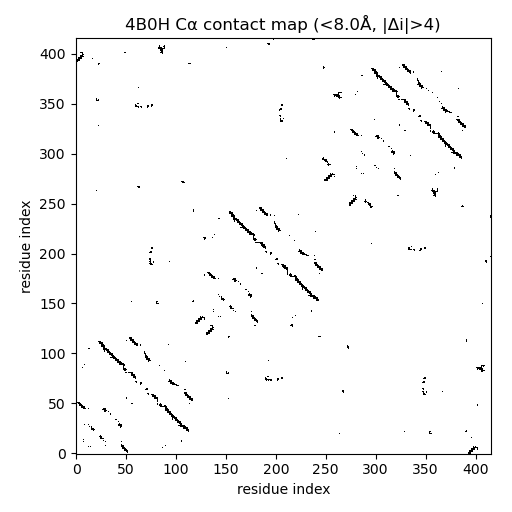G C N 1
ATOM 2483 C CA . ARG C 1 16 ? 18.643 25.259 -6.552 1.00 18.58 16 ARG C CA 1
ATOM 2484 C C . ARG C 1 16 ? 19.455 23.939 -6.466 1.00 24.29 16 ARG C C 1
ATOM 2485 O O . ARG C 1 16 ? 20.700 23.988 -6.380 1.00 29.18 16 ARG C O 1
ATOM 2493 N N . ILE C 1 17 ? 18.754 22.797 -6.503 1.00 25.59 17 ILE C N 1
ATOM 2494 C CA . ILE C 1 17 ? 19.379 21.485 -6.520 1.00 24.33 17 ILE C CA 1
ATOM 2495 C C . ILE C 1 17 ? 19.623 21.082 -7.994 1.00 41.12 17 ILE C C 1
ATOM 2496 O O . ILE C 1 17 ? 20.750 20.955 -8.422 1.00 63.07 17 ILE C O 1
ATOM 2501 N N . SER C 1 18 ? 18.514 20.991 -8.735 1.00 44.55 18 SER C N 1
ATOM 2502 C CA . SER C 1 18 ? 18.213 20.162 -9.955 1.00 35.09 18 SER C CA 1
ATOM 2503 C C . SER C 1 18 ? 19.068 18.952 -10.459 1.00 59.93 18 SER C C 1
ATOM 2504 O O . SER C 1 18 ? 18.574 17.823 -10.648 1.00 73.94 18 SER C O 1
ATOM 2506 N N . LYS C 1 19 ? 20.340 19.214 -10.689 1.00 48.22 19 LYS C N 1
ATOM 2507 C CA . LYS C 1 19 ? 21.254 18.350 -11.489 1.00 49.23 19 LYS C CA 1
ATOM 2508 C C . LYS C 1 19 ? 20.780 16.893 -11.963 1.00 45.98 19 LYS C C 1
ATOM 2509 O O . LYS C 1 19 ? 19.720 16.380 -11.569 1.00 87.75 19 LYS C O 1
ATOM 2511 N N . ILE C 1 20 ? 21.562 16.283 -12.867 1.00 39.97 20 ILE C N 1
ATOM 2512 C CA . ILE C 1 20 ? 21.407 14.841 -13.245 1.00 38.37 20 ILE C CA 1
ATOM 2513 C C . ILE C 1 20 ? 21.425 13.952 -11.965 1.00 44.68 20 ILE C C 1
ATOM 2514 O O . ILE C 1 20 ? 22.327 14.052 -11.094 1.00 53.64 20 ILE C O 1
ATOM 2516 N N . GLU C 1 21 ? 20.393 13.117 -11.826 1.00 35.83 21 GLU C N 1
ATOM 2517 C CA . GLU C 1 21 ? 20.202 12.329 -10.590 1.00 37.41 21 GLU C CA 1
ATOM 2518 C C . GLU C 1 21 ? 20.084 10.843 -10.961 1.00 54.25 21 GLU C C 1
ATOM 2519 O O . GLU C 1 21 ? 19.074 10.405 -11.594 1.00 66.22 21 GLU C O 1
ATOM 2525 N N A GLN C 1 22 ? 21.123 10.043 -10.668 0.50 26.09 22 GLN C N 1
ATOM 2526 N N B GLN C 1 22 ? 21.053 10.110 -10.393 0.50 33.74 22 GLN C N 1
ATOM 2527 C CA A GLN C 1 22 ? 21.077 8.616 -10.971 0.50 26.21 22 GLN C CA 1
ATOM 2528 C CA B GLN C 1 22 ? 21.371 8.757 -10.710 0.50 28.97 22 GLN C CA 1
ATOM 2529 C C A GLN C 1 22 ? 20.886 7.585 -9.804 0.50 20.76 22 GLN C C 1
ATOM 2530 C C B GLN C 1 22 ? 21.330 7.831 -9.495 0.50 21.05 22 GLN C C 1
ATOM 2531 O O A GLN C 1 22 ? 21.219 6.446 -9.948 0.50 32.00 22 GLN C O 1
ATOM 2532 O O B GLN C 1 22 ? 22.277 7.143 -9.226 0.50 24.26 22 GLN C O 1
ATOM 2543 N N . GLY C 1 23 ? 20.320 7.944 -8.668 1.00 16.78 23 GLY C N 1
ATOM 2544 C CA . GLY C 1 23 ? 20.140 7.052 -7.571 1.00 13.93 23 GLY C CA 1
ATOM 2545 C C . GLY C 1 23 ? 20.748 7.467 -6.236 1.00 11.41 23 GLY C C 1
ATOM 2546 O O . GLY C 1 23 ? 20.363 6.934 -5.199 1.00 13.79 23 GLY C O 1
ATOM 2547 N N . ASP C 1 24 ? 21.710 8.350 -6.247 1.00 10.27 24 ASP C N 1
ATOM 2548 C CA . ASP C 1 24 ? 22.340 8.812 -4.996 1.00 10.92 24 ASP C CA 1
ATOM 2549 C C . ASP C 1 24 ? 21.358 9.679 -4.187 1.00 8.72 24 ASP C C 1
ATOM 2550 O O . ASP C 1 24 ? 20.455 10.321 -4.696 1.00 9.53 24 ASP C O 1
ATOM 2555 N N . TRP C 1 25 ? 21.529 9.675 -2.849 1.00 7.35 25 TRP C N 1
ATOM 2556 C CA . TRP C 1 25 ? 20.760 10.592 -2.044 1.00 5.90 25 TRP C CA 1
ATOM 2557 C C . TRP C 1 25 ? 21.061 12.047 -2.451 1.00 6.78 25 TRP C C 1
ATOM 2558 O O . TRP C 1 25 ? 22.151 12.337 -2.970 1.00 9.09 25 TRP C O 1
ATOM 2569 N N . ILE C 1 26 ? 20.096 12.907 -2.232 1.00 5.84 26 ILE C N 1
ATOM 2570 C CA . ILE C 1 26 ? 20.127 14.308 -2.690 1.00 6.21 26 ILE C CA 1
ATOM 2571 C C . ILE C 1 26 ? 20.247 15.237 -1.508 1.00 5.50 26 ILE C C 1
ATOM 2572 O O . ILE C 1 26 ? 19.469 15.176 -0.562 1.00 5.92 26 ILE C O 1
ATOM 2577 N N . ASP C 1 27 ? 21.233 16.160 -1.574 1.00 5.91 27 ASP C N 1
ATOM 2578 C CA . ASP C 1 27 ? 21.455 17.095 -0.493 1.00 6.32 27 ASP C CA 1
ATOM 2579 C C . ASP C 1 27 ? 20.444 18.251 -0.484 1.00 5.95 27 ASP C C 1
ATOM 2580 O O . ASP C 1 27 ? 20.111 18.836 -1.516 1.00 8.09 27 ASP C O 1
ATOM 2585 N N . LEU C 1 28 ? 20.005 18.602 0.696 1.00 5.29 28 LEU C N 1
ATOM 2586 C CA . LEU C 1 28 ? 19.139 19.751 0.994 1.00 5.91 28 LEU C CA 1
ATOM 2587 C C . LEU C 1 28 ? 19.840 20.773 1.847 1.00 6.68 28 LEU C C 1
ATOM 2588 O O . LEU C 1 28 ? 20.754 20.444 2.598 1.00 7.88 28 LEU C O 1
ATOM 2593 N N . ARG C 1 29 ? 19.379 21.991 1.766 1.00 6.64 29 ARG C N 1
ATOM 2594 C CA . ARG C 1 29 ? 20.110 23.185 2.246 1.00 7.42 29 ARG C CA 1
ATOM 2595 C C . ARG C 1 29 ? 19.248 24.056 3.106 1.00 6.57 29 ARG C C 1
ATOM 2596 O O . ARG C 1 29 ? 18.054 24.236 2.911 1.00 7.76 29 ARG C O 1
ATOM 2604 N N . ALA C 1 30 ? 19.929 24.686 4.109 1.00 6.95 30 ALA C N 1
ATOM 2605 C CA . ALA C 1 30 ? 19.260 25.617 4.979 1.00 7.01 30 ALA C CA 1
ATOM 2606 C C . ALA C 1 30 ? 18.716 26.853 4.179 1.00 6.87 30 ALA C C 1
ATOM 2607 O O . ALA C 1 30 ? 19.421 27.426 3.358 1.00 9.00 30 ALA C O 1
ATOM 2609 N N . ALA C 1 31 ? 17.464 27.231 4.427 1.00 7.27 31 ALA C N 1
ATOM 2610 C CA . ALA C 1 31 ? 16.803 28.270 3.669 1.00 8.58 31 ALA C CA 1
ATOM 2611 C C . ALA C 1 31 ? 17.173 29.691 4.153 1.00 8.82 31 ALA C C 1
ATOM 2612 O O . ALA C 1 31 ? 16.870 30.652 3.492 1.00 11.72 31 ALA C O 1
ATOM 2614 N N . GLU C 1 32 ? 17.796 29.772 5.312 1.00 8.85 32 GLU C N 1
ATOM 2615 C CA . GLU C 1 32 ? 18.171 31.055 5.962 1.00 10.05 32 GLU C CA 1
ATOM 2616 C C . GLU C 1 32 ? 19.293 30.727 6.962 1.00 9.28 32 GLU C C 1
ATOM 2617 O O . GLU C 1 32 ? 19.485 29.550 7.321 1.00 9.62 32 GLU C O 1
ATOM 2623 N N . ASP C 1 33 ? 20.003 31.751 7.425 1.00 9.85 33 ASP C N 1
ATOM 2624 C CA . ASP C 1 33 ? 20.915 31.602 8.507 1.00 8.77 33 ASP C CA 1
ATOM 2625 C C . ASP C 1 33 ? 20.121 31.193 9.781 1.00 9.87 33 ASP C C 1
ATOM 2626 O O . ASP C 1 33 ? 19.013 31.653 10.042 1.00 12.05 33 ASP C O 1
ATOM 2631 N N . VAL C 1 34 ? 20.697 30.255 10.540 1.00 9.90 34 VAL C N 1
ATOM 2632 C CA . VAL C 1 34 ? 20.126 29.764 11.814 1.00 9.83 34 VAL C CA 1
ATOM 2633 C C . VAL C 1 34 ? 21.201 29.696 12.881 1.00 11.29 34 VAL C C 1
ATOM 2634 O O . VAL C 1 34 ? 22.296 29.156 12.606 1.00 13.08 34 VAL C O 1
ATOM 2638 N N . THR C 1 35 ? 20.969 30.329 14.015 1.00 9.05 35 THR C N 1
ATOM 2639 C CA . THR C 1 35 ? 21.832 30.242 15.146 1.00 9.79 35 THR C CA 1
ATOM 2640 C C . THR C 1 35 ? 21.173 29.363 16.215 1.00 9.63 35 THR C C 1
ATOM 2641 O O . THR C 1 35 ? 19.982 29.554 16.489 1.00 10.31 35 THR C O 1
ATOM 2645 N N . ILE C 1 36 ? 21.878 28.362 16.762 1.00 7.85 36 ILE C N 1
ATOM 2646 C CA . ILE C 1 36 ? 21.325 27.518 17.785 1.00 8.15 36 ILE C CA 1
ATOM 2647 C C . ILE C 1 36 ? 22.290 27.502 18.962 1.00 8.92 36 ILE C C 1
ATOM 2648 O O . ILE C 1 36 ? 23.508 27.338 18.783 1.00 9.76 36 ILE C O 1
ATOM 2653 N N . LYS C 1 37 ? 21.780 27.683 20.121 1.00 8.00 37 LYS C N 1
ATOM 2654 C CA . LYS C 1 37 ? 22.561 27.584 21.332 1.00 9.74 37 LYS C CA 1
ATOM 2655 C C . LYS C 1 37 ? 22.705 26.113 21.764 1.00 7.83 37 LYS C C 1
ATOM 2656 O O . LYS C 1 37 ? 21.862 25.300 21.474 1.00 8.56 37 LYS C O 1
ATOM 2661 N N . LYS C 1 38 ? 23.762 25.835 22.490 1.00 8.75 38 LYS C N 1
ATOM 2662 C CA . LYS C 1 38 ? 23.997 24.540 23.098 1.00 7.57 38 LYS C CA 1
ATOM 2663 C C . LYS C 1 38 ? 22.741 24.083 23.815 1.00 7.75 38 LYS C C 1
ATOM 2664 O O . LYS C 1 38 ? 22.120 24.786 24.602 1.00 8.91 38 LYS C O 1
ATOM 2670 N N . ASP C 1 39 ? 22.352 22.825 23.576 1.00 8.45 39 ASP C N 1
ATOM 2671 C CA . ASP C 1 39 ? 21.255 22.196 24.247 1.00 8.01 39 ASP C CA 1
ATOM 2672 C C . ASP C 1 39 ? 19.943 22.798 23.922 1.00 9.12 39 ASP C C 1
ATOM 2673 O O . ASP C 1 39 ? 19.012 22.760 24.746 1.00 12.49 39 ASP C O 1
ATOM 2678 N N . GLU C 1 40 ? 19.785 23.409 22.763 1.00 9.21 40 GLU C N 1
ATOM 2679 C CA . GLU C 1 40 ? 18.511 23.960 22.248 1.00 9.27 40 GLU C CA 1
ATOM 2680 C C . GLU C 1 40 ? 18.198 23.370 20.887 1.00 7.78 40 GLU C C 1
ATOM 2681 O O . GLU C 1 40 ? 19.039 22.759 20.213 1.00 8.12 40 GLU C O 1
ATOM 2687 N N . PHE C 1 41 ? 16.946 23.537 20.563 1.00 10.70 41 PHE C N 1
ATOM 2688 C CA . PHE C 1 41 ? 16.365 23.013 19.376 1.00 10.25 41 PHE C CA 1
ATOM 2689 C C . PHE C 1 41 ? 15.936 24.083 18.418 1.00 11.27 41 PHE C C 1
ATOM 2690 O O . PHE C 1 41 ? 15.431 25.137 18.826 1.00 14.33 41 PHE C O 1
ATOM 2698 N N . LYS C 1 42 ? 16.044 23.802 17.128 1.00 10.72 42 LYS C N 1
ATOM 2699 C CA . LYS C 1 42 ? 15.476 24.659 16.103 1.00 11.43 42 LYS C CA 1
ATOM 2700 C C . LYS C 1 42 ? 15.101 23.872 14.914 1.00 8.66 42 LYS C C 1
ATOM 2701 O O . LYS C 1 42 ? 15.827 22.991 14.459 1.00 9.58 42 LYS C O 1
ATOM 2707 N N A LEU C 1 43 ? 13.945 24.222 14.387 0.50 9.50 43 LEU C N 1
ATOM 2708 N N B LEU C 1 43 ? 13.946 24.205 14.370 0.50 9.27 43 LEU C N 1
ATOM 2709 C CA A LEU C 1 43 ? 13.704 23.859 13.022 0.50 12.80 43 LEU C CA 1
ATOM 2710 C CA B LEU C 1 43 ? 13.497 23.643 13.091 0.50 12.83 43 LEU C CA 1
ATOM 2711 C C A LEU C 1 43 ? 14.695 24.538 12.152 0.50 13.17 43 LEU C C 1
ATOM 2712 C C B LEU C 1 43 ? 14.154 24.359 11.937 0.50 13.50 43 LEU C C 1
ATOM 2713 O O A LEU C 1 43 ? 15.062 25.751 12.252 0.50 13.42 43 LEU C O 1
ATOM 2714 O O B LEU C 1 43 ? 13.708 25.475 11.673 0.50 21.29 43 LEU C O 1
ATOM 2723 N N . VAL C 1 44 ? 15.122 23.773 11.225 1.00 8.78 44 VAL C N 1
ATOM 2724 C CA . VAL C 1 44 ? 15.906 24.405 10.186 1.00 8.89 44 VAL C CA 1
ATOM 2725 C C . VAL C 1 44 ? 15.055 24.314 8.928 1.00 7.80 44 VAL C C 1
ATOM 2726 O O . VAL C 1 44 ? 14.825 23.224 8.402 1.00 7.91 44 VAL C O 1
ATOM 2730 N N . PRO C 1 45 ? 14.577 25.449 8.384 1.00 7.29 45 PRO C N 1
ATOM 2731 C CA . PRO C 1 45 ? 13.804 25.397 7.151 1.00 6.88 45 PRO C CA 1
ATOM 2732 C C . PRO C 1 45 ? 14.712 24.976 5.997 1.00 6.07 45 PRO C C 1
ATOM 2733 O O . PRO C 1 45 ? 15.870 25.443 5.913 1.00 6.80 45 PRO C O 1
ATOM 2737 N N . LEU C 1 46 ? 14.196 24.187 5.057 1.00 6.06 46 LEU C N 1
ATOM 2738 C CA . LEU C 1 46 ? 14.933 23.735 3.926 1.00 6.48 46 LEU C CA 1
ATOM 2739 C C . LEU C 1 46 ? 14.494 24.468 2.623 1.00 7.11 46 LEU C C 1
ATOM 2740 O O . LEU C 1 46 ? 15.167 24.222 1.571 1.00 7.20 46 LEU C O 1
ATOM 2745 N N . GLY C 1 47 ? 13.400 25.221 2.660 1.00 6.91 47 GLY C N 1
ATOM 2746 C CA . GLY C 1 47 ? 13.121 26.086 1.533 1.00 8.46 47 GLY C CA 1
ATOM 2747 C C . GLY C 1 47 ? 12.613 25.440 0.287 1.00 7.62 47 GLY C C 1
ATOM 2748 O O . GLY C 1 47 ? 12.581 26.056 -0.768 1.00 8.85 47 GLY C O 1
ATOM 2749 N N . VAL C 1 48 ? 12.144 24.187 0.378 1.00 6.57 48 VAL C N 1
ATOM 2750 C CA . VAL C 1 48 ? 11.621 23.402 -0.736 1.00 6.41 48 VAL C CA 1
ATOM 2751 C C . VAL C 1 48 ? 10.338 22.750 -0.342 1.00 6.49 48 VAL C C 1
ATOM 2752 O O . VAL C 1 48 ? 10.168 22.315 0.792 1.00 6.87 48 VAL C O 1
ATOM 2756 N N . ALA C 1 49 ? 9.413 22.725 -1.301 1.00 6.65 49 ALA C N 1
ATOM 2757 C CA . ALA C 1 49 ? 8.167 21.978 -1.275 1.00 6.32 49 ALA C CA 1
ATOM 2758 C C . ALA C 1 49 ? 8.203 21.083 -2.536 1.00 5.28 49 ALA C C 1
ATOM 2759 O O . ALA C 1 49 ? 8.684 21.518 -3.551 1.00 7.37 49 ALA C O 1
ATOM 2761 N N . MET C 1 50 ? 7.722 19.856 -2.423 1.00 6.27 50 MET C N 1
ATOM 2762 C CA . MET C 1 50 ? 7.762 18.929 -3.541 1.00 6.76 50 MET C CA 1
ATOM 2763 C C . MET C 1 50 ? 6.503 18.124 -3.654 1.00 5.61 50 MET C C 1
ATOM 2764 O O . MET C 1 50 ? 5.844 17.828 -2.686 1.00 6.98 50 MET C O 1
ATOM 2769 N N . GLU C 1 51 ? 6.224 17.736 -4.909 1.00 5.64 51 GLU C N 1
ATOM 2770 C CA . GLU C 1 51 ? 5.279 16.699 -5.205 1.00 5.54 51 GLU C CA 1
ATOM 2771 C C . GLU C 1 51 ? 6.039 15.493 -5.708 1.00 5.82 51 GLU C C 1
ATOM 2772 O O . GLU C 1 51 ? 6.629 15.496 -6.778 1.00 7.29 51 GLU C O 1
ATOM 2778 N N . LEU C 1 52 ? 6.034 14.452 -4.889 1.00 6.21 52 LEU C N 1
ATOM 2779 C CA . LEU C 1 52 ? 6.767 13.216 -5.177 1.00 7.40 52 LEU C CA 1
ATOM 2780 C C . LEU C 1 52 ? 5.971 12.375 -6.202 1.00 8.46 52 LEU C C 1
ATOM 2781 O O . LEU C 1 52 ? 4.755 12.596 -6.384 1.00 9.10 52 LEU C O 1
ATOM 2786 N N . PRO C 1 53 ? 6.601 11.423 -6.873 1.00 8.77 53 PRO C N 1
ATOM 2787 C CA . PRO C 1 53 ? 5.903 10.529 -7.783 1.00 8.82 53 PRO C CA 1
ATOM 2788 C C . PRO C 1 53 ? 4.820 9.794 -7.042 1.00 8.03 53 PRO C C 1
ATOM 2789 O O . PRO C 1 53 ? 4.931 9.498 -5.861 1.00 8.18 53 PRO C O 1
ATOM 2793 N N . GLU C 1 54 ? 3.807 9.410 -7.793 1.00 9.20 54 GLU C N 1
ATOM 2794 C CA . GLU C 1 54 ? 2.677 8.688 -7.250 1.00 9.58 54 GLU C CA 1
ATOM 2795 C C . GLU C 1 54 ? 3.129 7.439 -6.483 1.00 8.55 54 GLU C C 1
ATOM 2796 O O . GLU C 1 54 ? 3.835 6.592 -7.021 1.00 10.98 54 GLU C O 1
ATOM 2802 N N . GLY C 1 55 ? 2.659 7.328 -5.205 1.00 8.95 55 GLY C N 1
ATOM 2803 C CA . GLY C 1 55 ? 2.944 6.151 -4.429 1.00 8.69 55 GLY C CA 1
ATOM 2804 C C . GLY C 1 55 ? 4.284 6.186 -3.655 1.00 7.82 55 GLY C C 1
ATOM 2805 O O . GLY C 1 55 ? 4.627 5.157 -3.059 1.00 9.72 55 GLY C O 1
ATOM 2806 N N . TYR C 1 56 ? 4.970 7.306 -3.625 1.00 6.95 56 TYR C N 1
ATOM 2807 C CA . TYR C 1 56 ? 6.231 7.438 -2.986 1.00 6.22 56 TYR C CA 1
ATOM 2808 C C . TYR C 1 56 ? 6.206 8.414 -1.793 1.00 6.48 56 TYR C C 1
ATOM 2809 O O . TYR C 1 56 ? 5.446 9.397 -1.796 1.00 7.87 56 TYR C O 1
ATOM 2818 N N . GLU C 1 57 ? 7.009 8.080 -0.795 1.00 5.35 57 GLU C N 1
ATOM 2819 C CA . GLU C 1 57 ? 7.366 8.926 0.332 1.00 4.78 57 GLU C CA 1
ATOM 2820 C C . GLU C 1 57 ? 8.842 9.334 0.182 1.00 4.50 57 GLU C C 1
ATOM 2821 O O . GLU C 1 57 ? 9.538 8.810 -0.674 1.00 5.93 57 GLU C O 1
ATOM 2827 N N . ALA C 1 58 ? 9.268 10.254 1.045 1.00 5.07 58 ALA C N 1
ATOM 2828 C CA . ALA C 1 58 ? 10.687 10.569 1.088 1.00 4.87 58 ALA C CA 1
ATOM 2829 C C . ALA C 1 58 ? 11.201 10.364 2.515 1.00 4.26 58 ALA C C 1
ATOM 2830 O O . ALA C 1 58 ? 10.484 10.452 3.482 1.00 4.98 58 ALA C O 1
ATOM 2832 N N . HIS C 1 59 ? 12.487 10.062 2.592 1.00 4.35 59 HIS C N 1
ATOM 2833 C CA . HIS C 1 59 ? 13.234 9.907 3.867 1.00 4.88 59 HIS C CA 1
ATOM 2834 C C . HIS C 1 59 ? 14.365 10.881 3.910 1.00 4.26 59 HIS C C 1
ATOM 2835 O O . HIS C 1 59 ? 15.065 11.039 2.931 1.00 5.59 59 HIS C O 1
ATOM 2842 N N . VAL C 1 60 ? 14.522 11.528 5.074 1.00 5.00 60 VAL C N 1
ATOM 2843 C CA . VAL C 1 60 ? 15.560 12.572 5.286 1.00 5.05 60 VAL C CA 1
ATOM 2844 C C . VAL C 1 60 ? 16.397 12.201 6.477 1.00 4.50 60 VAL C C 1
ATOM 2845 O O . VAL C 1 60 ? 15.878 11.945 7.554 1.00 5.44 60 VAL C O 1
ATOM 2849 N N . VAL C 1 61 ? 17.709 12.205 6.284 1.00 4.40 61 VAL C N 1
ATOM 2850 C CA . VAL C 1 61 ? 18.686 12.002 7.357 1.00 4.78 61 VAL C CA 1
ATOM 2851 C C . VAL C 1 61 ? 19.759 13.053 7.287 1.00 4.73 61 VAL C C 1
ATOM 2852 O O . VAL C 1 61 ? 19.948 13.709 6.239 1.00 4.59 61 VAL C O 1
ATOM 2856 N N . PRO C 1 62 ? 20.547 13.240 8.361 1.00 4.56 62 PRO C N 1
ATOM 2857 C CA . PRO C 1 62 ? 21.694 14.114 8.231 1.00 4.87 62 PRO C CA 1
ATOM 2858 C C . PRO C 1 62 ? 22.668 13.681 7.203 1.00 4.67 62 PRO C C 1
ATOM 2859 O O . PRO C 1 62 ? 22.780 12.507 6.889 1.00 5.88 62 PRO C O 1
ATOM 2863 N N . ARG C 1 63 ? 23.459 14.629 6.685 1.00 4.88 63 ARG C N 1
ATOM 2864 C CA . ARG C 1 63 ? 24.650 14.265 5.939 1.00 5.26 63 ARG C CA 1
ATOM 2865 C C . ARG C 1 63 ? 25.668 13.712 6.914 1.00 5.18 63 ARG C C 1
ATOM 2866 O O . ARG C 1 63 ? 25.672 14.084 8.095 1.00 5.69 63 ARG C O 1
ATOM 2874 N N . SER C 1 64 ? 26.609 12.919 6.417 1.00 6.59 64 SER C N 1
ATOM 2875 C CA . SER C 1 64 ? 27.697 12.425 7.222 1.00 6.93 64 SER C CA 1
ATOM 2876 C C . SER C 1 64 ? 28.477 13.560 7.879 1.00 6.03 64 SER C C 1
ATOM 2877 O O . SER C 1 64 ? 28.945 13.338 9.019 1.00 8.44 64 SER C O 1
ATOM 2880 N N . SER C 1 65 ? 28.630 14.704 7.267 1.00 6.60 65 SER C N 1
ATOM 2881 C CA . SER C 1 65 ? 29.425 15.794 7.839 1.00 7.47 65 SER C CA 1
ATOM 2882 C C . SER C 1 65 ? 28.641 16.746 8.721 1.00 6.51 65 SER C C 1
ATOM 2883 O O . SER C 1 65 ? 29.211 17.686 9.262 1.00 7.50 65 SER C O 1
ATOM 2886 N N . THR C 1 66 ? 27.313 16.557 8.878 1.00 6.10 66 THR C N 1
ATOM 2887 C CA . THR C 1 66 ? 26.518 17.527 9.586 1.00 5.50 66 THR C CA 1
ATOM 2888 C C . THR C 1 66 ? 26.921 17.743 11.053 1.00 5.71 66 THR C C 1
ATOM 2889 O O . THR C 1 66 ? 26.973 18.860 11.546 1.00 6.28 66 THR C O 1
ATOM 2893 N N . TYR C 1 67 ? 27.214 16.668 11.778 1.00 5.74 67 TYR C N 1
ATOM 2894 C CA A TYR C 1 67 ? 27.598 16.832 13.164 0.50 6.23 67 TYR C CA 1
ATOM 2895 C CA B TYR C 1 67 ? 27.617 16.826 13.171 0.50 6.35 67 TYR C CA 1
ATOM 2896 C C . TYR C 1 67 ? 28.949 17.537 13.262 1.00 6.23 67 TYR C C 1
ATOM 2897 O O . TYR C 1 67 ? 29.117 18.450 14.060 1.00 7.41 67 TYR C O 1
ATOM 2914 N N . LYS C 1 68 ? 29.914 17.152 12.446 1.00 6.94 68 LYS C N 1
ATOM 2915 C CA . LYS C 1 68 ? 31.222 17.812 12.466 1.00 8.96 68 LYS C CA 1
ATOM 2916 C C . LYS C 1 68 ? 31.020 19.285 12.125 1.00 8.55 68 LYS C C 1
ATOM 2917 O O . LYS C 1 68 ? 31.666 20.158 12.742 1.00 11.27 68 LYS C O 1
ATOM 2923 N N . ASN C 1 69 ? 30.259 19.585 11.093 1.00 7.85 69 ASN C N 1
ATOM 2924 C CA . ASN C 1 69 ? 30.198 20.963 10.610 1.00 8.83 69 ASN C CA 1
ATOM 2925 C C . ASN C 1 69 ? 29.392 21.847 11.579 1.00 8.20 69 ASN C C 1
ATOM 2926 O O . ASN C 1 69 ? 29.684 23.020 11.740 1.00 10.50 69 ASN C O 1
ATOM 2931 N N . PHE C 1 70 ? 28.265 21.290 12.105 1.00 6.99 70 PHE C N 1
ATOM 2932 C CA . PHE C 1 70 ? 27.257 22.104 12.762 1.00 7.26 70 PHE C CA 1
ATOM 2933 C C . PHE C 1 70 ? 26.954 21.670 14.187 1.00 7.54 70 PHE C C 1
ATOM 2934 O O . PHE C 1 70 ? 26.260 22.410 14.905 1.00 10.85 70 PHE C O 1
ATOM 2942 N N . GLY C 1 71 ? 27.372 20.526 14.658 1.00 7.13 71 GLY C N 1
ATOM 2943 C CA . GLY C 1 71 ? 27.150 20.196 16.027 1.00 8.86 71 GLY C CA 1
ATOM 2944 C C . GLY C 1 71 ? 25.704 19.802 16.346 1.00 7.04 71 GLY C C 1
ATOM 2945 O O . GLY C 1 71 ? 25.337 19.852 17.540 1.00 8.42 71 GLY C O 1
ATOM 2946 N N . VAL C 1 72 ? 24.931 19.418 15.375 1.00 5.44 72 VAL C N 1
ATOM 2947 C CA . VAL C 1 72 ? 23.505 19.085 15.544 1.00 5.46 72 VAL C CA 1
ATOM 2948 C C . VAL C 1 72 ? 23.247 17.645 15.217 1.00 5.27 72 VAL C C 1
ATOM 2949 O O . VAL C 1 72 ? 23.916 17.039 14.383 1.00 6.61 72 VAL C O 1
ATOM 2953 N N . ILE C 1 73 ? 22.267 17.098 15.891 1.00 5.11 73 ILE C N 1
ATOM 2954 C CA . ILE C 1 73 ? 21.636 15.831 15.571 1.00 4.25 73 ILE C CA 1
ATOM 2955 C C . ILE C 1 73 ? 20.178 16.110 15.122 1.00 4.06 73 ILE C C 1
ATOM 2956 O O . ILE C 1 73 ? 19.624 17.158 15.404 1.00 5.49 73 ILE C O 1
ATOM 2961 N N . GLN C 1 74 ? 19.643 15.176 14.375 1.00 4.58 74 GLN C N 1
ATOM 2962 C CA . GLN C 1 74 ? 18.264 15.248 13.874 1.00 4.52 74 GLN C CA 1
ATOM 2963 C C . GLN C 1 74 ? 17.353 14.606 14.905 1.00 5.67 74 GLN C C 1
ATOM 2964 O O . GLN C 1 74 ? 17.480 13.384 15.142 1.00 6.13 74 GLN C O 1
ATOM 2970 N N . THR C 1 75 ? 16.418 15.330 15.514 1.00 5.67 75 THR C N 1
ATOM 2971 C CA . THR C 1 75 ? 15.700 14.818 16.632 1.00 5.21 75 THR C CA 1
ATOM 2972 C C . THR C 1 75 ? 14.764 13.689 16.344 1.00 5.50 75 THR C C 1
ATOM 2973 O O . THR C 1 75 ? 14.500 12.846 17.221 1.00 7.07 75 THR C O 1
ATOM 2977 N N . ASN C 1 76 ? 14.253 13.626 15.112 1.00 5.53 76 ASN C N 1
ATOM 2978 C CA . ASN C 1 76 ? 13.410 12.553 14.685 1.00 6.27 76 ASN C CA 1
ATOM 2979 C C . ASN C 1 76 ? 14.180 11.432 13.984 1.00 6.88 76 ASN C C 1
ATOM 2980 O O . ASN C 1 76 ? 13.589 10.522 13.470 1.00 8.29 76 ASN C O 1
ATOM 2985 N N . SER C 1 77 ? 15.509 11.496 13.995 1.00 7.32 77 SER C N 1
ATOM 2986 C CA A SER C 1 77 ? 16.398 10.500 13.416 0.50 7.44 77 SER C CA 1
ATOM 2987 C CA B SER C 1 77 ? 16.439 10.544 13.399 0.50 7.97 77 SER C CA 1
ATOM 2988 C C . SER C 1 77 ? 16.343 10.471 11.902 1.00 6.56 77 SER C C 1
ATOM 2989 O O . SER C 1 77 ? 17.272 10.893 11.226 1.00 9.12 77 SER C O 1
ATOM 2994 N N . MET C 1 78 ? 15.277 9.871 11.387 1.00 8.22 78 MET C N 1
ATOM 2995 C CA . MET C 1 78 ? 15.007 9.855 9.982 1.00 8.28 78 MET C CA 1
ATOM 2996 C C . MET C 1 78 ? 13.643 10.439 9.791 1.00 8.44 78 MET C C 1
ATOM 2997 O O . MET C 1 78 ? 12.667 9.841 10.305 1.00 11.27 78 MET C O 1
ATOM 3002 N N . GLY C 1 79 ? 13.524 11.527 9.061 1.00 7.03 79 GLY C N 1
ATOM 3003 C CA . GLY C 1 79 ? 12.269 12.146 8.785 1.00 6.96 79 GLY C CA 1
ATOM 3004 C C . GLY C 1 79 ? 11.566 11.440 7.668 1.00 6.08 79 GLY C C 1
ATOM 3005 O O . GLY C 1 79 ? 12.196 10.982 6.705 1.00 8.26 79 GLY C O 1
ATOM 3006 N N . VAL C 1 80 ? 10.261 11.303 7.799 1.00 4.88 80 VAL C N 1
ATOM 3007 C CA . VAL C 1 80 ? 9.433 10.760 6.794 1.00 5.42 80 VAL C CA 1
ATOM 3008 C C . VAL C 1 80 ? 8.542 11.826 6.221 1.00 5.61 80 VAL C C 1
ATOM 3009 O O . VAL C 1 80 ? 7.742 12.446 6.910 1.00 6.79 80 VAL C O 1
ATOM 3013 N N . ILE C 1 81 ? 8.722 12.090 4.917 1.00 5.17 81 ILE C N 1
ATOM 3014 C CA . ILE C 1 81 ? 7.879 13.079 4.229 1.00 5.02 81 ILE C CA 1
ATOM 3015 C C . ILE C 1 81 ? 6.748 12.277 3.602 1.00 4.98 81 ILE C C 1
ATOM 3016 O O . ILE C 1 81 ? 6.963 11.476 2.695 1.00 6.42 81 ILE C O 1
ATOM 3021 N N . ASP C 1 82 ? 5.537 12.472 4.122 1.00 5.04 82 ASP C N 1
ATOM 3022 C CA . ASP C 1 82 ? 4.383 11.787 3.639 1.00 5.85 82 ASP C CA 1
ATOM 3023 C C . ASP C 1 82 ? 4.072 12.267 2.195 1.00 6.52 82 ASP C C 1
ATOM 3024 O O . ASP C 1 82 ? 4.250 13.458 1.861 1.00 6.01 82 ASP C O 1
ATOM 3029 N N . GLU C 1 83 ? 3.559 11.398 1.357 1.00 6.72 83 GLU C N 1
ATOM 3030 C CA . GLU C 1 83 ? 3.235 11.743 0.000 1.00 6.43 83 GLU C CA 1
ATOM 3031 C C . GLU C 1 83 ? 2.271 12.915 -0.078 1.00 6.43 83 GLU C C 1
ATOM 3032 O O . GLU C 1 83 ? 2.369 13.795 -0.958 1.00 7.72 83 GLU C O 1
ATOM 3038 N N . SER C 1 84 ? 1.359 13.010 0.885 1.00 6.19 84 SER C N 1
ATOM 3039 C CA . SER C 1 84 ? 0.368 14.093 0.895 1.00 6.75 84 SER C CA 1
ATOM 3040 C C . SER C 1 84 ? 0.950 15.479 1.292 1.00 5.94 84 SER C C 1
ATOM 3041 O O . SER C 1 84 ? 0.248 16.479 1.179 1.00 6.99 84 SER C O 1
ATOM 3044 N N . TYR C 1 85 ? 2.213 15.516 1.728 1.00 5.55 85 TYR C N 1
ATOM 3045 C CA . TYR C 1 85 ? 2.869 16.774 2.070 1.00 5.41 85 TYR C CA 1
ATOM 3046 C C . TYR C 1 85 ? 3.376 17.440 0.804 1.00 5.90 85 TYR C C 1
ATOM 3047 O O . TYR C 1 85 ? 4.611 17.433 0.513 1.00 6.45 85 TYR C O 1
ATOM 3056 N N . LYS C 1 86 ? 2.470 17.941 -0.029 1.00 5.98 86 LYS C N 1
ATOM 3057 C CA . LYS C 1 86 ? 2.734 18.436 -1.363 1.00 6.68 86 LYS C CA 1
ATOM 3058 C C . LYS C 1 86 ? 2.045 19.773 -1.635 1.00 5.44 86 LYS C C 1
ATOM 3059 O O . LYS C 1 86 ? 1.963 20.208 -2.774 1.00 6.36 86 LYS C O 1
ATOM 3065 N N . GLY C 1 87 ? 1.575 20.436 -0.582 1.00 5.85 87 GLY C N 1
ATOM 3066 C CA . GLY C 1 87 ? 0.948 21.749 -0.785 1.00 6.21 87 GLY C CA 1
ATOM 3067 C C . GLY C 1 87 ? 1.949 22.831 -1.043 1.00 6.07 87 GLY C C 1
ATOM 3068 O O . GLY C 1 87 ? 3.145 22.749 -0.754 1.00 6.33 87 GLY C O 1
ATOM 3069 N N . ASP C 1 88 ? 1.417 23.967 -1.528 1.00 7.57 88 ASP C N 1
ATOM 3070 C CA . ASP C 1 88 ? 2.219 25.117 -1.803 1.00 7.56 88 ASP C CA 1
ATOM 3071 C C . ASP C 1 88 ? 2.917 25.735 -0.588 1.00 8.03 88 ASP C C 1
ATOM 3072 O O . ASP C 1 88 ? 3.856 26.509 -0.761 1.00 9.18 88 ASP C O 1
ATOM 3077 N N . ASN C 1 89 ? 2.435 25.434 0.617 1.00 7.56 89 ASN C N 1
ATOM 3078 C CA . ASN C 1 89 ? 3.125 25.874 1.829 1.00 8.20 89 ASN C CA 1
ATOM 3079 C C . ASN C 1 89 ? 3.628 24.713 2.696 1.00 8.45 89 ASN C C 1
ATOM 3080 O O . ASN C 1 89 ? 3.999 24.935 3.835 1.00 11.03 89 ASN C O 1
ATOM 3085 N N . ASP C 1 90 ? 3.676 23.513 2.131 1.00 6.01 90 ASP C N 1
ATOM 3086 C CA . ASP C 1 90 ? 4.270 22.347 2.798 1.00 6.05 90 ASP C CA 1
ATOM 3087 C C . ASP C 1 90 ? 5.779 22.304 2.541 1.00 6.04 90 ASP C C 1
ATOM 3088 O O . ASP C 1 90 ? 6.313 21.519 1.793 1.00 6.76 90 ASP C O 1
ATOM 3093 N N . PHE C 1 91 ? 6.480 23.226 3.192 1.00 6.67 91 PHE C N 1
ATOM 3094 C CA . PHE C 1 91 ? 7.921 23.327 3.046 1.00 6.15 91 PHE C CA 1
ATOM 3095 C C . PHE C 1 91 ? 8.615 22.355 4.001 1.00 6.29 91 PHE C C 1
ATOM 3096 O O . PHE C 1 91 ? 8.243 22.184 5.152 1.00 6.85 91 PHE C O 1
ATOM 3104 N N . TRP C 1 92 ? 9.639 21.660 3.497 1.00 4.98 92 TRP C N 1
ATOM 3105 C CA . TRP C 1 92 ? 10.361 20.682 4.321 1.00 5.08 92 TRP C CA 1
ATOM 3106 C C . TRP C 1 92 ? 11.224 21.383 5.371 1.00 5.43 92 TRP C C 1
ATOM 3107 O O . TRP C 1 92 ? 11.725 22.473 5.159 1.00 6.29 92 TRP C O 1
ATOM 3118 N N . PHE C 1 93 ? 11.428 20.668 6.482 1.00 5.47 93 PHE C N 1
ATOM 3119 C CA . PHE C 1 93 ? 12.271 21.151 7.570 1.00 5.69 93 PHE C CA 1
ATOM 3120 C C . PHE C 1 93 ? 13.172 20.038 8.062 1.00 5.44 93 PHE C C 1
ATOM 3121 O O . PHE C 1 93 ? 12.909 18.829 7.870 1.00 6.24 93 PHE C O 1
ATOM 3129 N N . PHE C 1 94 ? 14.267 20.454 8.722 1.00 5.09 94 PHE C N 1
ATOM 3130 C CA . PHE C 1 94 ? 15.173 19.520 9.389 1.00 5.47 94 PHE C CA 1
ATOM 3131 C C . PHE C 1 94 ? 15.142 19.891 10.869 1.00 5.17 94 PHE C C 1
ATOM 3132 O O . PHE C 1 94 ? 15.599 20.966 11.278 1.00 5.64 94 PHE C O 1
ATOM 3140 N N . PRO C 1 95 ? 14.618 18.973 11.721 1.00 5.64 95 PRO C N 1
ATOM 3141 C CA . PRO C 1 95 ? 14.517 19.243 13.163 1.00 5.55 95 PRO C CA 1
ATOM 3142 C C . PRO C 1 95 ? 15.843 19.038 13.843 1.00 6.23 95 PRO C C 1
ATOM 3143 O O . PRO C 1 95 ? 16.293 17.900 13.951 1.00 7.78 95 PRO C O 1
ATOM 3147 N N . ALA C 1 96 ? 16.510 20.103 14.314 1.00 6.28 96 ALA C N 1
ATOM 3148 C CA . ALA C 1 96 ? 17.872 20.038 14.799 1.00 5.45 96 ALA C CA 1
ATOM 3149 C C . ALA C 1 96 ? 17.980 20.293 16.285 1.00 6.00 96 ALA C C 1
ATOM 3150 O O . ALA C 1 96 ? 17.451 21.279 16.791 1.00 8.81 96 ALA C O 1
ATOM 3152 N N . TYR C 1 97 ? 18.731 19.482 17.004 1.00 5.51 97 TYR C N 1
ATOM 3153 C CA . TYR C 1 97 ? 19.145 19.761 18.373 1.00 5.23 97 TYR C CA 1
ATOM 3154 C C . TYR C 1 97 ? 20.630 19.952 18.414 1.00 4.99 97 TYR C C 1
ATOM 3155 O O . TYR C 1 97 ? 21.380 19.114 17.934 1.00 5.88 97 TYR C O 1
ATOM 3164 N N . ALA C 1 98 ? 21.078 21.070 18.974 1.00 5.40 98 ALA C N 1
ATOM 3165 C CA . ALA C 1 98 ? 22.469 21.413 19.027 1.00 5.76 98 ALA C CA 1
ATOM 3166 C C . ALA C 1 98 ? 23.136 20.919 20.270 1.00 5.98 98 ALA C C 1
ATOM 3167 O O . ALA C 1 98 ? 22.675 21.186 21.403 1.00 7.33 98 ALA C O 1
ATOM 3169 N N . LEU C 1 99 ? 24.245 20.197 20.116 1.00 6.68 99 LEU C N 1
ATOM 3170 C CA . LEU C 1 99 ? 25.037 19.747 21.239 1.00 6.61 99 LEU C CA 1
ATOM 3171 C C . LEU C 1 99 ? 26.153 20.722 21.591 1.00 7.55 99 LEU C C 1
ATOM 3172 O O . LEU C 1 99 ? 26.845 20.509 22.566 1.00 9.84 99 LEU C O 1
ATOM 3177 N N A ARG C 1 100 ? 26.317 21.783 20.814 0.50 8.12 100 ARG C N 1
ATOM 3178 N N B ARG C 1 100 ? 26.265 21.818 20.870 0.50 7.93 100 ARG C N 1
ATOM 3179 C CA A ARG C 1 100 ? 27.204 22.925 21.054 0.50 8.08 100 ARG C CA 1
ATOM 3180 C CA B ARG C 1 100 ? 27.183 22.907 21.135 0.50 8.51 100 ARG C CA 1
ATOM 3181 C C A ARG C 1 100 ? 26.537 24.159 20.433 0.50 7.34 100 ARG C C 1
ATOM 3182 C C B ARG C 1 100 ? 26.608 24.145 20.389 0.50 8.03 100 ARG C C 1
ATOM 3183 O O A ARG C 1 100 ? 25.642 24.057 19.615 0.50 8.10 100 ARG C O 1
ATOM 3184 O O B ARG C 1 100 ? 25.812 24.034 19.460 0.50 7.55 100 ARG C O 1
ATOM 3199 N N . ASP C 1 101 ? 27.009 25.311 20.827 1.00 8.14 101 ASP C N 1
ATOM 3200 C CA . ASP C 1 101 ? 26.654 26.563 20.123 1.00 8.80 101 ASP C CA 1
ATOM 3201 C C . ASP C 1 101 ? 27.056 26.428 18.668 1.00 7.46 101 ASP C C 1
ATOM 3202 O O . ASP C 1 101 ? 28.115 25.937 18.330 1.00 8.92 101 ASP C O 1
ATOM 3207 N N . THR C 1 102 ? 26.167 26.862 17.785 1.00 8.26 102 THR C N 1
ATOM 3208 C CA . THR C 1 102 ? 26.423 26.682 16.357 1.00 8.17 102 THR C CA 1
ATOM 3209 C C . THR C 1 102 ? 25.790 27.769 15.516 1.00 7.88 102 THR C C 1
ATOM 3210 O O . THR C 1 102 ? 24.755 28.333 15.900 1.00 9.11 102 THR C O 1
ATOM 3214 N N . GLU C 1 103 ? 26.308 27.936 14.312 1.00 9.98 103 GLU C N 1
ATOM 3215 C CA . GLU C 1 103 ? 25.788 28.788 13.267 1.00 10.74 103 GLU C CA 1
ATOM 3216 C C . GLU C 1 103 ? 25.669 27.918 12.007 1.00 9.40 103 GLU C C 1
ATOM 3217 O O . GLU C 1 103 ? 26.631 27.244 11.610 1.00 11.68 103 GLU C O 1
ATOM 3223 N N . ILE C 1 104 ? 24.543 27.969 11.374 1.00 8.52 104 ILE C N 1
ATOM 3224 C CA . ILE C 1 104 ? 24.244 27.410 10.071 1.00 8.86 104 ILE C CA 1
ATOM 3225 C C . ILE C 1 104 ? 24.027 28.588 9.152 1.00 9.29 104 ILE C C 1
ATOM 3226 O O . ILE C 1 104 ? 23.234 29.463 9.474 1.00 11.97 104 ILE C O 1
ATOM 3231 N N . LYS C 1 105 ? 24.628 28.543 7.973 1.00 9.47 105 LYS C N 1
ATOM 3232 C CA . LYS C 1 105 ? 24.456 29.640 6.976 1.00 10.09 105 LYS C CA 1
ATOM 3233 C C . LYS C 1 105 ? 23.449 29.263 5.921 1.00 9.85 105 LYS C C 1
ATOM 3234 O O . LYS C 1 105 ? 23.359 28.139 5.502 1.00 9.42 105 LYS C O 1
ATOM 3240 N N . LYS C 1 106 ? 22.738 30.292 5.438 1.00 10.06 106 LYS C N 1
ATOM 3241 C CA . LYS C 1 106 ? 21.850 30.124 4.330 1.00 9.56 106 LYS C CA 1
ATOM 3242 C C . LYS C 1 106 ? 22.560 29.461 3.170 1.00 9.63 106 LYS C C 1
ATOM 3243 O O . LYS C 1 106 ? 23.695 29.825 2.817 1.00 10.25 106 LYS C O 1
ATOM 3249 N N . GLY C 1 107 ? 21.945 28.382 2.626 1.00 8.32 107 GLY C N 1
ATOM 3250 C CA . GLY C 1 107 ? 22.508 27.664 1.526 1.00 9.65 107 GLY C CA 1
ATOM 3251 C C . GLY C 1 107 ? 23.367 26.503 1.885 1.00 9.54 107 GLY C C 1
ATOM 3252 O O . GLY C 1 107 ? 23.697 25.688 1.046 1.00 11.66 107 GLY C O 1
ATOM 3253 N N . ASP C 1 108 ? 23.723 26.360 3.164 1.00 8.41 108 ASP C N 1
ATOM 3254 C CA . ASP C 1 108 ? 24.568 25.273 3.595 1.00 8.60 108 ASP C CA 1
ATOM 3255 C C . ASP C 1 108 ? 23.816 23.918 3.514 1.00 7.94 108 ASP C C 1
ATOM 3256 O O . ASP C 1 108 ? 22.705 23.780 3.943 1.00 7.63 108 ASP C O 1
ATOM 3261 N N . ARG C 1 109 ? 24.468 22.940 2.898 1.00 8.28 109 ARG C N 1
ATOM 3262 C CA A ARG C 1 109 ? 23.969 21.586 2.862 0.50 8.08 109 ARG C CA 1
ATOM 3263 C CA B ARG C 1 109 ? 23.960 21.591 2.870 0.50 8.12 109 ARG C CA 1
ATOM 3264 C C . ARG C 1 109 ? 23.958 21.014 4.265 1.00 8.08 109 ARG C C 1
ATOM 3265 O O . ARG C 1 109 ? 24.955 21.086 4.979 1.00 9.52 109 ARG C O 1
ATOM 3280 N N . ILE C 1 110 ? 22.851 20.439 4.679 1.00 6.57 110 ILE C N 1
ATOM 3281 C CA . ILE C 1 110 ? 22.701 19.956 6.029 1.00 6.58 110 ILE C CA 1
ATOM 3282 C C . ILE C 1 110 ? 22.069 18.584 6.150 1.00 5.73 110 ILE C C 1
ATOM 3283 O O . ILE C 1 110 ? 22.317 17.903 7.176 1.00 8.21 110 ILE C O 1
ATOM 3288 N N . CYS C 1 111 ? 21.300 18.169 5.195 1.00 4.92 111 CYS C N 1
ATOM 3289 C CA . CYS C 1 111 ? 20.680 16.843 5.261 1.00 5.55 111 CYS C CA 1
ATOM 3290 C C . CYS C 1 111 ? 20.541 16.303 3.859 1.00 5.56 111 CYS C C 1
ATOM 3291 O O . CYS C 1 111 ? 20.935 16.984 2.878 1.00 5.40 111 CYS C O 1
ATOM 3294 N N . GLN C 1 112 ? 20.053 15.091 3.727 1.00 5.00 112 GLN C N 1
ATOM 3295 C CA A GLN C 1 112 ? 19.951 14.433 2.441 0.50 5.17 112 GLN C CA 1
ATOM 3296 C CA B GLN C 1 112 ? 19.978 14.427 2.439 0.50 5.29 112 GLN C CA 1
ATOM 3297 C C . GLN C 1 112 ? 18.705 13.599 2.423 1.00 4.43 112 GLN C C 1
ATOM 3298 O O . GLN C 1 112 ? 18.233 13.127 3.474 1.00 5.37 112 GLN C O 1
ATOM 3309 N N . PHE C 1 113 ? 18.152 13.348 1.203 1.00 4.35 113 PHE C N 1
ATOM 3310 C CA . PHE C 1 113 ? 16.953 12.608 1.054 1.00 4.92 113 PHE C CA 1
ATOM 3311 C C . PHE C 1 113 ? 17.003 11.656 -0.088 1.00 4.72 113 PHE C C 1
ATOM 3312 O O . PHE C 1 113 ? 17.749 11.785 -1.049 1.00 5.30 113 PHE C O 1
ATOM 3320 N N . ARG C 1 114 ? 16.118 10.646 0.017 1.00 4.91 114 ARG C N 1
ATOM 3321 C CA . ARG C 1 114 ? 15.777 9.787 -1.102 1.00 5.08 114 ARG C CA 1
ATOM 3322 C C . ARG C 1 114 ? 14.282 9.556 -1.065 1.00 4.73 114 ARG C C 1
ATOM 3323 O O . ARG C 1 114 ? 13.614 9.769 -0.060 1.00 5.68 114 ARG C O 1
ATOM 3331 N N . ILE C 1 115 ? 13.760 9.052 -2.193 1.00 5.37 115 ILE C N 1
ATOM 3332 C CA . ILE C 1 115 ? 12.374 8.543 -2.239 1.00 5.47 115 ILE C CA 1
ATOM 3333 C C . ILE C 1 115 ? 12.319 7.048 -2.042 1.00 5.61 115 ILE C C 1
ATOM 3334 O O . ILE C 1 115 ? 13.331 6.373 -2.285 1.00 7.59 115 ILE C O 1
ATOM 3339 N N . MET C 1 116 ? 11.165 6.591 -1.645 1.00 7.39 116 MET C N 1
ATOM 3340 C CA A MET C 1 116 ? 10.937 5.200 -1.459 0.50 9.19 116 MET C CA 1
ATOM 3341 C CA B MET C 1 116 ? 10.920 5.202 -1.298 0.50 8.80 116 MET C CA 1
ATOM 3342 C C . MET C 1 116 ? 9.475 4.911 -1.635 1.00 7.54 116 MET C C 1
ATOM 3343 O O . MET C 1 116 ? 8.617 5.669 -1.231 1.00 7.20 116 MET C O 1
ATOM 3352 N N . LYS C 1 117 ? 9.140 3.764 -2.271 1.00 7.46 117 LYS C N 1
ATOM 3353 C CA A LYS C 1 117 ? 7.752 3.370 -2.387 0.50 8.02 117 LYS C CA 1
ATOM 3354 C CA B LYS C 1 117 ? 7.807 3.364 -2.407 0.50 7.99 117 LYS C CA 1
ATOM 3355 C C . LYS C 1 117 ? 7.173 3.209 -0.992 1.00 6.93 117 LYS C C 1
ATOM 3356 O O . LYS C 1 117 ? 7.793 2.661 -0.108 1.00 7.49 117 LYS C O 1
ATOM 3367 N N . LYS C 1 118 ? 5.985 3.784 -0.805 1.00 7.02 118 LYS C N 1
ATOM 3368 C CA A LYS C 1 118 ? 5.370 3.666 0.509 0.50 8.16 118 LYS C CA 1
ATOM 3369 C CA B LYS C 1 118 ? 5.232 3.644 0.432 0.50 8.48 118 LYS C CA 1
ATOM 3370 C C . LYS C 1 118 ? 4.889 2.218 0.744 1.00 7.40 118 LYS C C 1
ATOM 3371 O O . LYS C 1 118 ? 4.719 1.426 -0.166 1.00 9.08 118 LYS C O 1
ATOM 3382 N N . MET C 1 119 ? 4.637 1.921 2.018 1.00 7.75 119 MET C N 1
ATOM 3383 C CA . MET C 1 119 ? 4.048 0.656 2.384 1.00 9.58 119 MET C CA 1
ATOM 3384 C C . MET C 1 119 ? 2.658 0.602 1.679 1.00 9.66 119 MET C C 1
ATOM 3385 O O . MET C 1 119 ? 1.891 1.561 1.763 1.00 9.42 119 MET C O 1
ATOM 3390 N N . PRO C 1 120 ? 2.323 -0.491 1.010 1.00 11.28 120 PRO C N 1
ATOM 3391 C CA . PRO C 1 120 ? 0.994 -0.648 0.426 1.00 13.64 120 PRO C CA 1
ATOM 3392 C C . PRO C 1 120 ? -0.059 -0.684 1.490 1.00 13.59 120 PRO C C 1
ATOM 3393 O O . PRO C 1 120 ? 0.194 -0.830 2.672 1.00 11.92 120 PRO C O 1
ATOM 3397 N N . ALA C 1 121 ? -1.291 -0.620 1.037 1.00 13.38 121 ALA C N 1
ATOM 3398 C CA . ALA C 1 121 ? -2.384 -0.821 1.896 1.00 12.93 121 ALA C CA 1
ATOM 3399 C C . ALA C 1 121 ? -2.298 -2.163 2.588 1.00 14.60 121 ALA C C 1
ATOM 3400 O O . ALA C 1 121 ? -2.009 -3.158 1.974 1.00 15.85 121 ALA C O 1
ATOM 3402 N N . VAL C 1 122 ? -2.499 -2.166 3.882 1.00 12.57 122 VAL C N 1
ATOM 3403 C CA . VAL C 1 122 ? -2.404 -3.373 4.710 1.00 12.58 122 VAL C CA 1
ATOM 3404 C C . VAL C 1 122 ? -3.666 -3.459 5.550 1.00 12.93 122 VAL C C 1
ATOM 3405 O O . VAL C 1 122 ? -4.282 -2.443 5.841 1.00 15.86 122 VAL C O 1
ATOM 3409 N N . GLU C 1 123 ? -4.091 -4.653 5.914 1.00 12.70 123 GLU C N 1
ATOM 3410 C CA . GLU C 1 123 ? -5.128 -4.882 6.837 1.00 11.37 123 GLU C CA 1
ATOM 3411 C C . GLU C 1 123 ? -4.607 -5.170 8.222 1.00 11.73 123 GLU C C 1
ATOM 3412 O O . GLU C 1 123 ? -3.810 -6.078 8.402 1.00 13.23 123 GLU C O 1
ATOM 3418 N N . LEU C 1 124 ? -5.042 -4.349 9.167 1.00 12.02 124 LEU C N 1
ATOM 3419 C CA A LEU C 1 124 ? -4.675 -4.562 10.559 0.50 13.31 124 LEU C CA 1
ATOM 3420 C CA B LEU C 1 124 ? -4.705 -4.480 10.538 0.50 10.76 124 LEU C CA 1
ATOM 3421 C C . LEU C 1 124 ? -5.693 -5.438 11.205 1.00 13.60 124 LEU C C 1
ATOM 3422 O O . LEU C 1 124 ? -6.847 -5.056 11.350 1.00 19.93 124 LEU C O 1
ATOM 3431 N N . VAL C 1 125 ? -5.265 -6.628 11.569 1.00 11.54 125 VAL C N 1
ATOM 3432 C CA . VAL C 1 125 ? -6.188 -7.638 12.108 1.00 13.05 125 VAL C CA 1
ATOM 3433 C C . VAL C 1 125 ? -5.866 -7.925 13.564 1.00 11.15 125 VAL C C 1
ATOM 3434 O O . VAL C 1 125 ? -4.776 -8.422 13.849 1.00 12.86 125 VAL C O 1
ATOM 3438 N N . GLU C 1 126 ? -6.769 -7.540 14.455 1.00 11.88 126 GLU C N 1
ATOM 3439 C CA . GLU C 1 126 ? -6.572 -7.805 15.864 1.00 9.88 126 GLU C CA 1
ATOM 3440 C C . GLU C 1 126 ? -6.800 -9.278 16.064 1.00 11.10 126 GLU C C 1
ATOM 3441 O O . GLU C 1 126 ? -7.812 -9.816 15.675 1.00 13.01 126 GLU C O 1
ATOM 3447 N N . VAL C 1 127 ? -5.864 -9.870 16.797 1.00 9.68 127 VAL C N 1
ATOM 3448 C CA . VAL C 1 127 ? -5.959 -11.228 17.223 1.00 10.22 127 VAL C CA 1
ATOM 3449 C C . VAL C 1 127 ? -5.839 -11.363 18.699 1.00 10.33 127 VAL C C 1
ATOM 3450 O O . VAL C 1 127 ? -5.187 -10.490 19.410 1.00 11.85 127 VAL C O 1
ATOM 3454 N N . GLU C 1 128 ? -6.348 -12.451 19.263 1.00 12.60 128 GLU C N 1
ATOM 3455 C CA A GLU C 1 128 ? -6.270 -12.708 20.660 0.35 14.08 128 GLU C CA 1
ATOM 3456 C CA B GLU C 1 128 ? -6.212 -12.650 20.676 0.15 13.56 128 GLU C CA 1
ATOM 3457 C CA C GLU C 1 128 ? -6.190 -12.669 20.671 0.50 13.59 128 GLU C CA 1
ATOM 3458 C C . GLU C 1 128 ? -4.895 -13.312 21.087 1.00 14.92 128 GLU C C 1
ATOM 3459 O O . GLU C 1 128 ? -4.453 -13.185 22.208 1.00 15.74 128 GLU C O 1
ATOM 3475 N N . HIS C 1 129 ? -4.266 -14.064 20.179 1.00 13.25 129 HIS C N 1
ATOM 3476 C CA A HIS C 1 129 ? -3.128 -14.858 20.517 0.50 11.48 129 HIS C CA 1
ATOM 3477 C CA B HIS C 1 129 ? -3.132 -14.962 20.491 0.50 11.17 129 HIS C CA 1
ATOM 3478 C C . HIS C 1 129 ? -2.346 -15.091 19.225 1.00 11.00 129 HIS C C 1
ATOM 3479 O O . HIS C 1 129 ? -2.898 -15.425 18.191 1.00 13.72 129 HIS C O 1
ATOM 3492 N N . LEU C 1 130 ? -1.052 -14.855 19.251 1.00 9.59 130 LEU C N 1
ATOM 3493 C CA . LEU C 1 130 ? -0.213 -14.975 18.074 1.00 9.33 130 LEU C CA 1
ATOM 3494 C C . LEU C 1 130 ? 0.201 -16.423 17.822 1.00 9.12 130 LEU C C 1
ATOM 3495 O O . LEU C 1 130 ? 0.234 -16.848 16.640 1.00 12.34 130 LEU C O 1
ATOM 3500 N N . GLY C 1 131 ? 0.537 -17.176 18.859 1.00 10.40 131 GLY C N 1
ATOM 3501 C CA . GLY C 1 131 ? 0.839 -18.573 18.738 1.00 10.63 131 GLY C CA 1
ATOM 3502 C C . GLY C 1 131 ? 2.234 -18.903 18.322 1.00 9.85 131 GLY C C 1
ATOM 3503 O O . GLY C 1 131 ? 2.520 -20.086 18.039 1.00 11.70 131 GLY C O 1
ATOM 3504 N N . ASN C 1 132 ? 3.172 -17.940 18.256 1.00 11.96 132 ASN C N 1
ATOM 3505 C CA . ASN C 1 132 ? 4.550 -18.159 17.947 1.00 12.38 132 ASN C CA 1
ATOM 3506 C C . ASN C 1 132 ? 5.432 -18.183 19.185 1.00 12.43 132 ASN C C 1
ATOM 3507 O O . ASN C 1 132 ? 5.075 -17.615 20.215 1.00 12.58 132 ASN C O 1
ATOM 3512 N N . GLU C 1 133 ? 6.612 -18.830 19.030 1.00 14.90 133 GLU C N 1
ATOM 3513 C CA . GLU C 1 133 ? 7.616 -18.728 20.084 1.00 16.14 133 GLU C CA 1
ATOM 3514 C C . GLU C 1 133 ? 8.142 -17.299 20.248 1.00 11.63 133 GLU C C 1
ATOM 3515 O O . GLU C 1 133 ? 8.139 -16.513 19.330 1.00 11.92 133 GLU C O 1
ATOM 3521 N N . ASP C 1 134 ? 8.554 -16.913 21.444 1.00 12.31 134 ASP C N 1
ATOM 3522 C CA . ASP C 1 134 ? 9.139 -15.596 21.663 1.00 10.82 134 ASP C CA 1
ATOM 3523 C C . ASP C 1 134 ? 10.552 -15.530 21.179 1.00 11.59 134 ASP C C 1
ATOM 3524 O O . ASP C 1 134 ? 11.365 -16.401 21.419 1.00 15.96 134 ASP C O 1
ATOM 3529 N N . ARG C 1 135 ? 10.881 -14.443 20.501 1.00 9.85 135 ARG C N 1
ATOM 3530 C CA . ARG C 1 135 ? 12.274 -14.154 20.153 1.00 9.97 135 ARG C CA 1
ATOM 3531 C C . ARG C 1 135 ? 13.058 -13.534 21.312 1.00 10.27 135 ARG C C 1
ATOM 3532 O O . ARG C 1 135 ? 14.254 -13.818 21.540 1.00 13.80 135 ARG C O 1
ATOM 3540 N N . GLY C 1 136 ? 12.368 -12.641 22.040 1.00 10.97 136 GLY C N 1
ATOM 3541 C CA . GLY C 1 136 ? 13.084 -11.756 22.933 1.00 12.74 136 GLY C CA 1
ATOM 3542 C C . GLY C 1 136 ? 13.679 -10.600 22.114 1.00 11.15 136 GLY C C 1
ATOM 3543 O O . GLY C 1 136 ? 13.756 -10.670 20.863 1.00 10.76 136 GLY C O 1
ATOM 3544 N N . GLY C 1 137 ? 14.120 -9.552 22.791 1.00 9.92 137 GLY C N 1
ATOM 3545 C CA . GLY C 1 137 ? 14.681 -8.406 22.109 1.00 11.31 137 GLY C CA 1
ATOM 3546 C C . GLY C 1 137 ? 15.511 -7.551 23.033 1.00 11.58 137 GLY C C 1
ATOM 3547 O O . GLY C 1 137 ? 15.978 -8.012 24.067 1.00 11.38 137 GLY C O 1
ATOM 3548 N N . LEU C 1 138 ? 15.809 -6.302 22.639 1.00 10.98 138 LEU C N 1
ATOM 3549 C CA . LEU C 1 138 ? 16.574 -5.376 23.482 1.00 11.49 138 LEU C CA 1
ATOM 3550 C C . LEU C 1 138 ? 17.840 -5.992 23.957 1.00 9.95 138 LEU C C 1
ATOM 3551 O O . LEU C 1 138 ? 18.161 -6.015 25.154 1.00 13.93 138 LEU C O 1
ATOM 3556 N N . GLY C 1 139 ? 18.667 -6.489 23.067 1.00 9.77 139 GLY C N 1
ATOM 3557 C CA . GLY C 1 139 ? 19.955 -6.980 23.403 1.00 9.89 139 GLY C CA 1
ATOM 3558 C C . GLY C 1 139 ? 20.011 -8.418 23.799 1.00 9.35 139 GLY C C 1
ATOM 3559 O O . GLY C 1 139 ? 21.007 -8.870 24.425 1.00 11.27 139 GLY C O 1
ATOM 3560 N N . SER C 1 140 ? 18.977 -9.185 23.491 1.00 8.94 140 SER C N 1
ATOM 3561 C CA . SER C 1 140 ? 18.925 -10.588 23.875 1.00 9.76 140 SER C CA 1
ATOM 3562 C C . SER C 1 140 ? 20.062 -11.437 23.313 1.00 10.07 140 SER C C 1
ATOM 3563 O O . SER C 1 140 ? 20.365 -12.506 23.853 1.00 11.70 140 SER C O 1
ATOM 3566 N N . THR C 1 141 ? 20.685 -10.959 22.209 1.00 8.83 141 THR C N 1
ATOM 3567 C CA . THR C 1 141 ? 21.809 -11.684 21.642 1.00 9.86 141 THR C CA 1
ATOM 3568 C C . THR C 1 141 ? 23.183 -11.296 22.194 1.00 9.52 141 THR C C 1
ATOM 3569 O O . THR C 1 141 ? 24.211 -11.858 21.821 1.00 12.93 141 THR C O 1
ATOM 3573 N N . GLY C 1 142 ? 23.197 -10.384 23.139 1.00 10.21 142 GLY C N 1
ATOM 3574 C CA . GLY C 1 142 ? 24.430 -9.979 23.770 1.00 11.95 142 GLY C CA 1
ATOM 3575 C C . GLY C 1 142 ? 25.275 -9.037 22.926 1.00 11.31 142 GLY C C 1
ATOM 3576 O O . GLY C 1 142 ? 24.775 -8.418 21.986 1.00 11.35 142 GLY C O 1
ATOM 3577 N N . THR C 1 143 ? 26.534 -8.910 23.264 1.00 11.32 143 THR C N 1
ATOM 3578 C CA . THR C 1 143 ? 27.418 -8.028 22.575 1.00 11.20 143 THR C CA 1
ATOM 3579 C C . THR C 1 143 ? 28.628 -8.646 21.950 1.00 10.65 143 THR C C 1
ATOM 3580 O O . THR C 1 143 ? 29.298 -8.039 21.084 1.00 11.94 143 THR C O 1
ATOM 3584 N N A LYS C 1 144 ? 29.023 -9.840 22.368 0.50 11.01 144 LYS C N 1
ATOM 3585 N N B LYS C 1 144 ? 29.048 -9.817 22.430 0.50 12.28 144 LYS C N 1
ATOM 3586 C CA A LYS C 1 144 ? 30.311 -10.450 21.912 0.50 10.35 144 LYS C CA 1
ATOM 3587 C CA B LYS C 1 144 ? 30.350 -10.430 22.020 0.50 14.48 144 LYS C CA 1
ATOM 3588 C C A LYS C 1 144 ? 30.283 -11.106 20.537 0.50 10.62 144 LYS C C 1
ATOM 3589 C C B LYS C 1 144 ? 30.226 -11.314 20.742 0.50 13.34 144 LYS C C 1
ATOM 3590 O O A LYS C 1 144 ? 31.344 -11.520 20.049 0.50 7.25 144 LYS C O 1
ATOM 3591 O O B LYS C 1 144 ? 29.136 -11.530 20.179 0.50 8.33 144 LYS C O 1
#